Protein AF-A0A3A4NHY4-F1 (afdb_monomer_lite)

pLDDT: mean 78.22, std 18.02, range [23.25, 97.06]

Foldseek 3Di:
DDDDDPPDDDDPPDPPPPPPPPLPDDPVLVVLLVVLQVPPVCLVVLLVLLLVCLVVPPLNVVQADQLLVLVVVLCVQQVVQQVVCVVVVHRDDPVRRLLVSLLVLLVVHDLSVNSVSLSVVLVPDPDPSNNSSSSPLNSLSVCCVVVVPRRSPRSNSSSSHVSNVVVSVVLVVVLVCLLQCHPPAVQFLVCLLVVVDDPVRVVVVCVVCVVPLLVNLSVLLVLLQVLVVQQPAQFFDACLLQLLCLVLLQLVCVVPDPDPPDDDPPSDPQDPVNSLVSLLVSLCVSCPPPQLSVQLNVRLVRSCVRCVPRDDPSSNRSNSSSSSSLSSDSDSSRPNSSVRSVSCLVCNCVHDDVVCVVLSVVCSNPVLQLVSLQVSLVVCVVVVVLVSSLSSLVSSVVSDPDDDVVSVVSNVVSVVVVVVVSDDPVVVVVVPPDD

Structure (mmCIF, N/CA/C/O backbone):
data_AF-A0A3A4NHY4-F1
#
_entry.id   AF-A0A3A4NHY4-F1
#
loop_
_atom_site.group_PDB
_atom_site.id
_atom_site.type_symbol
_atom_site.label_atom_id
_atom_site.label_alt_id
_atom_site.label_comp_id
_atom_site.label_asym_id
_atom_site.label_entity_id
_atom_site.label_seq_id
_atom_site.pdbx_PDB_ins_code
_atom_site.Cartn_x
_atom_site.Cartn_y
_atom_site.Cartn_z
_atom_site.occupancy
_atom_site.B_iso_or_equiv
_atom_site.auth_seq_id
_atom_site.auth_comp_id
_atom_site.auth_asym_id
_atom_site.auth_atom_id
_atom_site.pdbx_PDB_model_num
ATOM 1 N N . MET A 1 1 ? 17.700 -35.166 19.444 1.00 33.31 1 MET A N 1
ATOM 2 C CA . MET A 1 1 ? 18.373 -33.914 19.863 1.00 33.31 1 MET A CA 1
ATOM 3 C C . MET A 1 1 ? 17.415 -32.751 19.653 1.00 33.31 1 MET A C 1
ATOM 5 O O . MET A 1 1 ? 16.975 -32.539 18.533 1.00 33.31 1 MET A O 1
ATOM 9 N N . LYS A 1 2 ? 17.033 -32.059 20.733 1.00 26.59 2 LYS A N 1
ATOM 10 C CA . LYS A 1 2 ? 16.133 -30.894 20.717 1.00 26.59 2 LYS A CA 1
ATOM 11 C C . LYS A 1 2 ? 16.888 -29.682 20.150 1.00 26.59 2 LYS A C 1
ATOM 13 O O . LYS A 1 2 ? 17.872 -29.264 20.752 1.00 26.59 2 LYS A O 1
ATOM 18 N N . ARG A 1 3 ? 16.460 -29.128 19.010 1.00 25.44 3 ARG A N 1
ATOM 19 C CA . ARG A 1 3 ? 16.958 -27.838 18.500 1.00 25.44 3 ARG A CA 1
ATOM 20 C C . ARG A 1 3 ? 16.029 -26.727 18.989 1.00 25.44 3 ARG A C 1
ATOM 22 O O . ARG A 1 3 ? 14.913 -26.586 18.508 1.00 25.44 3 ARG A O 1
ATOM 29 N N . ASN A 1 4 ? 16.514 -25.971 19.971 1.00 24.44 4 ASN A N 1
ATOM 30 C CA . ASN A 1 4 ? 15.930 -24.712 20.419 1.00 24.44 4 ASN A CA 1
ATOM 31 C C . ASN A 1 4 ? 16.006 -23.684 19.280 1.00 24.44 4 ASN A C 1
ATOM 33 O O . ASN A 1 4 ? 17.081 -23.152 19.007 1.00 24.44 4 ASN A O 1
ATOM 37 N N . GLN A 1 5 ? 14.877 -23.374 18.645 1.00 25.94 5 GLN A N 1
ATOM 38 C CA . GLN A 1 5 ? 14.732 -22.140 17.877 1.00 25.94 5 GLN A CA 1
ATOM 39 C C . GLN A 1 5 ? 14.509 -20.988 18.864 1.00 25.94 5 GLN A C 1
ATOM 41 O O . GLN A 1 5 ? 13.420 -20.793 19.401 1.00 25.94 5 GLN A O 1
ATOM 46 N N . LYS A 1 6 ? 15.579 -20.236 19.140 1.00 23.25 6 LYS A N 1
ATOM 47 C CA . LYS A 1 6 ? 15.478 -18.888 19.703 1.00 23.25 6 LYS A CA 1
ATOM 48 C C . LYS A 1 6 ? 14.903 -17.989 18.611 1.00 23.25 6 LYS A C 1
ATOM 50 O O . LYS A 1 6 ? 15.624 -17.582 17.709 1.00 23.25 6 LYS A O 1
ATOM 55 N N . ILE A 1 7 ? 13.613 -17.690 18.711 1.00 24.83 7 ILE A N 1
ATOM 56 C CA . ILE A 1 7 ? 12.988 -16.581 17.989 1.00 24.83 7 ILE A CA 1
ATOM 57 C C . ILE A 1 7 ? 13.617 -15.296 18.540 1.00 24.83 7 ILE A C 1
ATOM 59 O O . ILE A 1 7 ? 13.459 -14.973 19.723 1.00 24.83 7 ILE A O 1
ATOM 63 N N . SER A 1 8 ? 14.396 -14.604 17.709 1.00 23.61 8 SER A N 1
ATOM 64 C CA . SER A 1 8 ? 14.976 -13.304 18.029 1.00 23.61 8 SER A CA 1
ATOM 65 C C . SER A 1 8 ? 13.855 -12.276 18.152 1.00 23.61 8 SER A C 1
ATOM 67 O O . SER A 1 8 ? 13.223 -11.887 17.176 1.00 23.61 8 SER A O 1
ATOM 69 N N . ARG A 1 9 ? 13.594 -11.844 19.386 1.00 31.52 9 ARG A N 1
ATOM 70 C CA . ARG A 1 9 ? 12.784 -10.662 19.679 1.00 31.52 9 ARG A CA 1
ATOM 71 C C . ARG A 1 9 ? 13.628 -9.405 19.432 1.00 31.52 9 ARG A C 1
ATOM 73 O O . ARG A 1 9 ? 14.366 -8.995 20.323 1.00 31.52 9 ARG A O 1
ATOM 80 N N . SER A 1 10 ? 13.477 -8.790 18.267 1.00 25.22 10 SER A N 1
ATOM 81 C CA . SER A 1 10 ? 13.779 -7.375 17.987 1.00 25.22 10 SER A CA 1
ATOM 82 C C . SER A 1 10 ? 12.566 -6.852 17.209 1.00 25.22 10 SER A C 1
ATOM 84 O O . SER A 1 10 ? 12.217 -7.433 16.194 1.00 25.22 10 SER A O 1
ATOM 86 N N . ASN A 1 11 ? 11.732 -5.948 17.723 1.00 25.95 11 ASN A N 1
ATOM 87 C CA . ASN A 1 11 ? 12.065 -4.591 18.140 1.00 25.95 11 ASN A CA 1
ATOM 88 C C . ASN A 1 11 ? 11.518 -4.257 19.539 1.00 25.95 11 ASN A C 1
ATOM 90 O O . ASN A 1 11 ? 10.318 -4.115 19.762 1.00 25.95 11 ASN A O 1
ATOM 94 N N . LYS A 1 12 ? 12.436 -4.096 20.497 1.00 33.38 12 LYS A N 1
ATOM 95 C CA . LYS A 1 12 ? 12.222 -3.360 21.749 1.00 33.38 12 LYS A CA 1
ATOM 96 C C . LYS A 1 12 ? 12.999 -2.047 21.656 1.00 33.38 12 LYS A C 1
ATOM 98 O O . LYS A 1 12 ? 14.076 -1.922 22.223 1.00 33.38 12 LYS A O 1
ATOM 103 N N . SER A 1 13 ? 12.449 -1.079 20.941 1.00 32.25 13 SER A N 1
ATOM 104 C CA . SER A 1 13 ? 12.888 0.322 20.970 1.00 32.25 13 SER A CA 1
ATOM 105 C C . SER A 1 13 ? 11.788 1.133 20.294 1.00 32.25 13 SER A C 1
ATOM 107 O O . SER A 1 13 ? 11.719 1.177 19.078 1.00 32.25 13 SER A O 1
ATOM 109 N N . SER A 1 14 ? 10.785 1.635 21.013 1.00 30.75 14 SER A N 1
ATOM 110 C CA . SER A 1 14 ? 10.869 2.990 21.571 1.00 30.75 14 SER A CA 1
ATOM 111 C C . SER A 1 14 ? 9.692 3.320 22.514 1.00 30.75 14 SER A C 1
ATOM 113 O O . SER A 1 14 ? 9.210 4.444 22.539 1.00 30.75 14 SER A O 1
ATOM 115 N N . LEU A 1 15 ? 9.211 2.384 23.338 1.00 32.88 15 LEU A N 1
ATOM 116 C CA . LEU A 1 15 ? 8.195 2.686 24.366 1.00 32.88 15 LEU A CA 1
ATOM 117 C C . LEU A 1 15 ? 8.675 2.323 25.773 1.00 32.88 15 LEU A C 1
ATOM 119 O O . LEU A 1 15 ? 8.143 1.460 26.460 1.00 32.88 15 LEU A O 1
ATOM 123 N N . ALA A 1 16 ? 9.700 3.043 26.214 1.00 30.33 16 ALA A N 1
ATOM 124 C CA . ALA A 1 16 ? 9.984 3.238 27.631 1.00 30.33 16 ALA A CA 1
ATOM 125 C C . ALA A 1 16 ? 10.026 4.741 27.942 1.00 30.33 16 ALA A C 1
ATOM 127 O O . ALA A 1 16 ? 10.918 5.222 28.637 1.00 30.33 16 ALA A O 1
ATOM 128 N N . ARG A 1 17 ? 9.055 5.514 27.432 1.00 31.64 17 ARG A N 1
ATOM 129 C CA . ARG A 1 17 ? 8.731 6.789 28.076 1.00 31.64 17 ARG A CA 1
ATOM 130 C C . ARG A 1 17 ? 8.081 6.433 29.407 1.00 31.64 17 ARG A C 1
ATOM 132 O O . ARG A 1 17 ? 6.967 5.920 29.437 1.00 31.64 17 ARG A O 1
ATOM 139 N N . LYS A 1 18 ? 8.782 6.689 30.513 1.00 31.84 18 LYS A N 1
ATOM 140 C CA . LYS A 1 18 ? 8.128 6.889 31.809 1.00 31.84 18 LYS A CA 1
ATOM 141 C C . LYS A 1 18 ? 7.189 8.086 31.632 1.00 31.84 18 LYS A C 1
ATOM 143 O O . LYS A 1 18 ? 7.621 9.221 31.795 1.00 31.84 18 LYS A O 1
ATOM 148 N N . SER A 1 19 ? 5.942 7.846 31.228 1.00 35.72 19 SER A N 1
ATOM 149 C CA . SER A 1 19 ? 4.905 8.872 31.225 1.00 35.72 19 SER A CA 1
ATOM 150 C C . SER A 1 19 ? 4.587 9.188 32.684 1.00 35.72 19 SER A C 1
ATOM 152 O O . SER A 1 19 ? 3.857 8.462 33.361 1.00 35.72 19 SER A O 1
ATOM 154 N N . THR A 1 20 ? 5.174 10.256 33.210 1.00 37.34 20 THR A N 1
ATOM 155 C CA . THR A 1 20 ? 4.632 10.948 34.379 1.00 37.34 20 THR A CA 1
ATOM 156 C C . THR A 1 20 ? 3.327 11.601 33.943 1.00 37.34 20 THR A C 1
ATOM 158 O O . THR A 1 20 ? 3.308 12.780 33.600 1.00 37.34 20 THR A O 1
ATOM 161 N N . VAL A 1 21 ? 2.245 10.823 33.879 1.00 46.28 21 VAL A N 1
ATOM 162 C CA . VAL A 1 21 ? 0.917 11.373 33.610 1.00 46.28 21 VAL A CA 1
ATOM 163 C C . VAL A 1 21 ? 0.518 12.191 34.838 1.00 46.28 21 VAL A C 1
ATOM 165 O O . VAL A 1 21 ? 0.095 11.639 35.854 1.00 46.28 21 VAL A O 1
ATOM 168 N N . ASN A 1 22 ? 0.694 13.512 34.770 1.00 50.03 22 ASN A N 1
ATOM 169 C CA . ASN A 1 22 ? 0.064 14.436 35.708 1.00 50.03 22 ASN A CA 1
ATOM 170 C C . ASN A 1 22 ? -1.422 14.491 35.343 1.00 50.03 22 ASN A C 1
ATOM 172 O O . ASN A 1 22 ? -1.858 15.278 34.509 1.00 50.03 22 ASN A O 1
ATOM 176 N N . LEU A 1 23 ? -2.196 13.577 35.924 1.00 64.94 23 LEU A N 1
ATOM 177 C CA . LEU A 1 23 ? -3.647 13.535 35.783 1.00 64.94 23 LEU A CA 1
ATOM 178 C C . LEU A 1 23 ? -4.236 14.741 36.533 1.00 64.94 23 LEU A C 1
ATOM 180 O O . LEU A 1 23 ? -4.558 14.647 37.720 1.00 64.94 23 LEU A O 1
ATOM 184 N N . GLU A 1 24 ? -4.348 15.889 35.865 1.00 75.56 24 GLU A N 1
ATOM 185 C CA . GLU A 1 24 ? -5.000 17.084 36.412 1.00 75.56 24 GLU A CA 1
ATOM 186 C C . GLU A 1 24 ? -6.519 16.869 36.502 1.00 75.56 24 GLU A C 1
ATOM 188 O O . GLU A 1 24 ? -7.298 17.321 35.659 1.00 75.56 24 GLU A O 1
ATOM 193 N N . LEU A 1 25 ? -6.937 16.125 37.524 1.00 83.06 25 LEU A N 1
ATOM 194 C CA . LEU A 1 25 ? -8.328 15.921 37.914 1.00 83.06 25 LEU A CA 1
ATOM 195 C C . LEU A 1 25 ? -8.620 16.746 39.165 1.00 83.06 25 LEU A C 1
ATOM 197 O O . LEU A 1 25 ? -7.962 16.558 40.196 1.00 83.06 25 LEU A O 1
ATOM 201 N N . SER A 1 26 ? -9.627 17.611 39.078 1.00 87.56 26 SER A N 1
ATOM 202 C CA . SER A 1 26 ? -10.187 18.332 40.222 1.00 87.56 26 SER A CA 1
ATOM 203 C C . SER A 1 26 ? -10.855 17.376 41.213 1.00 87.56 26 SER A C 1
ATOM 205 O O . SER A 1 26 ? -11.269 16.272 40.849 1.00 87.56 26 SER A O 1
ATOM 207 N N . ASP A 1 27 ? -11.026 17.807 42.464 1.00 86.69 27 ASP A N 1
ATOM 208 C CA . ASP A 1 27 ? -11.675 16.986 43.498 1.00 86.69 27 ASP A CA 1
ATOM 209 C C . ASP A 1 27 ? -13.095 16.567 43.099 1.00 86.69 27 ASP A C 1
ATOM 211 O O . ASP A 1 27 ? -13.471 15.407 43.252 1.00 86.69 27 ASP A O 1
ATOM 215 N N . LYS A 1 28 ? -13.845 17.472 42.456 1.00 87.62 28 LYS A N 1
ATOM 216 C CA . LYS A 1 28 ? -15.184 17.178 41.923 1.00 87.62 28 LYS A CA 1
ATOM 217 C C . LYS A 1 28 ? -15.166 16.074 40.863 1.00 87.62 28 LYS A C 1
ATOM 219 O O . LYS A 1 28 ? -16.059 15.231 40.838 1.00 87.62 28 LYS A O 1
ATOM 224 N N . GLU A 1 29 ? -14.172 16.067 39.976 1.00 88.19 29 GLU A N 1
ATOM 225 C CA . GLU A 1 29 ? -14.032 15.020 38.954 1.00 88.19 29 GLU A CA 1
ATOM 226 C C . GLU A 1 29 ? -13.638 13.683 39.590 1.00 88.19 29 GLU A C 1
ATOM 228 O O . GLU A 1 29 ? -14.196 12.646 39.234 1.00 88.19 29 GLU A O 1
ATOM 233 N N . ARG A 1 30 ? -12.740 13.701 40.583 1.00 87.38 30 ARG A N 1
ATOM 234 C CA . ARG A 1 30 ? -12.347 12.501 41.341 1.00 87.38 30 ARG A CA 1
ATOM 235 C C . ARG A 1 30 ? -13.535 11.880 42.072 1.00 87.38 30 ARG A C 1
ATOM 237 O O . ARG A 1 30 ? -13.703 10.661 42.030 1.00 87.38 30 ARG A O 1
ATOM 244 N N . GLU A 1 31 ? -14.378 12.700 42.695 1.00 89.31 31 GLU A N 1
ATOM 245 C CA . GLU A 1 31 ? -15.614 12.251 43.341 1.00 89.31 31 GLU A CA 1
ATOM 246 C C . GLU A 1 31 ? -16.590 11.629 42.339 1.00 89.31 31 GLU A C 1
ATOM 248 O O . GLU A 1 31 ? -17.125 10.549 42.595 1.00 89.31 31 GLU A O 1
ATOM 253 N N . GLN A 1 32 ? -16.784 12.257 41.175 1.00 87.50 32 GLN A N 1
ATOM 254 C CA . GLN A 1 32 ? -17.646 11.715 40.121 1.00 87.50 32 GLN A CA 1
ATOM 255 C C . GLN A 1 32 ? -17.137 10.371 39.589 1.00 87.50 32 GLN A C 1
ATOM 257 O O . GLN A 1 32 ? -17.920 9.432 39.455 1.00 87.50 32 GLN A O 1
ATOM 262 N N . ILE A 1 33 ? -15.831 10.243 39.340 1.00 91.06 33 ILE A N 1
ATOM 263 C CA . ILE A 1 33 ? -15.209 8.980 38.916 1.00 91.06 33 ILE A CA 1
ATOM 264 C C . ILE A 1 33 ? -15.422 7.892 39.976 1.00 91.06 33 ILE A C 1
ATOM 266 O O . ILE A 1 33 ? -15.841 6.778 39.657 1.00 91.06 33 ILE A O 1
ATOM 270 N N . ALA A 1 34 ? -15.181 8.211 41.251 1.00 86.94 34 ALA A N 1
ATOM 271 C CA . ALA A 1 34 ? -15.377 7.269 42.348 1.00 86.94 34 ALA A CA 1
ATOM 272 C C . ALA A 1 34 ? -16.844 6.824 42.479 1.00 86.94 34 ALA A C 1
ATOM 274 O O . ALA A 1 34 ? -17.107 5.654 42.772 1.00 86.94 34 ALA A O 1
ATOM 275 N N . LEU A 1 35 ? -17.790 7.736 42.247 1.00 89.56 35 LEU A N 1
ATOM 276 C CA . LEU A 1 35 ? -19.221 7.454 42.283 1.00 89.56 35 LEU A CA 1
ATOM 277 C C . LEU A 1 35 ? -19.637 6.494 41.160 1.00 89.56 35 LEU A C 1
ATOM 279 O O . LEU A 1 35 ? -20.288 5.486 41.436 1.00 89.56 35 LEU A O 1
ATOM 283 N N . GLU A 1 36 ? -19.210 6.744 39.921 1.00 89.69 36 GLU A N 1
ATOM 284 C CA . GLU A 1 36 ? -19.543 5.863 38.794 1.00 89.69 36 GLU A CA 1
ATOM 285 C C . GLU A 1 36 ? -18.872 4.485 38.901 1.00 89.69 36 GLU A C 1
ATOM 287 O O . GLU A 1 36 ? -19.473 3.478 38.535 1.00 89.69 36 GLU A O 1
ATOM 292 N N . MET A 1 37 ? -17.671 4.387 39.482 1.00 86.56 37 MET A N 1
ATOM 293 C CA . MET A 1 37 ? -17.001 3.094 39.696 1.00 86.56 37 MET A CA 1
ATOM 294 C C . MET A 1 37 ? -17.722 2.171 40.684 1.00 86.56 37 MET A C 1
ATOM 296 O O . MET A 1 37 ? -17.682 0.940 40.543 1.00 86.56 37 MET A O 1
ATOM 300 N N . ARG A 1 38 ? -18.384 2.759 41.688 1.00 84.81 38 ARG A N 1
ATOM 301 C CA . ARG A 1 38 ? -19.184 2.031 42.687 1.00 84.81 38 ARG A CA 1
ATOM 302 C C . ARG A 1 38 ? -20.525 1.560 42.130 1.00 84.81 38 ARG A C 1
ATOM 304 O O . ARG A 1 38 ? -21.111 0.631 42.677 1.00 84.81 38 ARG A O 1
ATOM 311 N N . ASN A 1 39 ? -20.993 2.168 41.044 1.00 82.50 39 ASN A N 1
ATOM 312 C CA . ASN A 1 39 ? -22.253 1.828 40.405 1.00 82.50 39 ASN A CA 1
ATOM 313 C C . ASN A 1 39 ? -22.094 0.589 39.503 1.00 82.50 39 ASN A C 1
ATOM 315 O O . ASN A 1 39 ? -21.813 0.682 38.308 1.00 82.50 39 ASN A O 1
ATOM 319 N N . THR A 1 40 ? -22.248 -0.598 40.091 1.00 73.50 40 THR A N 1
ATOM 320 C CA . THR A 1 40 ? -22.081 -1.884 39.396 1.00 73.50 40 THR A CA 1
ATOM 321 C C . THR A 1 40 ? -23.179 -2.169 38.371 1.00 73.50 40 THR A C 1
ATOM 323 O O . THR A 1 40 ? -22.899 -2.829 37.375 1.00 73.50 40 THR A O 1
ATOM 326 N N . THR A 1 41 ? -24.390 -1.639 38.560 1.00 75.56 41 THR A N 1
ATOM 327 C CA . THR A 1 41 ? -25.546 -1.879 37.680 1.00 75.56 41 THR A CA 1
ATOM 328 C C . THR A 1 41 ? -25.484 -1.110 36.362 1.00 75.56 41 THR A C 1
ATOM 330 O O . THR A 1 41 ? -26.133 -1.505 35.401 1.00 75.56 41 THR A O 1
ATOM 333 N N . SER A 1 42 ? -24.700 -0.031 36.270 1.00 78.62 42 SER A N 1
ATOM 334 C CA . SER A 1 42 ? -24.563 0.755 35.030 1.00 78.62 42 SER A CA 1
ATOM 335 C C . SER A 1 42 ? -23.345 0.385 34.178 1.00 78.62 42 SER A C 1
ATOM 337 O O . SER A 1 42 ? -23.189 0.940 33.094 1.00 78.62 42 SER A O 1
ATOM 339 N N . ARG A 1 43 ? -22.496 -0.555 34.621 1.00 78.81 43 ARG A N 1
ATOM 340 C CA . ARG A 1 43 ? -21.231 -0.896 33.939 1.00 78.81 43 ARG A CA 1
ATOM 341 C C . ARG A 1 43 ? -21.434 -1.370 32.504 1.00 78.81 43 ARG A C 1
ATOM 343 O O . ARG A 1 43 ? -20.771 -0.877 31.602 1.00 78.81 43 ARG A O 1
ATOM 350 N N . GLU A 1 44 ? -22.380 -2.277 32.290 1.00 81.44 44 GLU A N 1
ATOM 351 C CA . GLU A 1 44 ? -22.695 -2.792 30.953 1.00 81.44 44 GLU A CA 1
ATOM 352 C C . GLU A 1 44 ? -23.282 -1.695 30.058 1.00 81.44 44 GLU A C 1
ATOM 354 O O . GLU A 1 44 ? -22.855 -1.526 28.921 1.00 81.44 44 GLU A O 1
ATOM 359 N N . SER A 1 45 ? -24.192 -0.873 30.591 1.00 84.69 45 SER A N 1
ATOM 360 C CA . SER A 1 45 ? -24.757 0.266 29.855 1.00 84.69 45 SER A CA 1
ATOM 361 C C . SER A 1 45 ? -23.686 1.284 29.446 1.00 84.69 45 SER A C 1
ATOM 363 O O . SER A 1 45 ? -23.714 1.793 28.326 1.00 84.69 45 SER A O 1
ATOM 365 N N . HIS A 1 46 ? -22.721 1.560 30.329 1.00 89.81 46 HIS A N 1
ATOM 366 C CA . HIS A 1 46 ? -21.577 2.418 30.026 1.00 89.81 46 HIS A CA 1
ATOM 367 C C . HIS A 1 46 ? -20.652 1.795 28.981 1.00 89.81 46 HIS A C 1
ATOM 369 O O . HIS A 1 46 ? -20.165 2.522 28.122 1.00 89.81 46 HIS A O 1
ATOM 375 N N . ALA A 1 47 ? -20.441 0.477 29.011 1.00 85.75 47 ALA A N 1
ATOM 376 C CA . ALA A 1 47 ? -19.655 -0.215 27.995 1.00 85.75 47 ALA A CA 1
ATOM 377 C C . ALA A 1 47 ? -20.271 -0.052 26.595 1.00 85.75 47 ALA A C 1
ATOM 379 O O . ALA A 1 47 ? -19.563 0.356 25.680 1.00 85.75 47 ALA A O 1
ATOM 380 N N . TYR A 1 48 ? -21.584 -0.262 26.437 1.00 86.12 48 TYR A N 1
ATOM 381 C CA . TYR A 1 48 ? -22.260 -0.040 25.150 1.00 86.12 48 TYR A CA 1
ATOM 382 C C . TYR A 1 48 ? -22.143 1.411 24.667 1.00 86.12 48 TYR A C 1
ATOM 384 O O . TYR A 1 48 ? -21.778 1.654 23.523 1.00 86.12 48 TYR A O 1
ATOM 392 N N . LEU A 1 49 ? -22.377 2.378 25.558 1.00 89.69 49 LEU A N 1
ATOM 393 C CA . LEU A 1 49 ? -22.210 3.801 25.246 1.00 89.69 49 LEU A CA 1
ATOM 394 C C . LEU A 1 49 ? -20.792 4.153 24.805 1.00 89.69 49 LEU A C 1
ATOM 396 O O . LEU A 1 49 ? -20.602 4.986 23.925 1.00 89.69 49 LEU A O 1
ATOM 400 N N . LEU A 1 50 ? -19.792 3.547 25.441 1.00 90.75 50 LEU A N 1
ATOM 401 C CA . LEU A 1 50 ? -18.397 3.785 25.104 1.00 90.75 50 LEU A CA 1
ATOM 402 C C . LEU A 1 50 ? -18.033 3.227 23.736 1.00 90.75 50 LEU A C 1
ATOM 404 O O . LEU A 1 50 ? -17.226 3.858 23.066 1.00 90.75 50 LEU A O 1
ATOM 408 N N . CYS A 1 51 ? -18.623 2.109 23.301 1.00 87.19 51 CYS A N 1
ATOM 409 C CA . CYS A 1 51 ? -18.453 1.643 21.924 1.00 87.19 51 CYS A CA 1
ATOM 410 C C . CYS A 1 51 ? -18.871 2.729 20.927 1.00 87.19 51 CYS A C 1
ATOM 412 O O . CYS A 1 51 ? -18.067 3.114 20.079 1.00 87.19 51 CYS A O 1
ATOM 414 N N . ASP A 1 52 ? -20.079 3.275 21.082 1.00 85.94 52 ASP A N 1
ATOM 415 C CA . ASP A 1 52 ? -20.597 4.319 20.192 1.00 85.94 52 ASP A CA 1
ATOM 416 C C . ASP A 1 52 ? -19.740 5.591 20.256 1.00 85.94 52 ASP A C 1
ATOM 418 O O . ASP A 1 52 ? -19.383 6.164 19.226 1.00 85.94 52 ASP A O 1
ATOM 422 N N . LEU A 1 53 ? -19.356 6.010 21.467 1.00 89.38 53 LEU A N 1
ATOM 423 C CA . LEU A 1 53 ? -18.515 7.188 21.674 1.00 89.38 53 LEU A CA 1
ATOM 424 C C . LEU A 1 53 ? -17.130 7.033 21.058 1.00 89.38 53 LEU A C 1
ATOM 426 O O . LEU A 1 53 ? -16.629 8.005 20.500 1.00 89.38 53 LEU A O 1
ATOM 430 N N . MET A 1 54 ? -16.512 5.854 21.156 1.00 89.12 54 MET A N 1
ATOM 431 C CA . MET A 1 54 ? -15.205 5.612 20.549 1.00 89.12 54 MET A CA 1
ATOM 432 C C . MET A 1 54 ? -15.286 5.759 19.036 1.00 89.12 54 MET A C 1
ATOM 434 O O . MET A 1 54 ? -14.504 6.522 18.494 1.00 89.12 54 MET A O 1
ATOM 438 N N . VAL A 1 55 ? -16.282 5.144 18.389 1.00 80.44 55 VAL A N 1
ATOM 439 C CA . VAL A 1 55 ? -16.466 5.211 16.927 1.00 80.44 55 VAL A CA 1
ATOM 440 C C . VAL A 1 55 ? -16.763 6.639 16.444 1.00 80.44 55 VAL A C 1
ATOM 442 O O . VAL A 1 55 ? -16.264 7.076 15.404 1.00 80.44 55 VAL A O 1
ATOM 445 N N . GLN A 1 56 ? -17.588 7.385 17.183 1.00 82.25 56 GLN A N 1
ATOM 446 C CA . GLN A 1 56 ? -18.064 8.705 16.757 1.00 82.25 56 GLN A CA 1
ATOM 447 C C . GLN A 1 56 ? -17.107 9.852 17.105 1.00 82.25 56 GLN A C 1
ATOM 449 O O . GLN A 1 56 ? -17.122 10.877 16.418 1.00 82.25 56 GLN A O 1
ATOM 454 N N . ASN A 1 57 ? -16.299 9.716 18.160 1.00 83.50 57 ASN A N 1
ATOM 455 C CA . ASN A 1 57 ? -15.413 10.771 18.640 1.00 83.50 57 ASN A CA 1
ATOM 456 C C . ASN A 1 57 ? -13.978 10.568 18.115 1.00 83.50 57 ASN A C 1
ATOM 458 O O . ASN A 1 57 ? -13.313 9.624 18.540 1.00 83.50 57 ASN A O 1
ATOM 462 N N . PRO A 1 58 ? -13.453 11.477 17.267 1.00 80.38 58 PRO A N 1
ATOM 463 C CA . PRO A 1 58 ? -12.103 11.358 16.717 1.00 80.38 58 PRO A CA 1
ATOM 464 C C . PRO A 1 58 ? -11.000 11.201 17.771 1.00 80.38 58 PRO A C 1
ATOM 466 O O . PRO A 1 58 ? -10.074 10.438 17.549 1.00 80.38 58 PRO A O 1
ATOM 469 N N . GLU A 1 59 ? -11.117 11.854 18.934 1.00 82.38 59 GLU A N 1
ATOM 470 C CA . GLU A 1 59 ? -10.106 11.763 20.003 1.00 82.38 59 GLU A CA 1
ATOM 471 C C . GLU A 1 59 ? -10.097 10.394 20.694 1.00 82.38 59 GLU A C 1
ATOM 473 O O . GLU A 1 59 ? -9.094 9.999 21.278 1.00 82.38 59 GLU A O 1
ATOM 478 N N . LEU A 1 60 ? -11.221 9.676 20.669 1.00 86.88 60 LEU A N 1
ATOM 479 C CA . LEU A 1 60 ? -11.339 8.350 21.275 1.00 86.88 60 LEU A CA 1
ATOM 480 C C . LEU A 1 60 ? -11.081 7.225 20.26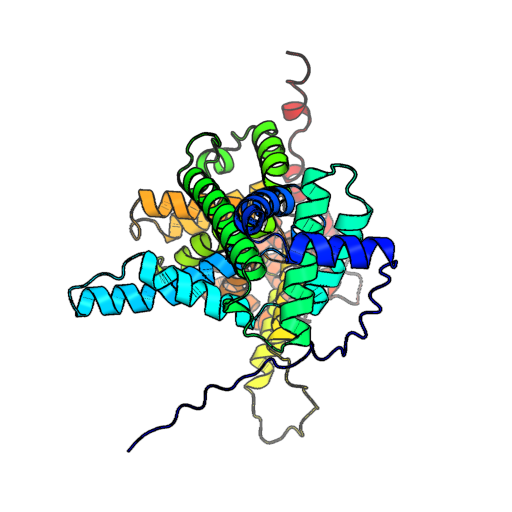7 1.00 86.88 60 LEU A C 1
ATOM 482 O O . LEU A 1 60 ? -10.752 6.120 20.690 1.00 86.88 60 LEU A O 1
ATOM 486 N N . ASN A 1 61 ? -11.187 7.500 18.964 1.00 83.94 61 ASN A N 1
ATOM 487 C CA . ASN A 1 61 ? -10.837 6.549 17.907 1.00 83.94 61 ASN A CA 1
ATOM 488 C C . ASN A 1 61 ? -9.375 6.092 18.000 1.00 83.94 61 ASN A C 1
ATOM 490 O O . ASN A 1 61 ? -9.097 4.930 17.727 1.00 83.94 61 ASN A O 1
ATOM 494 N N . ASP A 1 62 ? -8.466 6.951 18.470 1.00 83.75 62 ASP A N 1
ATOM 495 C CA . ASP A 1 62 ? -7.046 6.615 18.668 1.00 83.75 62 ASP A CA 1
ATOM 496 C C . ASP A 1 62 ? -6.814 5.526 19.734 1.00 83.75 62 ASP A C 1
ATOM 498 O O . ASP A 1 62 ? -5.723 4.964 19.838 1.00 83.75 62 ASP A O 1
ATOM 502 N N . LEU A 1 63 ? -7.835 5.206 20.539 1.00 87.88 63 LEU A N 1
ATOM 503 C CA . LEU A 1 63 ? -7.801 4.088 21.484 1.00 87.88 63 LEU A CA 1
ATOM 504 C C . LEU A 1 63 ? -8.136 2.748 20.830 1.00 87.88 63 LEU A C 1
ATOM 506 O O . LEU A 1 63 ? -7.848 1.705 21.421 1.00 87.88 63 LEU A O 1
ATOM 510 N N . LEU A 1 64 ? -8.784 2.766 19.663 1.00 86.88 64 LEU A N 1
ATOM 511 C CA . LEU A 1 64 ? -9.158 1.560 18.941 1.00 86.88 64 LEU A CA 1
ATOM 512 C C . LEU A 1 64 ? -7.919 0.912 18.326 1.00 86.88 64 LEU A C 1
ATOM 514 O O . LEU A 1 64 ? -6.974 1.572 17.896 1.00 86.88 64 LEU A O 1
ATOM 518 N N . PHE A 1 65 ? -7.941 -0.414 18.258 1.00 84.06 65 PHE A N 1
ATOM 519 C CA . PHE A 1 65 ? -6.920 -1.145 17.526 1.00 84.06 65 PHE A CA 1
ATOM 520 C C . PHE A 1 65 ? -7.093 -0.892 16.030 1.00 84.06 65 PHE A C 1
ATOM 522 O O . PHE A 1 65 ? -8.212 -0.938 15.515 1.00 84.06 65 PHE A O 1
ATOM 529 N N . GLU A 1 66 ? -5.978 -0.658 15.339 1.00 79.31 66 GLU A N 1
ATOM 530 C CA . GLU A 1 66 ? -5.990 -0.387 13.904 1.00 79.31 66 GLU A CA 1
ATOM 531 C C . GLU A 1 66 ? -6.648 -1.570 13.152 1.00 79.31 66 GLU A C 1
ATOM 533 O O . GLU A 1 66 ? -6.252 -2.725 13.358 1.00 79.31 66 GLU A O 1
ATOM 538 N N . PRO A 1 67 ? -7.682 -1.322 12.322 1.00 78.50 67 PRO A N 1
ATOM 539 C CA . PRO A 1 67 ? -8.506 -2.378 11.737 1.00 78.50 67 PRO A CA 1
ATOM 540 C C . PRO A 1 67 ? -7.769 -3.444 10.920 1.00 78.50 67 PRO A C 1
ATOM 542 O O . PRO A 1 67 ? -8.167 -4.612 10.991 1.00 78.50 67 PRO A O 1
ATOM 545 N N . VAL A 1 68 ? -6.731 -3.079 10.158 1.00 73.69 68 VAL A N 1
ATOM 546 C CA . VAL A 1 68 ? -5.942 -4.022 9.340 1.00 73.69 68 VAL A CA 1
ATOM 547 C C . VAL A 1 68 ? -5.064 -4.891 10.228 1.00 73.69 68 VAL A C 1
ATOM 549 O O . VAL A 1 68 ? -5.032 -6.110 10.075 1.00 73.69 68 VAL A O 1
ATOM 552 N N . SER A 1 69 ? -4.399 -4.282 11.203 1.00 77.44 69 SER A N 1
ATOM 553 C CA . SER A 1 69 ? -3.590 -4.961 12.211 1.00 77.44 69 SER A CA 1
ATOM 554 C C . SER A 1 69 ? -4.441 -5.956 12.989 1.00 77.44 69 SER A C 1
ATOM 556 O O . SER A 1 69 ? -4.026 -7.094 13.200 1.00 77.44 69 SER A O 1
ATOM 558 N N . LEU A 1 70 ? -5.666 -5.562 13.350 1.00 79.44 70 LEU A N 1
ATOM 559 C CA . LEU A 1 70 ? -6.631 -6.444 13.994 1.00 79.44 70 LEU A CA 1
ATOM 560 C C . LEU A 1 70 ? -7.056 -7.597 13.079 1.00 79.44 70 LEU A C 1
ATOM 562 O O . LEU A 1 70 ? -7.112 -8.733 13.537 1.00 79.44 70 LEU A O 1
ATOM 566 N N . PHE A 1 71 ? -7.313 -7.342 11.797 1.00 77.69 71 PHE A N 1
ATOM 567 C CA . PHE A 1 71 ? -7.653 -8.392 10.836 1.00 77.69 71 PHE A CA 1
ATOM 568 C C . PHE A 1 71 ? -6.526 -9.411 10.653 1.00 77.69 71 PHE A C 1
ATOM 570 O O . PHE A 1 71 ? -6.756 -10.612 10.793 1.00 77.69 71 PHE A O 1
ATOM 577 N N . LEU A 1 72 ? -5.301 -8.943 10.409 1.00 75.25 72 LEU A N 1
ATOM 578 C CA . LEU A 1 72 ? -4.119 -9.799 10.297 1.00 75.25 72 LEU A CA 1
ATOM 579 C C . LEU A 1 72 ? -3.903 -10.605 11.579 1.00 75.25 72 LEU A C 1
ATOM 581 O O . LEU A 1 72 ? -3.627 -11.804 11.533 1.00 75.25 72 LEU A O 1
ATOM 585 N N . PHE A 1 73 ? -4.086 -9.962 12.732 1.00 78.00 73 PHE A N 1
ATOM 586 C CA . PHE A 1 73 ? -4.007 -10.613 14.030 1.00 78.00 73 PHE A CA 1
ATOM 587 C C . PHE A 1 73 ? -5.093 -11.688 14.208 1.00 78.00 73 PHE A C 1
ATOM 589 O O . PHE A 1 73 ? -4.809 -12.788 14.692 1.00 78.00 73 PHE A O 1
ATOM 596 N N . MET A 1 74 ? -6.326 -11.411 13.778 1.00 76.56 74 MET A N 1
ATOM 597 C CA . MET A 1 74 ? -7.426 -12.373 13.794 1.00 76.56 74 MET A CA 1
ATOM 598 C C . MET A 1 74 ? -7.138 -13.572 12.892 1.00 76.56 74 MET A C 1
ATOM 600 O O . MET A 1 74 ? -7.304 -14.701 13.348 1.00 76.56 74 MET A O 1
ATOM 604 N N . ILE A 1 75 ? -6.658 -13.369 11.663 1.00 74.88 75 ILE A N 1
ATOM 605 C CA . ILE A 1 75 ? -6.249 -14.457 10.758 1.00 74.88 75 ILE A CA 1
ATOM 606 C C . ILE A 1 75 ? -5.166 -15.313 11.419 1.00 74.88 75 ILE A C 1
ATOM 608 O O . ILE A 1 75 ? -5.356 -16.512 11.614 1.00 74.88 75 ILE A O 1
ATOM 612 N N . ALA A 1 76 ? -4.075 -14.687 11.870 1.00 74.75 76 ALA A N 1
ATOM 613 C CA . ALA A 1 76 ? -2.945 -15.383 12.484 1.00 74.75 76 ALA A CA 1
ATOM 614 C C . ALA A 1 76 ? -3.333 -16.184 13.740 1.00 74.75 76 ALA A C 1
ATOM 616 O O . ALA A 1 76 ? -2.706 -17.196 14.049 1.00 74.75 76 ALA A O 1
ATOM 617 N N . THR A 1 77 ? -4.363 -15.743 14.467 1.00 72.12 77 THR A N 1
ATOM 618 C CA . THR A 1 77 ? -4.864 -16.438 15.660 1.00 72.12 77 THR A CA 1
ATOM 619 C C . THR A 1 77 ? -5.868 -17.537 15.304 1.00 72.12 77 THR A C 1
ATOM 621 O O . THR A 1 77 ? -5.853 -18.607 15.911 1.00 72.12 77 THR A O 1
ATOM 624 N N . THR A 1 78 ? -6.742 -17.301 14.324 1.00 72.50 78 THR A N 1
ATOM 625 C CA . THR A 1 78 ? -7.846 -18.213 13.990 1.00 72.50 78 THR A CA 1
ATOM 626 C C . THR A 1 78 ? -7.443 -19.339 13.048 1.00 72.50 78 THR A C 1
ATOM 628 O O . THR A 1 78 ? -7.952 -20.448 13.207 1.00 72.50 78 THR A O 1
ATOM 631 N N . ASP A 1 79 ? -6.504 -19.120 12.130 1.00 74.38 79 ASP A N 1
ATOM 632 C CA . ASP A 1 79 ? -6.079 -20.138 11.165 1.00 74.38 79 ASP A CA 1
ATOM 633 C C . ASP A 1 79 ? -5.405 -21.352 11.818 1.00 74.38 79 ASP A C 1
ATOM 635 O O . ASP A 1 79 ? -5.796 -22.478 11.501 1.00 74.38 79 ASP A O 1
ATOM 639 N N . PRO A 1 80 ? -4.488 -21.205 12.796 1.00 74.75 80 PRO A N 1
ATOM 640 C CA . PRO A 1 80 ? -3.951 -22.352 13.526 1.00 74.75 80 PRO A CA 1
ATOM 641 C C . PRO A 1 80 ? -5.033 -23.115 14.297 1.00 74.75 80 PRO A C 1
ATOM 643 O O . PRO A 1 80 ? -5.001 -24.344 14.362 1.00 74.75 80 PRO A O 1
ATOM 646 N N . MET A 1 81 ? -6.013 -22.400 14.862 1.00 73.00 81 MET A N 1
ATOM 647 C CA . MET A 1 81 ? -7.130 -23.019 15.580 1.00 73.00 81 MET A CA 1
ATOM 648 C C . MET A 1 81 ? -8.047 -23.784 14.619 1.00 73.00 81 MET A C 1
ATOM 650 O O . MET A 1 81 ? -8.465 -24.894 14.940 1.00 73.00 81 MET A O 1
ATOM 654 N N . ARG A 1 82 ? -8.318 -23.240 13.426 1.00 75.31 82 ARG A N 1
ATOM 655 C CA . ARG A 1 82 ? -9.083 -23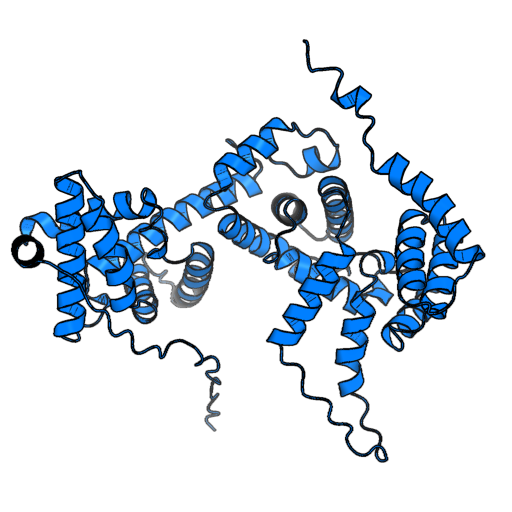.908 12.362 1.00 75.31 82 ARG A CA 1
ATOM 656 C C . ARG A 1 82 ? -8.341 -25.110 11.792 1.00 75.31 82 ARG A C 1
ATOM 658 O O . ARG A 1 82 ? -8.955 -26.154 11.624 1.00 75.31 82 ARG A O 1
ATOM 665 N N . ALA A 1 83 ? -7.037 -25.002 11.548 1.00 74.19 83 ALA A N 1
ATOM 666 C CA . ALA A 1 83 ? -6.211 -26.113 11.082 1.00 74.19 83 ALA A CA 1
ATOM 667 C C . ALA A 1 83 ? -6.163 -27.244 12.121 1.00 74.19 83 ALA A C 1
ATOM 669 O O . ALA A 1 83 ? -6.381 -28.406 11.787 1.00 74.19 83 ALA A O 1
ATOM 670 N N . SER A 1 84 ? -5.967 -26.904 13.398 1.00 74.62 84 SER A N 1
ATOM 671 C CA . SER A 1 84 ? -6.057 -27.861 14.506 1.00 74.62 84 SER A CA 1
ATOM 672 C C . SER A 1 84 ? -7.454 -28.487 14.595 1.00 74.62 84 SER A C 1
ATOM 674 O O . SER A 1 84 ? -7.588 -29.702 14.734 1.00 74.62 84 SER A O 1
ATOM 676 N N . GLY A 1 85 ? -8.506 -27.681 14.436 1.00 76.19 85 GLY A N 1
ATOM 677 C CA . GLY A 1 85 ? -9.891 -28.144 14.414 1.00 76.19 85 GLY A CA 1
ATOM 678 C C . GLY A 1 85 ? -10.200 -29.084 13.249 1.00 76.19 85 GLY A C 1
ATOM 679 O O . GLY A 1 85 ? -10.850 -30.106 13.438 1.00 76.19 85 GLY A O 1
ATOM 680 N N . ALA A 1 86 ? -9.669 -28.802 12.060 1.00 75.56 86 ALA A N 1
ATOM 681 C CA . ALA A 1 86 ? -9.783 -29.662 10.886 1.00 75.56 86 ALA A CA 1
ATOM 682 C C . ALA A 1 86 ? -9.081 -31.012 11.097 1.00 75.56 86 ALA A C 1
ATOM 684 O O . ALA A 1 86 ? -9.618 -32.050 10.721 1.00 75.56 86 ALA A O 1
ATOM 685 N N . LEU A 1 87 ? -7.914 -31.010 11.750 1.00 78.19 87 LEU A N 1
ATOM 686 C CA . LEU A 1 87 ? -7.168 -32.228 12.088 1.00 78.19 87 LEU A CA 1
ATOM 687 C C . LEU A 1 87 ? -7.836 -33.053 13.198 1.00 78.19 87 LEU A C 1
ATOM 689 O O . LEU A 1 87 ? -7.708 -34.274 13.222 1.00 78.19 87 LEU A O 1
ATOM 693 N N . THR A 1 88 ? -8.538 -32.395 14.121 1.00 80.56 88 THR A N 1
ATOM 694 C CA . THR A 1 88 ? -9.204 -33.033 15.271 1.00 80.56 88 THR A CA 1
ATOM 695 C C . THR A 1 88 ? -10.692 -33.313 15.036 1.00 80.56 88 THR A C 1
ATOM 697 O O . THR A 1 88 ? -11.337 -33.940 15.875 1.00 80.56 88 THR A O 1
ATOM 700 N N . GLY A 1 89 ? -11.251 -32.862 13.909 1.00 77.12 89 GLY A N 1
ATOM 701 C CA . GLY A 1 89 ? -12.681 -32.938 13.597 1.00 77.12 89 GLY A CA 1
ATOM 702 C C . GLY A 1 89 ? -13.566 -32.001 14.434 1.00 77.12 89 GLY A C 1
ATOM 703 O O . GLY A 1 89 ? -14.789 -32.090 14.349 1.00 77.12 89 GLY A O 1
ATOM 704 N N . GLN A 1 90 ? -12.983 -31.110 15.241 1.00 78.88 90 GLN A N 1
ATOM 705 C CA . GLN A 1 90 ? -13.701 -30.166 16.097 1.00 78.88 90 GLN A CA 1
ATOM 706 C C . GLN A 1 90 ? -13.305 -28.733 15.756 1.00 78.88 90 GLN A C 1
ATOM 708 O O . GLN A 1 90 ? -12.298 -28.215 16.231 1.00 78.88 90 GLN A O 1
ATOM 713 N N . MET A 1 91 ? -14.116 -28.073 14.930 1.00 75.44 91 MET A N 1
ATOM 714 C CA . MET A 1 91 ? -13.882 -26.668 14.606 1.00 75.44 91 MET A CA 1
ATOM 715 C C . MET A 1 91 ? -14.028 -25.790 15.861 1.00 75.44 91 MET A C 1
ATOM 717 O O . MET A 1 91 ? -14.990 -25.969 16.614 1.00 75.44 91 MET A O 1
ATOM 721 N N . PRO A 1 92 ? -13.101 -24.842 16.092 1.00 71.12 92 PRO A N 1
ATOM 722 C CA . PRO A 1 92 ? -13.162 -23.948 17.242 1.00 71.12 92 PRO A CA 1
ATOM 723 C C . PRO A 1 92 ? -14.432 -23.095 17.185 1.00 71.12 92 PRO A C 1
ATOM 725 O O . PRO A 1 92 ? -14.780 -22.554 16.130 1.00 71.12 92 PRO A O 1
ATOM 728 N N . LYS A 1 93 ? -15.121 -22.950 18.322 1.00 74.38 93 LYS A N 1
ATOM 729 C CA . LYS A 1 93 ? -16.277 -22.054 18.413 1.00 74.38 93 LYS A CA 1
ATOM 730 C C . LYS A 1 93 ? -15.798 -20.611 18.542 1.00 74.38 93 LYS A C 1
ATOM 732 O O . LYS A 1 93 ? -14.729 -20.334 19.082 1.00 74.38 93 LYS A O 1
ATOM 737 N N . GLN A 1 94 ? -16.622 -19.667 18.095 1.00 65.00 94 GLN A N 1
ATOM 738 C CA . GLN A 1 94 ? -16.335 -18.231 18.209 1.00 65.00 94 GLN A CA 1
ATOM 739 C C . GLN A 1 94 ? -16.105 -17.789 19.669 1.00 65.00 94 GLN A C 1
ATOM 741 O O . GLN A 1 94 ? -15.283 -16.914 19.940 1.00 65.00 94 GLN A O 1
ATOM 746 N N . GLU A 1 95 ? -16.781 -18.457 20.604 1.00 72.19 95 GLU A N 1
ATOM 747 C CA . GLU A 1 95 ? -16.664 -18.274 22.055 1.00 72.19 95 GLU A CA 1
ATOM 748 C C . GLU A 1 95 ? -15.263 -18.606 22.596 1.00 72.19 95 GLU A C 1
ATOM 750 O O . GLU A 1 95 ? -14.823 -17.985 23.562 1.00 72.19 95 GLU A O 1
ATOM 755 N N . ASP A 1 96 ? -14.535 -19.523 21.950 1.00 71.00 96 ASP A N 1
ATOM 756 C CA . ASP A 1 96 ? -13.177 -19.918 22.346 1.00 71.00 96 ASP A CA 1
ATOM 757 C C . ASP A 1 96 ? -12.115 -18.947 21.801 1.00 71.00 96 ASP A C 1
ATOM 759 O O . ASP A 1 96 ? -11.035 -18.791 22.373 1.00 71.00 96 ASP A O 1
ATOM 763 N N . ILE A 1 97 ? -12.427 -18.271 20.693 1.00 72.06 97 ILE A N 1
ATOM 764 C CA . ILE A 1 97 ? -11.512 -17.383 19.966 1.00 72.06 97 ILE A CA 1
ATOM 765 C C . ILE A 1 97 ? -11.449 -16.004 20.635 1.00 72.06 97 ILE A C 1
ATOM 767 O O . ILE A 1 97 ? -10.369 -15.439 20.823 1.00 72.06 97 ILE A O 1
ATOM 771 N N . LEU A 1 98 ? -12.602 -15.453 21.024 1.00 75.00 98 LEU A N 1
ATOM 772 C CA . LEU A 1 98 ? -12.702 -14.081 21.525 1.00 75.00 98 LEU A CA 1
ATOM 773 C C . LEU A 1 98 ? -11.867 -13.817 22.801 1.00 75.00 98 LEU A C 1
ATOM 775 O O . LEU A 1 98 ? -11.173 -12.799 22.846 1.00 75.00 98 LEU A O 1
ATOM 779 N N . PRO A 1 99 ? -11.839 -14.702 23.820 1.00 79.62 99 PRO A N 1
ATOM 780 C CA . PRO A 1 99 ? -10.993 -14.509 25.000 1.00 79.62 99 PRO A CA 1
ATOM 781 C C . PRO A 1 99 ? -9.494 -14.515 24.681 1.00 79.62 99 PRO A C 1
ATOM 783 O O . PRO A 1 99 ? -8.732 -13.781 25.315 1.00 79.62 99 PRO A O 1
ATOM 786 N N . VAL A 1 100 ? -9.066 -15.324 23.704 1.00 79.38 100 VAL A N 1
ATOM 787 C CA . VAL A 1 100 ? -7.669 -15.383 23.249 1.00 79.38 100 VAL A CA 1
ATOM 788 C C . VAL A 1 100 ? -7.292 -14.072 22.566 1.00 79.38 100 VAL A C 1
ATOM 790 O O . VAL A 1 100 ? -6.282 -13.472 22.935 1.00 79.38 100 VAL A O 1
ATOM 793 N N . LEU A 1 101 ? -8.145 -13.583 21.658 1.00 77.81 101 LEU A N 1
ATOM 794 C CA . LEU A 1 101 ? -7.942 -12.301 20.983 1.00 77.81 101 LEU A CA 1
ATOM 795 C C . LEU A 1 101 ? -7.830 -11.150 21.989 1.00 77.81 101 LEU A C 1
ATOM 797 O O . LEU A 1 101 ? -6.840 -10.423 21.979 1.00 77.81 101 LEU A O 1
ATOM 801 N N . ILE A 1 102 ? -8.788 -11.033 22.916 1.00 81.50 102 ILE A N 1
ATOM 802 C CA . ILE A 1 102 ? -8.801 -9.983 23.948 1.00 81.50 102 ILE A CA 1
ATOM 803 C C . ILE A 1 102 ? -7.531 -10.030 24.795 1.00 81.50 102 ILE A C 1
ATOM 805 O O . ILE A 1 102 ? -6.955 -8.988 25.105 1.00 81.50 102 ILE A O 1
ATOM 809 N N . ARG A 1 103 ? -7.082 -11.228 25.186 1.00 83.88 103 ARG A N 1
ATOM 810 C CA . ARG A 1 103 ? -5.880 -11.373 26.006 1.00 83.88 103 ARG A CA 1
ATOM 811 C C . ARG A 1 103 ? -4.648 -10.857 25.272 1.00 83.88 103 ARG A C 1
ATOM 813 O O . ARG A 1 103 ? -3.922 -10.037 25.826 1.00 83.88 103 ARG A O 1
ATOM 820 N N . SER A 1 104 ? -4.453 -11.272 24.030 1.00 80.44 104 SER A N 1
ATOM 821 C CA . SER A 1 104 ? -3.321 -10.826 23.220 1.00 80.44 104 SER A CA 1
ATOM 822 C C . SER A 1 104 ? -3.378 -9.339 22.867 1.00 80.44 104 SER A C 1
ATOM 824 O O . SER A 1 104 ? -2.346 -8.674 22.882 1.00 80.44 104 SER A O 1
ATOM 826 N N . MET A 1 105 ? -4.568 -8.791 22.609 1.00 81.62 105 MET A N 1
ATOM 827 C CA . MET A 1 105 ? -4.763 -7.352 22.395 1.00 81.62 105 MET A CA 1
ATOM 828 C C . MET A 1 105 ? -4.444 -6.555 23.665 1.00 81.62 105 MET A C 1
ATOM 830 O O . MET A 1 105 ? -3.800 -5.510 23.605 1.00 81.62 105 MET A O 1
ATOM 834 N N . SER A 1 106 ? -4.828 -7.071 24.836 1.00 84.31 106 SER A N 1
ATOM 835 C CA . SER A 1 106 ? -4.570 -6.403 26.115 1.00 84.31 106 SER A CA 1
ATOM 836 C C . SER A 1 106 ? -3.082 -6.277 26.451 1.00 84.31 106 SER A C 1
ATOM 838 O O . SER A 1 106 ? -2.703 -5.323 27.124 1.00 84.31 106 SER A O 1
ATOM 840 N N . ASP A 1 107 ? -2.234 -7.184 25.951 1.00 80.94 107 ASP A N 1
ATOM 841 C CA . ASP A 1 107 ? -0.779 -7.115 26.143 1.00 80.94 107 ASP A CA 1
ATOM 842 C C . ASP A 1 107 ? -0.152 -5.917 25.404 1.00 80.94 107 ASP A C 1
ATOM 844 O O . ASP A 1 107 ? 0.926 -5.452 25.778 1.00 80.94 107 ASP A O 1
ATOM 848 N N . GLN A 1 108 ? -0.825 -5.404 24.369 1.00 77.44 108 GLN A N 1
ATOM 849 C CA . GLN A 1 108 ? -0.403 -4.229 23.597 1.00 77.44 108 GLN A CA 1
ATOM 850 C C . GLN A 1 108 ? -1.016 -2.925 24.130 1.00 77.44 108 GLN A C 1
ATOM 852 O O . GLN A 1 108 ? -0.627 -1.836 23.712 1.00 77.44 108 GLN A O 1
ATOM 857 N N . PHE A 1 109 ? -1.970 -3.017 25.059 1.00 85.38 109 PHE A N 1
ATOM 858 C CA . PHE A 1 109 ? -2.725 -1.872 25.543 1.00 85.38 109 PHE A CA 1
ATOM 859 C C . PHE A 1 109 ? -1.945 -1.091 26.608 1.00 85.38 109 PHE A C 1
ATOM 861 O O . PHE A 1 109 ? -1.524 -1.646 27.624 1.00 85.38 109 PHE A O 1
ATOM 868 N N . ASN A 1 110 ? -1.786 0.222 26.416 1.00 88.69 110 ASN A N 1
ATOM 869 C CA . ASN A 1 110 ? -1.155 1.095 27.405 1.00 88.69 110 ASN A CA 1
ATOM 870 C C . ASN A 1 110 ? -2.224 1.857 28.216 1.00 88.69 110 ASN A C 1
ATOM 872 O O . ASN A 1 110 ? -2.821 2.805 27.701 1.00 88.69 110 ASN A O 1
ATOM 876 N N . PRO A 1 111 ? -2.442 1.514 29.500 1.00 89.19 111 PRO A N 1
ATOM 877 C CA . PRO A 1 111 ? -3.495 2.133 30.301 1.00 89.19 111 PRO A CA 1
ATOM 878 C C . PRO A 1 111 ? -3.207 3.602 30.650 1.00 89.19 111 PRO A C 1
ATOM 880 O O . PRO A 1 111 ? -4.140 4.351 30.922 1.00 89.19 111 PRO A O 1
ATOM 883 N N . TYR A 1 112 ? -1.943 4.041 30.635 1.00 88.44 112 TYR A N 1
ATOM 884 C CA . TYR A 1 112 ? -1.597 5.449 30.853 1.00 88.44 112 TYR A CA 1
ATOM 885 C C . TYR A 1 112 ? -1.946 6.300 29.638 1.00 88.44 112 TYR A C 1
ATOM 887 O O . TYR A 1 112 ? -2.576 7.341 29.790 1.00 88.44 112 TYR A O 1
ATOM 895 N N . LEU A 1 113 ? -1.608 5.808 28.444 1.00 88.31 113 LEU A N 1
ATOM 896 C CA . LEU A 1 113 ? -1.991 6.441 27.185 1.00 88.31 113 LEU A CA 1
ATOM 897 C C . LEU A 1 113 ? -3.518 6.538 27.077 1.00 88.31 113 LEU A C 1
ATOM 899 O O . LEU A 1 113 ? -4.049 7.581 26.719 1.00 88.31 113 LEU A O 1
ATOM 903 N N . ALA A 1 114 ? -4.241 5.495 27.498 1.00 90.12 114 ALA A N 1
ATOM 904 C CA . ALA A 1 114 ? -5.699 5.530 27.526 1.00 90.12 114 ALA A CA 1
ATOM 905 C C . ALA A 1 114 ? -6.260 6.702 28.350 1.00 90.12 114 ALA A C 1
ATOM 907 O O . ALA A 1 114 ? -7.203 7.371 27.930 1.00 90.12 114 ALA A O 1
ATOM 908 N N . LEU A 1 115 ? -5.660 6.995 29.507 1.00 91.81 115 LEU A N 1
ATOM 909 C CA . LEU A 1 115 ? -6.068 8.124 30.345 1.00 91.81 115 LEU A CA 1
ATOM 910 C C . LEU A 1 115 ? -5.778 9.487 29.701 1.00 91.81 115 LEU A C 1
ATOM 912 O O . LEU A 1 115 ? -6.548 10.424 29.926 1.00 91.81 115 LEU A O 1
ATOM 916 N N . GLU A 1 116 ? -4.714 9.594 28.900 1.00 90.25 116 GLU A N 1
ATOM 917 C CA . GLU A 1 116 ? -4.374 10.816 28.160 1.00 90.25 116 GLU A CA 1
ATOM 918 C C . GLU A 1 116 ? -5.452 11.190 27.134 1.00 90.25 116 GLU A C 1
ATOM 920 O O . GLU A 1 116 ? -5.693 12.376 26.938 1.00 90.25 116 GLU A O 1
ATOM 925 N N . PHE A 1 117 ? -6.164 10.215 26.558 1.00 90.69 117 PHE A N 1
ATOM 926 C CA . PHE A 1 117 ? -7.296 10.464 25.654 1.00 90.69 117 PHE A CA 1
ATOM 927 C C . PHE A 1 117 ? -8.636 10.605 26.394 1.00 90.69 117 PHE A C 1
ATOM 929 O O . PHE A 1 117 ? -9.435 11.501 26.105 1.00 90.69 117 PHE A O 1
ATOM 936 N N . LEU A 1 118 ? -8.890 9.758 27.399 1.00 92.94 118 LEU A N 1
ATOM 937 C CA . LEU A 1 118 ? -10.176 9.729 28.104 1.00 92.94 118 LEU A CA 1
ATOM 938 C C . LEU A 1 118 ? -10.458 11.010 28.906 1.00 92.94 118 LEU A C 1
ATOM 940 O O . LEU A 1 118 ? -11.599 11.474 28.944 1.00 92.94 118 LEU A O 1
ATOM 944 N N . ILE A 1 119 ? -9.449 11.593 29.563 1.00 91.62 119 ILE A N 1
ATOM 945 C CA . ILE A 1 119 ? -9.645 12.767 30.431 1.00 91.62 119 ILE A CA 1
ATOM 946 C C . ILE A 1 119 ? -10.002 14.027 29.631 1.00 91.62 119 ILE A C 1
ATOM 948 O O . ILE A 1 119 ? -10.988 14.684 29.987 1.00 91.62 119 ILE A O 1
ATOM 952 N N . PRO A 1 120 ? -9.279 14.389 28.555 1.00 90.69 120 PRO A N 1
ATOM 953 C CA . PRO A 1 120 ? -9.688 15.485 27.683 1.00 90.69 120 PRO A CA 1
ATOM 954 C C . PRO A 1 120 ? -11.091 15.283 27.106 1.00 90.69 120 PRO A C 1
ATOM 956 O O . PRO A 1 120 ? -11.906 16.209 27.172 1.00 90.69 120 PRO A O 1
ATOM 959 N N . ALA A 1 121 ? -11.411 14.073 26.633 1.00 91.06 121 ALA A N 1
ATOM 960 C CA . ALA A 1 121 ? -12.736 13.753 26.111 1.00 91.06 121 ALA A CA 1
ATOM 961 C C . ALA A 1 121 ? -13.829 13.961 27.176 1.00 91.06 121 ALA A C 1
ATOM 963 O O . ALA A 1 121 ? -14.841 14.618 26.916 1.00 91.06 121 ALA A O 1
ATOM 964 N N . MET A 1 122 ? -13.607 13.496 28.410 1.00 93.00 122 MET A N 1
ATOM 965 C CA . MET A 1 122 ? -14.526 13.700 29.539 1.00 93.00 122 MET A CA 1
ATOM 966 C C . MET A 1 122 ? -14.749 15.189 29.843 1.00 93.00 122 MET A C 1
ATOM 968 O O . MET A 1 122 ? -15.880 15.605 30.118 1.00 93.00 122 MET A O 1
ATOM 972 N N . LYS A 1 123 ? -13.689 16.006 29.797 1.00 90.88 123 LYS A N 1
ATOM 973 C CA . LYS A 1 123 ? -13.768 17.451 30.062 1.00 90.88 123 LYS A CA 1
ATOM 974 C C . LYS A 1 123 ? -14.557 18.195 28.982 1.00 90.88 123 LYS A C 1
ATOM 976 O O . LYS A 1 123 ? -15.345 19.079 29.316 1.00 90.88 123 LYS A O 1
ATOM 981 N N . LYS A 1 124 ? -14.386 17.818 27.712 1.00 90.88 124 LYS A N 1
ATOM 982 C CA . LYS A 1 124 ? -15.080 18.424 26.560 1.00 90.88 124 LYS A CA 1
ATOM 983 C C . LYS A 1 124 ? -16.536 17.968 26.425 1.00 90.88 124 LYS A C 1
ATOM 985 O O . LYS A 1 124 ? -17.369 18.708 25.899 1.00 90.88 124 LYS A O 1
ATOM 990 N N . THR A 1 125 ? -16.860 16.771 26.909 1.00 91.19 125 THR A N 1
ATOM 991 C CA . THR A 1 125 ? -18.193 16.177 26.766 1.00 91.19 125 THR A CA 1
ATOM 992 C C . THR A 1 125 ? -19.235 16.915 27.609 1.00 91.19 125 THR A C 1
ATOM 994 O O . THR A 1 125 ? -19.171 16.944 28.841 1.00 91.19 125 THR A O 1
ATOM 997 N N . LYS A 1 126 ? -20.238 17.493 26.936 1.00 91.38 126 LYS A N 1
ATOM 998 C CA . LYS A 1 126 ? -21.365 18.199 27.575 1.00 91.38 126 LYS A CA 1
ATOM 999 C C . LYS A 1 126 ? -22.539 17.275 27.910 1.00 91.38 126 LYS A C 1
ATOM 1001 O O . LYS A 1 126 ? -23.309 17.566 28.825 1.00 91.38 126 LYS A O 1
ATOM 1006 N N . VAL A 1 127 ? -22.681 16.162 27.190 1.00 91.94 127 VAL A N 1
ATOM 1007 C CA . VAL A 1 127 ? -23.767 15.198 27.392 1.00 91.94 127 VAL A CA 1
ATOM 1008 C C . VAL A 1 127 ? -23.521 14.416 28.682 1.00 91.94 127 VAL A C 1
ATOM 1010 O O . VAL A 1 127 ? -22.519 13.721 28.834 1.00 91.94 127 VAL A O 1
ATOM 1013 N N . LYS A 1 128 ? -24.449 14.525 29.642 1.00 90.62 128 LYS A N 1
ATOM 1014 C CA . LYS A 1 128 ? -24.289 13.937 30.984 1.00 90.62 128 LYS A CA 1
ATOM 1015 C C . LYS A 1 128 ? -24.123 12.415 30.944 1.00 90.62 128 LYS A C 1
ATOM 1017 O O . LYS A 1 128 ? -23.313 11.885 31.693 1.00 90.62 128 LYS A O 1
ATOM 1022 N N . ARG A 1 129 ? -24.892 11.722 30.098 1.00 91.00 129 ARG A N 1
ATOM 1023 C CA . ARG A 1 129 ? -24.842 10.258 29.948 1.00 91.00 129 ARG A CA 1
ATOM 1024 C C . ARG A 1 129 ? -23.447 9.798 29.510 1.00 91.00 129 ARG A C 1
ATOM 1026 O O . ARG A 1 129 ? -22.848 8.960 30.175 1.00 91.00 129 ARG A O 1
ATOM 1033 N N . ASP A 1 130 ? -22.913 10.430 28.477 1.00 91.56 130 ASP A N 1
ATOM 1034 C CA . ASP A 1 130 ? -21.612 10.108 27.886 1.00 91.56 130 ASP A CA 1
ATOM 1035 C C . ASP A 1 130 ? -20.469 10.436 28.845 1.00 91.56 130 ASP A C 1
ATOM 1037 O O . ASP A 1 130 ? -19.560 9.635 29.058 1.00 91.56 130 ASP A O 1
ATOM 1041 N N . LYS A 1 131 ? -20.571 11.580 29.532 1.00 92.38 131 LYS A N 1
ATOM 1042 C CA . LYS A 1 131 ? -19.606 11.973 30.560 1.00 92.38 131 LYS A CA 1
ATOM 1043 C C . LYS A 1 131 ? -19.526 10.953 31.698 1.00 92.38 131 LYS A C 1
ATOM 1045 O O . LYS A 1 131 ? -18.431 10.655 32.160 1.00 92.38 131 LYS A O 1
ATOM 1050 N N . ARG A 1 132 ? -20.657 10.383 32.132 1.00 91.69 132 ARG A N 1
ATOM 1051 C CA . ARG A 1 132 ? -20.680 9.323 33.159 1.00 91.69 132 ARG A CA 1
ATOM 1052 C C . ARG A 1 132 ? -19.997 8.043 32.678 1.00 91.69 132 ARG A C 1
ATOM 1054 O O . ARG A 1 132 ? -19.241 7.447 33.442 1.00 91.69 132 ARG A O 1
ATOM 1061 N N . ALA A 1 133 ? -20.202 7.663 31.416 1.00 92.62 133 ALA A N 1
ATOM 1062 C CA . ALA A 1 133 ? -19.523 6.515 30.821 1.00 92.62 133 ALA A CA 1
ATOM 1063 C C . ALA A 1 133 ? -17.997 6.731 30.752 1.00 92.62 133 ALA A C 1
ATOM 1065 O O . ALA A 1 133 ? -17.233 5.850 31.146 1.00 92.62 133 ALA A O 1
ATOM 1066 N N . LEU A 1 134 ? -17.544 7.931 30.369 1.00 93.62 134 LEU A N 1
ATOM 1067 C CA . LEU A 1 134 ? -16.122 8.302 30.374 1.00 93.62 134 LEU A CA 1
ATOM 1068 C C . LEU A 1 134 ? -15.523 8.320 31.791 1.00 93.62 134 LEU A C 1
ATOM 1070 O O . LEU A 1 134 ? -14.434 7.790 31.997 1.00 93.62 134 LEU A O 1
ATOM 1074 N N . CYS A 1 135 ? -16.242 8.853 32.786 1.00 93.19 135 CYS A N 1
ATOM 1075 C CA . CYS A 1 135 ? -15.825 8.792 34.192 1.00 93.19 135 CYS A CA 1
ATOM 1076 C C . CYS A 1 135 ? -15.644 7.344 34.673 1.00 93.19 135 CYS A C 1
ATOM 1078 O O . CYS A 1 135 ? -14.676 7.042 35.371 1.00 93.19 135 CYS A O 1
ATOM 1080 N N . TRP A 1 136 ? -16.555 6.445 34.289 1.00 94.25 136 TRP A N 1
ATOM 1081 C CA . TRP A 1 136 ? -16.436 5.020 34.589 1.00 94.25 136 TRP A CA 1
ATOM 1082 C C . TRP A 1 136 ? -15.192 4.397 33.931 1.00 94.25 136 TRP A C 1
ATOM 1084 O O . TRP A 1 136 ? -14.420 3.739 34.624 1.00 94.25 136 TRP A O 1
ATOM 1094 N N . ALA A 1 137 ? -14.944 4.660 32.643 1.00 93.56 137 ALA A N 1
ATOM 1095 C CA . ALA A 1 137 ? -13.758 4.164 31.934 1.00 93.56 137 ALA A CA 1
ATOM 1096 C C . ALA A 1 137 ? -12.443 4.636 32.576 1.00 93.56 137 ALA A C 1
ATOM 1098 O O . ALA A 1 137 ? -11.535 3.835 32.806 1.00 93.56 137 ALA A O 1
ATOM 1099 N N . ILE A 1 138 ? -12.358 5.926 32.926 1.00 93.69 138 ILE A N 1
ATOM 1100 C CA . ILE A 1 138 ? -11.211 6.500 33.645 1.00 93.69 138 ILE A CA 1
ATOM 1101 C C . ILE A 1 138 ? -11.008 5.770 34.975 1.00 93.69 138 ILE A C 1
ATOM 1103 O O . ILE A 1 138 ? -9.890 5.384 35.315 1.00 93.69 138 ILE A O 1
ATOM 1107 N N . GLY A 1 139 ? -12.091 5.549 35.720 1.00 91.62 139 GLY A N 1
ATOM 1108 C CA . GLY A 1 139 ? -12.050 4.820 36.980 1.00 91.62 139 GLY A CA 1
ATOM 1109 C C . GLY A 1 139 ? -11.565 3.375 36.834 1.00 91.62 139 GLY A C 1
ATOM 1110 O O . GLY A 1 139 ? -10.757 2.929 37.651 1.00 91.62 139 GLY A O 1
ATOM 1111 N N . ASP A 1 140 ? -12.003 2.663 35.792 1.00 91.88 140 ASP A N 1
ATOM 1112 C CA . ASP A 1 140 ? -11.596 1.280 35.515 1.00 91.88 140 ASP A CA 1
ATOM 1113 C C . ASP A 1 140 ? -10.098 1.203 35.179 1.00 91.88 140 ASP A C 1
ATOM 1115 O O . ASP A 1 140 ? -9.375 0.363 35.721 1.00 91.88 140 ASP A O 1
ATOM 1119 N N . MET A 1 141 ? -9.591 2.150 34.382 1.00 92.38 141 MET A N 1
ATOM 1120 C CA . MET A 1 141 ? -8.161 2.261 34.068 1.00 92.38 141 MET A CA 1
ATOM 1121 C C . MET A 1 141 ? -7.311 2.596 35.288 1.00 92.38 141 MET A C 1
ATOM 1123 O O . MET A 1 141 ? -6.304 1.930 35.543 1.00 92.38 141 MET A O 1
ATOM 1127 N N . LEU A 1 142 ? -7.730 3.577 36.092 1.00 91.06 142 LEU A N 1
ATOM 1128 C CA . LEU A 1 142 ? -7.040 3.918 37.336 1.00 91.06 142 LEU A CA 1
ATOM 1129 C C . LEU A 1 142 ? -7.017 2.736 38.306 1.00 91.06 142 LEU A C 1
ATOM 1131 O O . LEU A 1 142 ? -5.997 2.491 38.953 1.00 91.06 142 LEU A O 1
ATOM 1135 N N . HIS A 1 143 ? -8.112 1.976 38.384 1.00 89.69 143 HIS A N 1
ATOM 1136 C CA . HIS A 1 143 ? -8.168 0.760 39.183 1.00 89.69 143 HIS A CA 1
ATOM 1137 C C . HIS A 1 143 ? -7.163 -0.285 38.688 1.00 89.69 143 HIS A C 1
ATOM 1139 O O . HIS A 1 143 ? -6.389 -0.805 39.496 1.00 89.69 143 HIS A O 1
ATOM 1145 N N . CYS A 1 144 ? -7.122 -0.544 37.377 1.00 89.12 144 CYS A N 1
ATOM 1146 C CA . CYS A 1 144 ? -6.186 -1.494 36.775 1.00 89.12 144 CYS A CA 1
ATOM 1147 C C . CYS A 1 144 ? -4.728 -1.112 37.041 1.00 89.12 144 CYS A C 1
ATOM 1149 O O . CYS A 1 144 ? -3.946 -1.956 37.482 1.00 89.12 144 CYS A O 1
ATOM 1151 N N . ILE A 1 145 ? -4.379 0.165 36.862 1.00 89.56 145 ILE A N 1
ATOM 1152 C CA . ILE A 1 145 ? -3.038 0.695 37.140 1.00 89.56 145 ILE A CA 1
ATOM 1153 C C . ILE A 1 145 ? -2.691 0.533 38.623 1.00 89.56 145 ILE A C 1
ATOM 1155 O O . ILE A 1 145 ? -1.650 -0.028 38.969 1.00 89.56 145 ILE A O 1
ATOM 1159 N N . HIS A 1 146 ? -3.565 1.003 39.514 1.00 88.88 146 HIS A N 1
ATOM 1160 C CA . HIS A 1 146 ? -3.285 1.040 40.947 1.00 88.88 146 HIS A CA 1
ATOM 1161 C C . HIS A 1 146 ? -3.195 -0.361 41.562 1.00 88.88 146 HIS A C 1
ATOM 1163 O O . HIS A 1 146 ? -2.340 -0.616 42.410 1.00 88.88 146 HIS A O 1
ATOM 1169 N N . LYS A 1 147 ? -4.058 -1.286 41.129 1.00 89.50 147 LYS A N 1
ATOM 1170 C CA . LYS A 1 147 ? -4.060 -2.677 41.601 1.00 89.50 147 LYS A CA 1
ATOM 1171 C C . LYS A 1 147 ? -3.112 -3.588 40.829 1.00 89.50 147 LYS A C 1
ATOM 1173 O O . LYS A 1 147 ? -2.979 -4.746 41.215 1.00 89.50 147 LYS A O 1
ATOM 1178 N N . LYS A 1 148 ? -2.451 -3.086 39.778 1.00 85.44 148 LYS A N 1
ATOM 1179 C CA . LYS A 1 148 ? -1.673 -3.896 38.826 1.00 85.44 148 LYS A CA 1
ATOM 1180 C C . LYS A 1 148 ? -2.488 -5.095 38.321 1.00 85.44 148 LYS A C 1
ATOM 1182 O O . LYS A 1 148 ? -1.971 -6.206 38.207 1.00 85.44 148 LYS A O 1
ATOM 1187 N N . ALA A 1 149 ? -3.784 -4.873 38.095 1.00 85.62 149 ALA A N 1
ATOM 1188 C CA . ALA A 1 149 ? -4.689 -5.917 37.644 1.00 85.62 149 ALA A CA 1
ATOM 1189 C C . ALA A 1 149 ? -4.371 -6.280 36.182 1.00 85.62 149 ALA A C 1
ATOM 1191 O O . ALA A 1 149 ? -3.966 -5.403 35.413 1.00 85.62 149 ALA A O 1
ATOM 1192 N N . PRO A 1 150 ? -4.554 -7.544 35.771 1.00 86.62 150 PRO A N 1
ATOM 1193 C CA . PRO A 1 150 ? -4.352 -7.923 34.380 1.00 86.62 150 PRO A CA 1
ATOM 1194 C C . PRO A 1 150 ? -5.327 -7.185 33.452 1.00 86.62 150 PRO A C 1
ATOM 1196 O O . PRO A 1 150 ? -6.539 -7.235 33.660 1.00 86.62 150 PRO A O 1
ATOM 1199 N N . LEU A 1 151 ? -4.813 -6.546 32.397 1.00 88.56 151 LEU A N 1
ATOM 1200 C CA . LEU A 1 151 ? -5.616 -5.699 31.503 1.00 88.56 151 LEU A CA 1
ATOM 1201 C C . LEU A 1 151 ? -6.721 -6.467 30.768 1.00 88.56 151 LEU A C 1
ATOM 1203 O O . LEU A 1 151 ? -7.800 -5.923 30.570 1.00 88.56 151 LEU A O 1
ATOM 1207 N N . TYR A 1 152 ? -6.531 -7.752 30.458 1.00 86.12 152 TYR A N 1
ATOM 1208 C CA . TYR A 1 152 ? -7.588 -8.585 29.866 1.00 86.12 152 TYR A CA 1
ATOM 1209 C C . TYR A 1 152 ? -8.826 -8.764 30.774 1.00 86.12 152 TYR A C 1
ATOM 1211 O O . TYR A 1 152 ? -9.866 -9.251 30.319 1.00 86.12 152 TYR A O 1
ATOM 1219 N N . GLN A 1 153 ? -8.732 -8.436 32.068 1.00 86.31 153 GLN A N 1
ATOM 1220 C CA . GLN A 1 153 ? -9.859 -8.462 33.009 1.00 86.31 153 GLN A CA 1
ATOM 1221 C C . GLN A 1 153 ? -10.598 -7.122 33.086 1.00 86.31 153 GLN A C 1
ATOM 1223 O O . GLN A 1 153 ? -11.726 -7.093 33.573 1.00 86.31 153 GLN A O 1
ATOM 1228 N N . SER A 1 154 ? -9.998 -6.035 32.592 1.00 89.25 154 SER A N 1
ATOM 1229 C CA . SER A 1 154 ? -10.660 -4.736 32.505 1.00 89.25 154 SER A CA 1
ATOM 1230 C C . SER A 1 154 ? -11.855 -4.821 31.566 1.00 89.25 154 SER A C 1
ATOM 1232 O O . SER A 1 154 ? -11.736 -5.282 30.427 1.00 89.25 154 SER A O 1
ATOM 1234 N N . LEU A 1 155 ? -13.007 -4.336 32.031 1.00 88.44 155 LEU A N 1
ATOM 1235 C CA . LEU A 1 155 ? -14.174 -4.232 31.165 1.00 88.44 155 LEU A CA 1
ATOM 1236 C C . LEU A 1 155 ? -13.948 -3.150 30.108 1.00 88.44 155 LEU A C 1
ATOM 1238 O O . LEU A 1 155 ? -14.326 -3.364 28.966 1.00 88.44 155 LEU A O 1
ATOM 1242 N N . PHE A 1 156 ? -13.265 -2.051 30.441 1.00 90.44 156 PHE A N 1
ATOM 1243 C CA . PHE A 1 156 ? -12.929 -1.025 29.458 1.00 90.44 156 PHE A CA 1
ATOM 1244 C C . PHE A 1 156 ? -12.056 -1.564 28.313 1.00 90.44 156 PHE A C 1
ATOM 1246 O O . PHE A 1 156 ? -12.398 -1.356 27.153 1.00 90.44 156 PHE A O 1
ATOM 1253 N N . VAL A 1 157 ? -10.986 -2.319 28.599 1.00 89.94 157 VAL A N 1
ATOM 1254 C CA . VAL A 1 157 ? -10.138 -2.918 27.541 1.00 89.94 157 VAL A CA 1
ATOM 1255 C C . VAL A 1 157 ? -10.943 -3.876 26.661 1.00 89.94 157 VAL A C 1
ATOM 1257 O O . VAL A 1 157 ? -10.776 -3.896 25.442 1.00 89.94 157 VAL A O 1
ATOM 1260 N N . ARG A 1 158 ? -11.861 -4.646 27.255 1.00 87.50 158 ARG A N 1
ATOM 1261 C CA . ARG A 1 158 ? -12.781 -5.509 26.500 1.00 87.50 158 ARG A CA 1
ATOM 1262 C C . ARG A 1 158 ? -13.718 -4.702 25.608 1.00 87.50 158 ARG A C 1
ATOM 1264 O O . ARG A 1 158 ? -13.943 -5.106 24.474 1.00 87.50 158 ARG A O 1
ATOM 1271 N N . THR A 1 159 ? -14.223 -3.569 26.091 1.00 89.44 159 THR A N 1
ATOM 1272 C CA . THR A 1 159 ? -15.046 -2.644 25.304 1.00 89.44 159 THR A CA 1
ATOM 1273 C C . THR A 1 159 ? -14.263 -2.075 24.123 1.00 89.44 159 THR A C 1
ATOM 1275 O O . THR A 1 159 ? -14.772 -2.087 23.008 1.00 89.44 159 THR A O 1
ATOM 1278 N N . VAL A 1 160 ? -13.010 -1.648 24.330 1.00 89.88 160 VAL A N 1
ATOM 1279 C CA . VAL A 1 160 ? -12.120 -1.191 23.246 1.00 89.88 160 VAL A CA 1
ATOM 1280 C C . VAL A 1 160 ? -11.939 -2.291 22.200 1.00 89.88 160 VAL A C 1
ATOM 1282 O O . VAL A 1 160 ? -12.100 -2.043 21.005 1.00 89.88 160 VAL A O 1
ATOM 1285 N N . ALA A 1 161 ? -11.651 -3.522 22.635 1.00 86.00 161 ALA A N 1
ATOM 1286 C CA . ALA A 1 161 ? -11.495 -4.655 21.729 1.00 86.00 161 ALA A CA 1
ATOM 1287 C C . ALA A 1 161 ? -12.785 -4.941 20.943 1.00 86.00 161 ALA A C 1
ATOM 1289 O O . ALA A 1 161 ? -12.736 -5.089 19.725 1.00 86.00 161 ALA A O 1
ATOM 1290 N N . ALA A 1 162 ? -13.941 -4.956 21.611 1.00 84.00 162 ALA A N 1
ATOM 1291 C CA . ALA A 1 162 ? -15.236 -5.178 20.972 1.00 84.00 162 ALA A CA 1
ATOM 1292 C C . ALA A 1 162 ? -15.572 -4.090 19.938 1.00 84.00 162 ALA A C 1
ATOM 1294 O O . ALA A 1 162 ? -15.963 -4.415 18.818 1.00 84.00 162 ALA A O 1
ATOM 1295 N N . ALA A 1 163 ? -15.364 -2.815 20.279 1.00 86.50 163 ALA A N 1
ATOM 1296 C CA . ALA A 1 163 ? -15.555 -1.701 19.353 1.00 86.50 163 ALA A CA 1
ATOM 1297 C C . ALA A 1 163 ? -14.619 -1.813 18.137 1.00 86.50 163 ALA A C 1
ATOM 1299 O O . ALA A 1 163 ? -15.067 -1.680 17.000 1.00 86.50 163 ALA A O 1
ATOM 1300 N N . SER A 1 164 ? -13.347 -2.158 18.364 1.00 86.44 164 SER A N 1
ATOM 1301 C CA . SER A 1 164 ? -12.359 -2.346 17.291 1.00 86.44 164 SER A CA 1
ATOM 1302 C C . SER A 1 164 ? -12.751 -3.488 16.344 1.00 86.44 164 SER A C 1
ATOM 1304 O O . SER A 1 164 ? -12.660 -3.343 15.126 1.00 86.44 164 SER A O 1
ATOM 1306 N N . ILE A 1 165 ? -13.249 -4.608 16.886 1.00 82.38 165 ILE A N 1
ATOM 1307 C CA . ILE A 1 165 ? -13.771 -5.731 16.090 1.00 82.38 165 ILE A CA 1
ATOM 1308 C C . ILE A 1 165 ? -14.981 -5.288 15.261 1.00 82.38 165 ILE A C 1
ATOM 1310 O O . ILE A 1 165 ? -15.062 -5.634 14.083 1.00 82.38 165 ILE A O 1
ATOM 1314 N N . GLY A 1 166 ? -15.900 -4.508 15.838 1.00 80.94 166 GLY A N 1
ATOM 1315 C CA . GLY A 1 166 ? -17.061 -3.976 15.119 1.00 80.94 166 GLY A CA 1
ATOM 1316 C C . GLY A 1 166 ? -16.664 -3.097 13.929 1.00 80.94 166 GLY A C 1
ATOM 1317 O O . GLY A 1 166 ? -17.151 -3.305 12.814 1.00 80.94 166 GLY A O 1
ATOM 1318 N N . VAL A 1 167 ? -15.720 -2.173 14.138 1.00 80.75 167 VAL A N 1
ATOM 1319 C CA . VAL A 1 167 ? -15.174 -1.314 13.073 1.00 80.75 167 VAL A CA 1
ATOM 1320 C C . VAL A 1 167 ? -14.480 -2.150 11.997 1.00 80.75 167 VAL A C 1
ATOM 1322 O O . VAL A 1 167 ? -14.787 -2.001 10.817 1.00 80.75 167 VAL A O 1
ATOM 1325 N N . SER A 1 168 ? -13.597 -3.077 12.384 1.00 81.12 168 SER A N 1
ATOM 1326 C CA . SER A 1 168 ? -12.888 -3.941 11.430 1.00 81.12 168 SER A CA 1
ATOM 1327 C C . SER A 1 168 ? -13.849 -4.821 10.624 1.00 81.12 168 SER A C 1
ATOM 1329 O O . SER A 1 168 ? -13.696 -4.935 9.413 1.00 81.12 168 SER A O 1
ATOM 1331 N N . THR A 1 169 ? -14.894 -5.367 11.252 1.00 79.81 169 THR A N 1
ATOM 1332 C CA . THR A 1 169 ? -15.925 -6.163 10.562 1.00 79.81 169 THR A CA 1
ATOM 1333 C C . THR A 1 169 ? -16.683 -5.321 9.539 1.00 79.81 169 THR A C 1
ATOM 1335 O O . THR A 1 169 ? -16.906 -5.765 8.416 1.00 79.81 169 THR A O 1
ATOM 1338 N N . THR A 1 170 ? -17.040 -4.088 9.905 1.00 78.75 170 THR A N 1
ATOM 1339 C CA . THR A 1 170 ? -17.715 -3.158 8.991 1.00 78.75 170 THR A CA 1
ATOM 1340 C C . THR A 1 170 ? -16.820 -2.858 7.791 1.00 78.75 170 THR A C 1
ATOM 1342 O O . THR A 1 170 ? -17.262 -2.970 6.652 1.00 78.75 170 THR A O 1
ATOM 1345 N N . LEU A 1 171 ? -15.539 -2.560 8.024 1.00 77.75 171 LEU A N 1
ATOM 1346 C CA . LEU A 1 171 ? -14.574 -2.308 6.952 1.00 77.75 171 LEU A CA 1
ATOM 1347 C C . LEU A 1 171 ? -14.350 -3.526 6.058 1.00 77.75 171 LEU A C 1
ATOM 1349 O O . LEU A 1 171 ? -14.293 -3.370 4.845 1.00 77.75 171 LEU A O 1
ATOM 1353 N N . GLN A 1 172 ? -14.290 -4.732 6.621 1.00 77.44 172 GLN A N 1
ATOM 1354 C CA . GLN A 1 172 ? -14.192 -5.971 5.845 1.00 77.44 172 GLN A CA 1
ATOM 1355 C C . GLN A 1 172 ? -15.413 -6.191 4.952 1.00 77.44 172 GLN A C 1
ATOM 1357 O O . GLN A 1 172 ? -15.264 -6.630 3.816 1.00 77.44 172 GLN A O 1
ATOM 1362 N N . GLN A 1 173 ? -16.615 -5.874 5.434 1.00 78.19 173 GLN A N 1
ATOM 1363 C CA . GLN A 1 173 ? -17.826 -5.954 4.617 1.00 78.19 173 GLN A CA 1
ATOM 1364 C C . GLN A 1 173 ? -17.786 -4.938 3.473 1.00 78.19 173 GLN A C 1
ATOM 1366 O O . GLN A 1 173 ? -18.061 -5.300 2.334 1.00 78.19 173 GLN A O 1
ATOM 1371 N N . GLN A 1 174 ? -17.374 -3.696 3.746 1.00 75.88 174 GLN A N 1
ATOM 1372 C CA . GLN A 1 174 ? -17.194 -2.682 2.699 1.00 75.88 174 GLN A CA 1
ATOM 1373 C C . GLN A 1 174 ? -16.119 -3.105 1.681 1.00 75.88 174 GLN A C 1
ATOM 1375 O O . GLN A 1 174 ? -16.319 -2.965 0.478 1.00 75.88 174 GLN A O 1
ATOM 1380 N N . ALA A 1 175 ? -15.011 -3.682 2.153 1.00 79.56 175 ALA A N 1
ATOM 1381 C CA . ALA A 1 175 ? -13.957 -4.262 1.327 1.00 79.56 175 ALA A CA 1
ATOM 1382 C C . ALA A 1 175 ? -14.469 -5.407 0.447 1.00 79.56 175 ALA A C 1
ATOM 1384 O O . ALA A 1 175 ? -14.146 -5.450 -0.735 1.00 79.56 175 ALA A O 1
ATOM 1385 N N . ALA A 1 176 ? -15.285 -6.311 0.987 1.00 81.00 176 ALA A N 1
ATOM 1386 C CA . ALA A 1 176 ? -15.859 -7.414 0.223 1.00 81.00 176 ALA A CA 1
ATOM 1387 C C . ALA A 1 176 ? -16.755 -6.908 -0.917 1.00 81.00 176 ALA A C 1
ATOM 1389 O O . ALA A 1 176 ? -16.532 -7.293 -2.064 1.00 81.00 176 ALA A O 1
ATOM 1390 N N . LEU A 1 177 ? -17.674 -5.981 -0.619 1.00 78.06 177 LEU A N 1
ATOM 1391 C CA . LEU A 1 177 ? -18.546 -5.358 -1.624 1.00 78.06 177 LEU A CA 1
ATOM 1392 C C . LEU A 1 177 ? -17.725 -4.690 -2.733 1.00 78.06 177 LEU A C 1
ATOM 1394 O O . LEU A 1 177 ? -17.993 -4.879 -3.916 1.00 78.06 177 LEU A O 1
ATOM 1398 N N . PHE A 1 178 ? -16.659 -3.986 -2.349 1.00 77.81 178 PHE A N 1
ATOM 1399 C CA . PHE A 1 178 ? -15.735 -3.353 -3.281 1.00 77.81 178 PHE A CA 1
ATOM 1400 C C . PHE A 1 178 ? -15.018 -4.365 -4.190 1.00 77.81 178 PHE A C 1
ATOM 1402 O O . PHE A 1 178 ? -14.952 -4.183 -5.403 1.00 77.81 178 PHE A O 1
ATOM 1409 N N . LEU A 1 179 ? -14.497 -5.459 -3.627 1.00 82.38 179 LEU A N 1
ATOM 1410 C CA . LEU A 1 179 ? -13.825 -6.512 -4.399 1.00 82.38 179 LEU A CA 1
ATOM 1411 C C . LEU A 1 179 ? -14.774 -7.191 -5.391 1.00 82.38 179 LEU A C 1
ATOM 1413 O O . LEU A 1 179 ? -14.332 -7.634 -6.451 1.00 82.38 179 LEU A O 1
ATOM 1417 N N . GLN A 1 180 ? -16.058 -7.280 -5.048 1.00 79.38 180 GLN A N 1
ATOM 1418 C CA . GLN A 1 180 ? -17.094 -7.902 -5.870 1.00 79.38 180 GLN A CA 1
ATOM 1419 C C . GLN A 1 180 ? -17.714 -6.947 -6.902 1.00 79.38 180 GLN A C 1
ATOM 1421 O O . GLN A 1 180 ? -18.389 -7.423 -7.811 1.00 79.38 180 GLN A O 1
ATOM 1426 N N . GLY A 1 181 ? -17.469 -5.635 -6.798 1.00 70.62 181 GLY A N 1
ATOM 1427 C CA . GLY A 1 181 ? -18.142 -4.625 -7.622 1.00 70.62 181 GLY A CA 1
ATOM 1428 C C . GLY A 1 181 ? -19.643 -4.512 -7.318 1.00 70.62 181 GLY A C 1
ATOM 1429 O O . GLY A 1 181 ? -20.441 -4.264 -8.222 1.00 70.62 181 GLY A O 1
ATOM 1430 N N . GLU A 1 182 ? -20.038 -4.764 -6.066 1.00 68.81 182 GLU A N 1
ATOM 1431 C CA . GLU A 1 182 ? -21.432 -4.786 -5.608 1.00 68.81 182 GLU A CA 1
ATOM 1432 C C . GLU A 1 182 ? -21.852 -3.463 -4.930 1.00 68.81 182 GLU A C 1
ATOM 1434 O O . GLU A 1 182 ? -21.033 -2.722 -4.377 1.00 68.81 182 GLU A O 1
ATOM 1439 N N . GLU A 1 183 ? -23.161 -3.168 -4.931 1.00 52.12 183 GLU A N 1
ATOM 1440 C CA . GLU A 1 183 ? -23.721 -1.983 -4.263 1.00 52.12 183 GLU A CA 1
ATOM 1441 C C . GLU A 1 183 ? -23.274 -1.868 -2.786 1.00 52.12 183 GLU A C 1
ATOM 1443 O O . GLU A 1 183 ? -23.195 -2.873 -2.079 1.00 52.12 183 GLU A O 1
ATOM 1448 N N . PRO A 1 184 ? -23.013 -0.647 -2.273 1.00 50.34 184 PRO A N 1
ATOM 1449 C CA . PRO A 1 184 ? -23.341 0.653 -2.866 1.00 50.34 184 PRO A CA 1
ATOM 1450 C C . PRO A 1 184 ? -22.260 1.220 -3.805 1.00 50.34 184 PRO A C 1
ATOM 1452 O O . PRO A 1 184 ? -22.335 2.402 -4.148 1.00 50.34 184 PRO A O 1
ATOM 1455 N N . TYR A 1 185 ? -21.258 0.426 -4.204 1.00 58.41 185 TYR A N 1
ATOM 1456 C CA . TYR A 1 185 ? -20.151 0.894 -5.039 1.00 58.41 185 TYR A CA 1
ATOM 1457 C C . TYR A 1 185 ? -20.124 0.164 -6.385 1.00 58.41 185 TYR A C 1
ATOM 1459 O O . TYR A 1 185 ? -19.860 -1.028 -6.449 1.00 58.41 185 TYR A O 1
ATOM 1467 N N . HIS A 1 186 ? -20.287 0.896 -7.488 1.00 60.50 186 HIS A N 1
ATOM 1468 C CA . HIS A 1 186 ? -20.070 0.372 -8.846 1.00 60.50 186 HIS A CA 1
ATOM 1469 C C . HIS A 1 186 ? -18.586 0.392 -9.249 1.00 60.50 186 HIS A C 1
ATOM 1471 O O . HIS A 1 186 ? -18.242 0.609 -10.412 1.00 60.50 186 HIS A O 1
ATOM 1477 N N . PHE A 1 187 ? -17.686 0.210 -8.277 1.00 65.44 187 PHE A N 1
ATOM 1478 C CA . PHE A 1 187 ? -16.261 0.172 -8.560 1.00 65.44 187 PHE A CA 1
ATOM 1479 C C . PHE A 1 187 ? -15.931 -1.124 -9.301 1.00 65.44 187 PHE A C 1
ATOM 1481 O O . PHE A 1 187 ? -15.960 -2.209 -8.725 1.00 65.44 187 PHE A O 1
ATOM 1488 N N . ASP A 1 188 ? -15.590 -0.988 -10.576 1.00 74.38 188 ASP A N 1
ATOM 1489 C CA . ASP A 1 188 ? -15.124 -2.074 -11.425 1.00 74.38 188 ASP A CA 1
ATOM 1490 C C . ASP A 1 188 ? -13.859 -1.607 -12.146 1.00 74.38 188 ASP A C 1
ATOM 1492 O O . ASP A 1 188 ? -13.835 -0.545 -12.782 1.00 74.38 188 ASP A O 1
ATOM 1496 N N . TYR A 1 189 ? -12.794 -2.405 -12.064 1.00 77.00 189 TYR A N 1
ATOM 1497 C CA . TYR A 1 189 ? -11.581 -2.152 -12.830 1.00 77.00 189 TYR A CA 1
ATOM 1498 C C . TYR A 1 189 ? -11.872 -2.027 -14.331 1.00 77.00 189 TYR A C 1
ATOM 1500 O O . TYR A 1 189 ? -11.155 -1.310 -15.026 1.00 77.00 189 TYR A O 1
ATOM 1508 N N . ALA A 1 190 ? -12.889 -2.720 -14.856 1.00 76.56 190 ALA A N 1
ATOM 1509 C CA . ALA A 1 190 ? -13.243 -2.664 -16.268 1.00 76.56 190 ALA A CA 1
ATOM 1510 C C . ALA A 1 190 ? -13.699 -1.254 -16.662 1.00 76.56 190 ALA A C 1
ATOM 1512 O O . ALA A 1 190 ? -13.209 -0.715 -17.656 1.00 76.56 190 ALA A O 1
ATOM 1513 N N . ASN A 1 191 ? -14.529 -0.622 -15.829 1.00 75.31 191 ASN A N 1
ATOM 1514 C CA . ASN A 1 191 ? -14.965 0.761 -16.025 1.00 75.31 191 ASN A CA 1
ATOM 1515 C C . ASN A 1 191 ? -13.764 1.729 -15.958 1.00 75.31 191 ASN A C 1
ATOM 1517 O O . ASN A 1 191 ? -13.701 2.689 -16.723 1.00 75.31 191 ASN A O 1
ATOM 1521 N N . LEU A 1 192 ? -12.771 1.454 -15.094 1.00 72.06 192 LEU A N 1
ATOM 1522 C CA . LEU A 1 192 ? -11.522 2.234 -15.010 1.00 72.06 192 LEU A CA 1
ATOM 1523 C C . LEU A 1 192 ? -10.662 2.103 -16.266 1.00 72.06 192 LEU A C 1
ATOM 1525 O O . LEU A 1 192 ? -10.138 3.096 -16.759 1.00 72.06 192 LEU A O 1
ATOM 1529 N N . VAL A 1 193 ? -10.499 0.887 -16.780 1.00 72.69 193 VAL A N 1
ATOM 1530 C CA 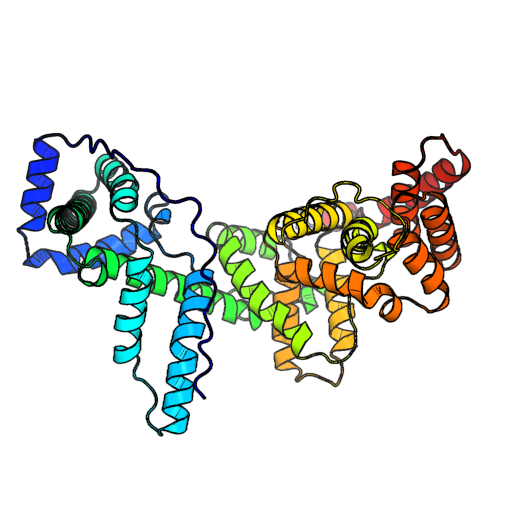. VAL A 1 193 ? -9.678 0.618 -17.971 1.00 72.69 193 VAL A CA 1
ATOM 1531 C C . VAL A 1 193 ? -10.296 1.223 -19.234 1.00 72.69 193 VAL A C 1
ATOM 1533 O O . VAL A 1 193 ? -9.555 1.644 -20.129 1.00 72.69 193 VAL A O 1
ATOM 1536 N N . ASN A 1 194 ? -11.627 1.275 -19.298 1.00 71.19 194 ASN A N 1
ATOM 1537 C CA . ASN A 1 194 ? -12.380 1.802 -20.436 1.00 71.19 194 ASN A CA 1
ATOM 1538 C C . ASN A 1 194 ? -12.594 3.321 -20.385 1.00 71.19 194 ASN A C 1
ATOM 1540 O O . ASN A 1 194 ? -13.262 3.856 -21.263 1.00 71.19 194 ASN A O 1
ATOM 1544 N N . ASP A 1 195 ? -12.030 4.015 -19.390 1.00 65.81 195 ASP A N 1
ATOM 1545 C CA . ASP A 1 195 ? -12.209 5.459 -19.195 1.00 65.81 195 ASP A CA 1
ATOM 1546 C C . ASP A 1 195 ? -13.698 5.863 -19.023 1.00 65.81 195 ASP A C 1
ATOM 1548 O O . ASP A 1 195 ? -14.076 7.015 -19.223 1.00 65.81 195 ASP A O 1
ATOM 1552 N N . GLU A 1 196 ? -14.552 4.917 -18.609 1.00 65.00 196 GLU A N 1
ATOM 1553 C CA . GLU A 1 196 ? -16.005 5.090 -18.426 1.00 65.00 196 GLU A CA 1
ATOM 1554 C C . GLU A 1 196 ? -16.363 5.581 -17.019 1.00 65.00 196 GLU A C 1
ATOM 1556 O O . GLU A 1 196 ? -17.525 5.576 -16.611 1.00 65.00 196 GLU A O 1
ATOM 1561 N N . LEU A 1 197 ? -15.363 5.993 -16.242 1.00 57.06 197 LEU A N 1
ATOM 1562 C CA . LEU A 1 197 ? -15.585 6.255 -14.839 1.00 57.06 197 LEU A CA 1
ATOM 1563 C C . LEU A 1 197 ? -16.166 7.630 -14.553 1.00 57.06 197 LEU A C 1
ATOM 1565 O O . LEU A 1 197 ? -15.646 8.667 -14.967 1.00 57.06 197 LEU A O 1
ATOM 1569 N N . VAL A 1 198 ? -17.203 7.636 -13.725 1.00 58.38 198 VAL A N 1
ATOM 1570 C CA . VAL A 1 198 ? -17.873 8.858 -13.311 1.00 58.38 198 VAL A CA 1
ATOM 1571 C C . VAL A 1 198 ? -17.059 9.505 -12.188 1.00 58.38 198 VAL A C 1
ATOM 1573 O O . VAL A 1 198 ? -16.977 8.984 -11.079 1.00 58.38 198 VAL A O 1
ATOM 1576 N N . THR A 1 199 ? -16.483 10.686 -12.431 1.00 58.06 199 THR A N 1
ATOM 1577 C CA . THR A 1 199 ? -15.722 11.494 -11.447 1.00 58.06 199 THR A CA 1
ATOM 1578 C C . THR A 1 199 ? -16.432 11.642 -10.088 1.00 58.06 199 THR A C 1
ATOM 1580 O O . THR A 1 199 ? -15.791 11.741 -9.040 1.00 58.06 199 THR A O 1
ATOM 1583 N N . ASN A 1 200 ? -17.768 11.620 -10.090 1.00 55.44 200 ASN A N 1
ATOM 1584 C CA . ASN A 1 200 ? -18.597 11.695 -8.887 1.00 55.44 200 ASN A CA 1
ATOM 1585 C C . ASN A 1 200 ? -18.516 10.435 -8.008 1.00 55.44 200 ASN A C 1
ATOM 1587 O O . ASN A 1 200 ? -18.632 10.551 -6.791 1.00 55.44 200 ASN A O 1
ATOM 1591 N N . GLU A 1 201 ? -18.277 9.253 -8.580 1.00 55.59 201 GLU A N 1
ATOM 1592 C CA . GLU A 1 201 ? -18.118 8.003 -7.827 1.00 55.59 201 GLU A CA 1
ATOM 1593 C C . GLU A 1 201 ? -16.789 7.972 -7.075 1.00 55.59 201 GLU A C 1
ATOM 1595 O O . GLU A 1 201 ? -16.774 7.601 -5.906 1.00 55.59 201 GLU A O 1
ATOM 1600 N N . TRP A 1 202 ? -15.699 8.464 -7.677 1.00 57.72 202 TRP A N 1
ATOM 1601 C CA . TRP A 1 202 ? -14.419 8.645 -6.977 1.00 57.72 202 TRP A CA 1
ATOM 1602 C C . TRP A 1 202 ? -14.506 9.652 -5.846 1.00 57.72 202 TRP A C 1
ATOM 1604 O O . TRP A 1 202 ? -13.965 9.411 -4.771 1.00 57.72 202 TRP A O 1
ATOM 1614 N N . ARG A 1 203 ? -15.176 10.784 -6.076 1.00 56.59 203 ARG A N 1
ATOM 1615 C CA . ARG A 1 203 ? -15.357 11.800 -5.036 1.00 56.59 203 ARG A CA 1
ATOM 1616 C C . ARG A 1 203 ? -16.173 11.238 -3.873 1.00 56.59 203 ARG A C 1
ATOM 1618 O O . ARG A 1 203 ? -15.763 11.369 -2.727 1.00 56.59 203 ARG A O 1
ATOM 1625 N N . ARG A 1 204 ? -17.262 10.529 -4.177 1.00 56.44 204 ARG A N 1
ATOM 1626 C CA . ARG A 1 204 ? -18.093 9.850 -3.178 1.00 56.44 204 ARG A CA 1
ATOM 1627 C C . ARG A 1 204 ? -17.320 8.751 -2.444 1.00 56.44 204 ARG A C 1
ATOM 1629 O O . ARG A 1 204 ? -17.446 8.630 -1.232 1.00 56.44 204 ARG A O 1
ATOM 1636 N N . LEU A 1 205 ? -16.493 7.985 -3.153 1.00 56.47 205 LEU A N 1
ATOM 1637 C CA . LEU A 1 205 ? -15.616 6.971 -2.572 1.00 56.47 205 LEU A CA 1
ATOM 1638 C C . LEU A 1 205 ? -14.585 7.612 -1.635 1.00 56.47 205 LEU A C 1
ATOM 1640 O O . LEU A 1 205 ? -14.429 7.154 -0.512 1.00 56.47 205 LEU A O 1
ATOM 1644 N N . ALA A 1 206 ? -13.932 8.699 -2.047 1.00 58.28 206 ALA A N 1
ATOM 1645 C CA . ALA A 1 206 ? -12.986 9.430 -1.210 1.00 58.28 206 ALA A CA 1
ATOM 1646 C C . ALA A 1 206 ? -13.656 10.003 0.050 1.00 58.28 206 ALA A C 1
ATOM 1648 O O . ALA A 1 206 ? -13.109 9.863 1.135 1.00 58.28 206 ALA A O 1
ATOM 1649 N N . GLU A 1 207 ? -14.860 10.572 -0.065 1.00 58.00 207 GLU A N 1
ATOM 1650 C CA . GLU A 1 207 ? -15.624 11.109 1.072 1.00 58.00 207 GLU A CA 1
ATOM 1651 C C . GLU A 1 207 ? -16.069 10.020 2.060 1.00 58.00 207 GLU A C 1
ATOM 1653 O O . GLU A 1 207 ? -16.010 10.220 3.273 1.00 58.00 207 GLU A O 1
ATOM 1658 N N . ILE A 1 208 ? -16.495 8.856 1.558 1.00 55.97 208 ILE A N 1
ATOM 1659 C CA . ILE A 1 208 ? -16.898 7.724 2.405 1.00 55.97 208 ILE A CA 1
ATOM 1660 C C . ILE A 1 208 ? -15.677 7.070 3.061 1.00 55.97 208 ILE A C 1
ATOM 1662 O O . ILE A 1 208 ? -15.739 6.648 4.219 1.00 55.97 208 ILE A O 1
ATOM 1666 N N . LEU A 1 209 ? -14.561 6.995 2.336 1.00 59.53 209 LEU A N 1
ATOM 1667 C CA . LEU A 1 209 ? -13.343 6.359 2.812 1.00 59.53 209 LEU A CA 1
ATOM 1668 C C . LEU A 1 209 ? -12.456 7.282 3.643 1.00 59.53 209 LEU A C 1
ATOM 1670 O O . LEU A 1 209 ? -11.587 6.750 4.312 1.00 59.53 209 LEU A O 1
ATOM 1674 N N . ASP A 1 210 ? -12.647 8.602 3.666 1.00 63.31 210 ASP A N 1
ATOM 1675 C CA . ASP A 1 210 ? -11.686 9.571 4.230 1.00 63.31 210 ASP A CA 1
ATOM 1676 C C . ASP A 1 210 ? -11.151 9.183 5.625 1.00 63.31 210 ASP A C 1
ATOM 1678 O O . ASP A 1 210 ? -9.951 9.215 5.891 1.00 63.31 210 ASP A O 1
ATOM 1682 N N . ARG A 1 211 ? -12.023 8.675 6.506 1.00 63.56 211 ARG A N 1
ATOM 1683 C CA . ARG A 1 211 ? -11.643 8.261 7.873 1.00 63.56 211 ARG A CA 1
ATOM 1684 C C . ARG A 1 211 ? -10.996 6.880 7.979 1.00 63.56 211 ARG A C 1
ATOM 1686 O O . ARG A 1 211 ? -10.387 6.569 8.998 1.00 63.56 211 ARG A O 1
ATOM 1693 N N . HIS A 1 212 ? -11.144 6.042 6.961 1.00 70.62 212 HIS A N 1
ATOM 1694 C CA . HIS A 1 212 ? -10.684 4.652 6.953 1.00 70.62 212 HIS A CA 1
ATOM 1695 C C . HIS A 1 212 ? -9.871 4.297 5.706 1.00 70.62 212 HIS A C 1
ATOM 1697 O O . HIS A 1 212 ? -9.613 3.120 5.465 1.00 70.62 212 HIS A O 1
ATOM 1703 N N . LEU A 1 213 ? -9.441 5.291 4.925 1.00 73.56 213 LEU A N 1
ATOM 1704 C CA . LEU A 1 213 ? -8.804 5.101 3.628 1.00 73.56 213 LEU A CA 1
ATOM 1705 C C . LEU A 1 213 ? -7.525 4.286 3.778 1.00 73.56 213 LEU A C 1
ATOM 1707 O O . LEU A 1 213 ? -7.314 3.345 3.024 1.00 73.56 213 LEU A O 1
ATOM 1711 N N . LEU A 1 214 ? -6.715 4.596 4.793 1.00 73.88 214 LEU A N 1
ATOM 1712 C CA . LEU A 1 214 ? -5.487 3.860 5.092 1.00 73.88 214 LEU A CA 1
ATOM 1713 C C . LEU A 1 214 ? -5.768 2.392 5.435 1.00 73.88 214 LEU A C 1
ATOM 1715 O O . LEU A 1 214 ? -5.100 1.504 4.910 1.00 73.88 214 LEU A O 1
ATOM 1719 N N . SER A 1 215 ? -6.785 2.123 6.258 1.00 77.69 215 SER A N 1
ATOM 1720 C CA . SER A 1 215 ? -7.161 0.750 6.602 1.00 77.69 215 SER A CA 1
ATOM 1721 C C . SER A 1 215 ? -7.741 0.009 5.393 1.00 77.69 215 SER A C 1
ATOM 1723 O O . SER A 1 215 ? -7.334 -1.112 5.106 1.00 77.69 215 SER A O 1
ATOM 1725 N N . MET A 1 216 ? -8.632 0.639 4.626 1.00 78.62 216 MET A N 1
ATOM 1726 C CA . MET A 1 216 ? -9.180 0.073 3.389 1.00 78.62 216 MET A CA 1
ATOM 1727 C C . MET A 1 216 ? -8.069 -0.246 2.384 1.00 78.62 216 MET A C 1
ATOM 1729 O O . MET A 1 216 ? -8.061 -1.308 1.770 1.00 78.62 216 MET A O 1
ATOM 1733 N N . HIS A 1 217 ? -7.082 0.636 2.263 1.00 79.88 217 HIS A N 1
ATOM 1734 C CA . HIS A 1 217 ? -5.925 0.446 1.399 1.00 79.88 217 HIS A CA 1
ATOM 1735 C C . HIS A 1 217 ? -5.019 -0.694 1.862 1.00 79.88 217 HIS A C 1
ATOM 1737 O O . HIS A 1 217 ? -4.564 -1.480 1.030 1.00 79.88 217 HIS A O 1
ATOM 1743 N N . GLY A 1 218 ? -4.838 -0.863 3.174 1.00 79.50 218 GLY A N 1
ATOM 1744 C CA . GLY A 1 218 ? -4.182 -2.039 3.742 1.00 79.50 218 GLY A CA 1
ATOM 1745 C C . GLY A 1 218 ? -4.926 -3.338 3.412 1.00 79.50 218 GLY A C 1
ATOM 1746 O O . GLY A 1 218 ? -4.303 -4.291 2.947 1.00 79.50 218 GLY A O 1
ATOM 1747 N N . PHE A 1 219 ? -6.257 -3.361 3.554 1.00 83.25 219 PHE A N 1
ATOM 1748 C CA . PHE A 1 219 ? -7.090 -4.506 3.162 1.00 83.25 219 PHE A CA 1
ATOM 1749 C C . PHE A 1 219 ? -6.968 -4.834 1.671 1.00 83.25 219 PHE A C 1
ATOM 1751 O O . PHE A 1 219 ? -6.672 -5.974 1.315 1.00 83.25 219 PHE A O 1
ATOM 1758 N N . MET A 1 220 ? -7.153 -3.843 0.796 1.00 87.06 220 MET A N 1
ATOM 1759 C CA . MET A 1 220 ? -7.034 -4.034 -0.653 1.00 87.06 220 MET A CA 1
ATOM 1760 C C . MET A 1 220 ? -5.636 -4.512 -1.036 1.00 87.06 220 MET A C 1
ATOM 1762 O O . MET A 1 220 ? -5.500 -5.420 -1.847 1.00 87.06 220 MET A O 1
ATOM 1766 N N . SER A 1 221 ? -4.595 -3.986 -0.392 1.00 89.44 221 SER A N 1
ATOM 1767 C CA . SER A 1 221 ? -3.222 -4.404 -0.660 1.00 89.44 221 SER A CA 1
ATOM 1768 C C . SER A 1 221 ? -2.954 -5.860 -0.283 1.00 89.44 221 SER A C 1
ATOM 1770 O O . SER A 1 221 ? -2.230 -6.532 -1.010 1.00 89.44 221 SER A O 1
ATOM 1772 N N . ILE A 1 222 ? -3.556 -6.379 0.797 1.00 86.38 222 ILE A N 1
ATOM 1773 C CA . ILE A 1 222 ? -3.465 -7.809 1.145 1.00 86.38 222 ILE A CA 1
ATOM 1774 C C . ILE A 1 222 ? -4.021 -8.666 0.003 1.00 86.38 222 ILE A C 1
ATOM 1776 O O . ILE A 1 222 ? -3.369 -9.619 -0.417 1.00 86.38 222 ILE A O 1
ATOM 1780 N N . HIS A 1 223 ? -5.189 -8.308 -0.536 1.00 87.88 223 HIS A N 1
ATOM 1781 C CA . HIS A 1 223 ? -5.789 -9.020 -1.668 1.00 87.88 223 HIS A CA 1
ATOM 1782 C C . HIS A 1 223 ? -4.986 -8.852 -2.960 1.00 87.88 223 HIS A C 1
ATOM 1784 O O . HIS A 1 223 ? -4.771 -9.822 -3.682 1.00 87.88 223 HIS A O 1
ATOM 1790 N N . ALA A 1 224 ? -4.500 -7.643 -3.239 1.00 91.56 224 ALA A N 1
ATOM 1791 C CA . ALA A 1 224 ? -3.697 -7.361 -4.419 1.00 91.56 224 ALA A CA 1
ATOM 1792 C C . ALA A 1 224 ? -2.381 -8.150 -4.406 1.00 91.56 224 ALA A C 1
ATOM 1794 O O . ALA A 1 224 ? -1.981 -8.670 -5.438 1.00 91.56 224 ALA A O 1
ATOM 1795 N N . LEU A 1 225 ? -1.725 -8.305 -3.251 1.00 92.31 225 LEU A N 1
ATOM 1796 C CA . LEU A 1 225 ? -0.461 -9.042 -3.131 1.00 92.31 225 LEU A CA 1
ATOM 1797 C C . LEU A 1 225 ? -0.583 -10.536 -3.466 1.00 92.31 225 LEU A C 1
ATOM 1799 O O . LEU A 1 225 ? 0.386 -11.118 -3.955 1.00 92.31 225 LEU A O 1
ATOM 1803 N N . GLN A 1 226 ? -1.760 -11.144 -3.278 1.00 91.12 226 GLN A N 1
ATOM 1804 C CA . GLN A 1 226 ? -1.998 -12.559 -3.602 1.00 91.12 226 GLN A CA 1
ATOM 1805 C C . GLN A 1 226 ? -1.734 -12.876 -5.082 1.00 91.12 226 GLN A C 1
ATOM 1807 O O . GLN A 1 226 ? -1.387 -14.008 -5.421 1.00 91.12 226 GLN A O 1
ATOM 1812 N N . ILE A 1 227 ? -1.825 -11.878 -5.971 1.00 92.75 227 ILE A N 1
ATOM 1813 C CA . ILE A 1 227 ? -1.546 -12.057 -7.399 1.00 92.75 227 ILE A CA 1
ATOM 1814 C C . ILE A 1 227 ? -0.123 -12.571 -7.659 1.00 92.75 227 ILE A C 1
ATOM 1816 O O . ILE A 1 227 ? 0.071 -13.405 -8.541 1.00 92.75 227 ILE A O 1
ATOM 1820 N N . PHE A 1 228 ? 0.863 -12.144 -6.861 1.00 91.12 228 PHE A N 1
ATOM 1821 C CA . PHE A 1 228 ? 2.263 -12.555 -7.010 1.00 91.12 228 PHE A CA 1
ATOM 1822 C C . PHE A 1 228 ? 2.518 -14.001 -6.575 1.00 91.12 228 PHE A C 1
ATOM 1824 O O . PHE A 1 228 ? 3.512 -14.594 -6.988 1.00 91.12 228 PHE A O 1
ATOM 1831 N N . GLU A 1 229 ? 1.650 -14.563 -5.735 1.00 89.44 229 GLU A N 1
ATOM 1832 C CA . GLU A 1 229 ? 1.734 -15.963 -5.311 1.00 89.44 229 GLU A CA 1
ATOM 1833 C C . GLU A 1 229 ? 1.020 -16.889 -6.300 1.00 89.44 229 GLU A C 1
ATOM 1835 O O . GLU A 1 229 ? 1.439 -18.027 -6.504 1.00 89.44 229 GLU A O 1
ATOM 1840 N N . MET A 1 230 ? -0.054 -16.399 -6.926 1.00 89.00 230 MET A N 1
ATOM 1841 C CA . MET A 1 230 ? -0.916 -17.207 -7.789 1.00 89.00 230 MET A CA 1
ATOM 1842 C C . MET A 1 230 ? -0.505 -17.188 -9.264 1.00 89.00 230 MET A C 1
ATOM 1844 O O . MET A 1 230 ? -0.745 -18.162 -9.978 1.00 89.00 230 MET A O 1
ATOM 1848 N N . VAL A 1 231 ? 0.106 -16.104 -9.748 1.00 90.00 231 VAL A N 1
ATOM 1849 C CA . VAL A 1 231 ? 0.537 -15.989 -11.146 1.00 90.00 231 VAL A CA 1
ATOM 1850 C C . VAL A 1 231 ? 1.981 -16.458 -11.287 1.00 90.00 231 VAL A C 1
ATOM 1852 O O . VAL A 1 231 ? 2.908 -15.855 -10.757 1.00 90.00 231 VAL A O 1
ATOM 1855 N N . SER A 1 232 ? 2.183 -17.534 -12.051 1.00 84.50 232 SER A N 1
ATOM 1856 C CA . SER A 1 232 ? 3.507 -18.138 -12.241 1.00 84.50 232 SER A CA 1
ATOM 1857 C C . SER A 1 232 ? 4.383 -17.421 -13.272 1.00 84.50 232 SER A C 1
ATOM 1859 O O . SER A 1 232 ? 5.602 -17.586 -13.265 1.00 84.50 232 SER A O 1
ATOM 1861 N N . LYS A 1 233 ? 3.780 -16.680 -14.209 1.00 87.75 233 LYS A N 1
ATOM 1862 C CA . LYS A 1 233 ? 4.519 -15.925 -15.229 1.00 87.75 233 LYS A CA 1
ATOM 1863 C C . LYS A 1 233 ? 5.111 -14.663 -14.592 1.00 87.75 233 LYS A C 1
ATOM 1865 O O . LYS A 1 233 ? 4.372 -13.983 -13.888 1.00 87.75 233 LYS A O 1
ATOM 1870 N N . PRO A 1 234 ? 6.381 -14.306 -14.852 1.00 88.88 234 PRO A N 1
ATOM 1871 C CA . PRO A 1 234 ? 6.920 -13.021 -14.422 1.00 88.88 234 PRO A CA 1
ATOM 1872 C C . PRO A 1 234 ? 6.091 -11.866 -14.990 1.00 88.88 234 PRO A C 1
ATOM 1874 O O . PRO A 1 234 ? 5.800 -11.837 -16.185 1.00 88.88 234 PRO A O 1
ATOM 1877 N N . PHE A 1 235 ? 5.724 -10.920 -14.132 1.00 93.38 235 PHE A N 1
ATOM 1878 C CA . PHE A 1 235 ? 5.054 -9.683 -14.517 1.00 93.38 235 PHE A CA 1
ATOM 1879 C C . PHE A 1 235 ? 5.526 -8.541 -13.620 1.00 93.38 235 PHE A C 1
ATOM 1881 O O . PHE A 1 235 ? 6.002 -8.757 -12.503 1.00 93.38 235 PHE A O 1
ATOM 1888 N N . GLY A 1 236 ? 5.415 -7.322 -14.129 1.00 93.94 236 GLY A N 1
ATOM 1889 C CA . GLY A 1 236 ? 5.893 -6.129 -13.453 1.00 93.94 236 GLY A CA 1
ATOM 1890 C C . GLY A 1 236 ? 5.972 -4.948 -14.408 1.00 93.94 236 GLY A C 1
ATOM 1891 O O . GLY A 1 236 ? 5.608 -5.047 -15.578 1.00 93.94 236 GLY A O 1
ATOM 1892 N N . LEU A 1 237 ? 6.451 -3.831 -13.885 1.00 94.00 237 LEU A N 1
ATOM 1893 C CA . LEU A 1 237 ? 6.711 -2.616 -14.635 1.00 94.00 237 LEU A CA 1
ATOM 1894 C C . LEU A 1 237 ? 7.944 -2.787 -15.530 1.00 94.00 237 LEU A C 1
ATOM 1896 O O . LEU A 1 237 ? 8.906 -3.483 -15.191 1.00 94.00 237 LEU A O 1
ATOM 1900 N N . ARG A 1 238 ? 7.926 -2.105 -16.675 1.00 93.38 238 ARG A N 1
ATOM 1901 C CA . ARG A 1 238 ? 9.082 -1.991 -17.570 1.00 93.38 238 ARG A CA 1
ATOM 1902 C C . ARG A 1 238 ? 10.199 -1.217 -16.880 1.00 93.38 238 ARG A C 1
ATOM 1904 O O . ARG A 1 238 ? 9.941 -0.369 -16.029 1.00 93.38 238 ARG A O 1
ATOM 1911 N N . PHE A 1 239 ? 11.450 -1.444 -17.274 1.00 95.00 239 PHE A N 1
ATOM 1912 C CA . PHE A 1 239 ? 12.582 -0.857 -16.548 1.00 95.00 239 PHE A CA 1
ATOM 1913 C C . PHE A 1 239 ? 12.614 0.677 -16.616 1.00 95.00 239 PHE A C 1
ATOM 1915 O O . PHE A 1 239 ? 13.000 1.336 -15.657 1.00 95.00 239 PHE A O 1
ATOM 1922 N N . HIS A 1 240 ? 12.139 1.261 -17.721 1.00 93.00 240 HIS A N 1
ATOM 1923 C CA . HIS A 1 240 ? 12.038 2.716 -17.862 1.00 93.00 240 HIS A CA 1
ATOM 1924 C C . HIS A 1 240 ? 10.992 3.358 -16.931 1.00 93.00 240 HIS A C 1
ATOM 1926 O O . HIS A 1 240 ? 11.017 4.569 -16.751 1.00 93.00 240 HIS A O 1
ATOM 1932 N N . GLN A 1 241 ? 10.093 2.565 -16.336 1.00 92.12 241 GLN A N 1
ATOM 1933 C CA . GLN A 1 241 ? 9.080 3.017 -15.370 1.00 92.12 241 GLN A CA 1
ATOM 1934 C C . GLN A 1 241 ? 9.578 2.950 -13.918 1.00 92.12 241 GLN A C 1
ATOM 1936 O O . GLN A 1 241 ? 8.869 3.361 -13.006 1.00 92.12 241 GLN A O 1
ATOM 1941 N N . ILE A 1 242 ? 10.771 2.388 -13.703 1.00 94.25 242 ILE A N 1
ATOM 1942 C CA . ILE A 1 242 ? 11.418 2.230 -12.396 1.00 94.25 242 ILE A CA 1
ATOM 1943 C C . ILE A 1 242 ? 12.883 2.688 -12.471 1.00 94.25 242 ILE A C 1
ATOM 1945 O O . ILE A 1 242 ? 13.803 2.019 -11.987 1.00 94.25 242 ILE A O 1
ATOM 1949 N N . ILE A 1 243 ? 13.128 3.801 -13.167 1.00 94.56 243 ILE A N 1
ATOM 1950 C CA . ILE A 1 243 ? 14.470 4.211 -13.594 1.00 94.56 243 ILE A CA 1
ATOM 1951 C C . ILE A 1 243 ? 15.368 4.647 -12.427 1.00 94.56 243 ILE A C 1
ATOM 1953 O O . ILE A 1 243 ? 16.584 4.768 -12.594 1.00 94.56 243 ILE A O 1
ATOM 1957 N N . HIS A 1 244 ? 14.803 4.835 -11.230 1.00 94.12 244 HIS A N 1
ATOM 1958 C CA . HIS A 1 244 ? 15.550 5.092 -10.002 1.00 94.12 244 HIS A CA 1
ATOM 1959 C C . HIS A 1 244 ? 15.931 3.808 -9.238 1.00 94.12 244 HIS A C 1
ATOM 1961 O O . HIS A 1 244 ? 16.843 3.847 -8.407 1.00 94.12 244 HIS A O 1
ATOM 1967 N N . TYR A 1 245 ? 15.335 2.648 -9.551 1.00 94.44 245 TYR A N 1
ATOM 1968 C CA . TYR A 1 245 ? 15.673 1.348 -8.946 1.00 94.44 245 TYR A CA 1
ATOM 1969 C C . TYR A 1 245 ? 17.169 0.968 -8.997 1.00 94.44 245 TYR A C 1
ATOM 1971 O O . TYR A 1 245 ? 17.648 0.377 -8.022 1.00 94.44 245 TYR A O 1
ATOM 1979 N N . PRO A 1 246 ? 17.954 1.301 -10.047 1.00 93.94 246 PRO A N 1
ATOM 1980 C CA . PRO A 1 246 ? 19.389 1.009 -10.088 1.00 93.94 246 PRO A CA 1
ATOM 1981 C C . PRO A 1 246 ? 20.174 1.441 -8.846 1.00 93.94 246 PRO A C 1
ATOM 1983 O O . PRO A 1 246 ? 21.100 0.742 -8.435 1.00 93.94 246 PRO A O 1
ATOM 1986 N N . VAL A 1 247 ? 19.775 2.547 -8.206 1.00 90.94 247 VAL A N 1
ATOM 1987 C CA . VAL A 1 247 ? 20.388 3.035 -6.961 1.00 90.94 247 VAL A CA 1
ATOM 1988 C C . VAL A 1 247 ? 20.301 1.972 -5.863 1.00 90.94 247 VAL A C 1
ATOM 1990 O O . VAL A 1 247 ? 21.294 1.665 -5.205 1.00 90.94 247 VAL A O 1
ATOM 1993 N N . LEU A 1 248 ? 19.133 1.350 -5.703 1.00 88.75 248 LEU A N 1
ATOM 1994 C CA . LEU A 1 248 ? 18.923 0.289 -4.723 1.00 88.75 248 LEU A CA 1
ATOM 1995 C C . LEU A 1 248 ? 19.684 -0.994 -5.089 1.00 88.75 248 LEU A C 1
ATOM 1997 O O . LEU A 1 248 ? 20.268 -1.642 -4.217 1.00 88.75 248 LEU A O 1
ATOM 2001 N N . ALA A 1 249 ? 19.704 -1.361 -6.373 1.00 87.56 249 ALA A N 1
ATOM 2002 C CA . ALA A 1 249 ? 20.428 -2.540 -6.852 1.00 87.56 249 ALA A CA 1
ATOM 2003 C C . ALA A 1 249 ? 21.935 -2.442 -6.559 1.00 87.56 249 ALA A C 1
ATOM 2005 O O . ALA A 1 249 ? 22.547 -3.411 -6.111 1.00 87.56 249 ALA A O 1
ATOM 2006 N N . TYR A 1 250 ? 22.523 -1.262 -6.750 1.00 86.25 250 TYR A N 1
ATOM 2007 C CA . TYR A 1 250 ? 23.930 -1.006 -6.458 1.00 86.25 250 TYR A CA 1
ATOM 2008 C C . TYR A 1 250 ? 24.241 -1.109 -4.957 1.00 86.25 250 TYR A C 1
ATOM 2010 O O . TYR A 1 250 ? 25.178 -1.809 -4.563 1.00 86.25 250 TYR A O 1
ATOM 2018 N N . LEU A 1 251 ? 23.414 -0.490 -4.105 1.00 81.88 251 LEU A N 1
ATOM 2019 C CA . LEU A 1 251 ? 23.562 -0.529 -2.641 1.00 81.88 251 LEU A CA 1
ATOM 2020 C C . LEU A 1 251 ? 23.412 -1.944 -2.057 1.00 81.88 251 LEU A C 1
ATOM 2022 O O . LEU A 1 251 ? 23.988 -2.258 -1.017 1.00 81.88 251 LEU A O 1
ATOM 2026 N N . THR A 1 252 ? 22.644 -2.810 -2.720 1.00 76.12 252 THR A N 1
ATOM 2027 C CA . THR A 1 252 ? 22.425 -4.197 -2.283 1.00 76.12 252 THR A CA 1
ATOM 2028 C C . THR A 1 252 ? 23.468 -5.173 -2.840 1.00 76.12 252 THR A C 1
ATOM 2030 O O . THR A 1 252 ? 23.925 -6.042 -2.098 1.00 76.12 252 THR A O 1
ATOM 2033 N N . LYS A 1 253 ? 23.902 -5.031 -4.105 1.00 66.12 253 LYS A N 1
ATOM 2034 C CA . LYS A 1 253 ? 24.906 -5.912 -4.744 1.00 66.12 253 LYS A CA 1
ATOM 2035 C C . LYS A 1 253 ? 26.349 -5.653 -4.309 1.00 66.12 253 LYS A C 1
ATOM 2037 O O . LYS A 1 253 ? 27.130 -6.602 -4.248 1.00 66.12 253 LYS A O 1
ATOM 2042 N N . SER A 1 254 ? 26.706 -4.415 -3.965 1.00 53.78 254 SER A N 1
ATOM 2043 C CA . SER A 1 254 ? 28.038 -4.056 -3.434 1.00 53.78 254 SER A CA 1
ATOM 2044 C C . SER A 1 254 ? 28.422 -4.820 -2.151 1.00 53.78 254 SER A C 1
ATOM 2046 O O . SER A 1 254 ? 29.597 -4.881 -1.807 1.00 53.78 254 SER A O 1
ATOM 2048 N N . ARG A 1 255 ? 27.464 -5.502 -1.503 1.00 46.59 255 ARG A N 1
ATOM 2049 C CA . ARG A 1 255 ? 27.668 -6.420 -0.368 1.00 46.59 255 ARG A CA 1
ATOM 2050 C C . ARG A 1 255 ? 28.246 -7.801 -0.721 1.00 46.59 255 ARG A C 1
ATOM 2052 O O . ARG A 1 255 ? 28.678 -8.504 0.184 1.00 46.59 255 ARG A O 1
ATOM 2059 N N . ILE A 1 256 ? 28.214 -8.235 -1.986 1.00 44.00 256 ILE A N 1
ATOM 2060 C CA . ILE A 1 256 ? 28.537 -9.632 -2.371 1.00 44.00 256 ILE A CA 1
ATOM 2061 C C . ILE A 1 256 ? 29.978 -9.781 -2.901 1.00 44.00 256 ILE A C 1
ATOM 2063 O O . ILE A 1 256 ? 30.507 -10.890 -2.970 1.00 44.00 256 ILE A O 1
ATOM 2067 N N . ILE A 1 257 ? 30.659 -8.680 -3.235 1.00 39.69 257 ILE A N 1
ATOM 2068 C CA . ILE A 1 257 ? 32.018 -8.727 -3.793 1.00 39.69 257 ILE A CA 1
ATOM 2069 C C . ILE A 1 257 ? 33.048 -8.658 -2.659 1.00 39.69 257 ILE A C 1
ATOM 2071 O O . ILE A 1 257 ? 33.565 -7.595 -2.327 1.00 39.69 257 ILE A O 1
ATOM 2075 N N . ILE A 1 258 ? 33.373 -9.814 -2.078 1.00 38.44 258 ILE A N 1
ATOM 2076 C CA . ILE A 1 258 ? 34.583 -9.978 -1.263 1.00 38.44 258 ILE A CA 1
ATOM 2077 C C . ILE A 1 258 ? 35.762 -10.124 -2.232 1.00 38.44 258 ILE A C 1
ATOM 2079 O O . ILE A 1 258 ? 36.044 -11.214 -2.728 1.00 38.44 258 ILE A O 1
ATOM 2083 N N . THR A 1 259 ? 36.447 -9.023 -2.534 1.00 40.53 259 THR A N 1
ATOM 2084 C CA . THR A 1 259 ? 37.799 -9.072 -3.118 1.00 40.53 259 THR A CA 1
ATOM 2085 C C . THR A 1 259 ? 38.839 -9.064 -1.992 1.00 40.53 259 THR A C 1
ATOM 2087 O O . THR A 1 259 ? 38.712 -8.218 -1.109 1.00 40.53 259 THR A O 1
ATOM 2090 N N . PRO A 1 260 ? 39.877 -9.929 -2.015 1.00 45.50 260 PRO A N 1
ATOM 2091 C CA . PRO A 1 260 ? 40.845 -10.056 -0.914 1.00 45.50 260 PRO A CA 1
ATOM 2092 C C . PRO A 1 260 ? 41.671 -8.795 -0.605 1.00 45.50 260 PRO A C 1
ATOM 2094 O O . PRO A 1 260 ? 42.255 -8.717 0.468 1.00 45.50 260 PRO A O 1
ATOM 2097 N N . ASP A 1 261 ? 41.703 -7.811 -1.512 1.00 41.97 261 ASP A N 1
ATOM 2098 C CA . ASP A 1 261 ? 42.686 -6.716 -1.483 1.00 41.97 261 ASP A CA 1
ATOM 2099 C C . ASP A 1 261 ? 42.094 -5.305 -1.305 1.00 41.97 261 ASP A C 1
ATOM 2101 O O . ASP A 1 261 ? 42.791 -4.313 -1.520 1.00 41.97 261 ASP A O 1
ATOM 2105 N N . LYS A 1 262 ? 40.824 -5.164 -0.902 1.00 42.38 262 LYS A N 1
ATOM 2106 C CA . LYS A 1 262 ? 40.284 -3.854 -0.499 1.00 42.38 262 LYS A CA 1
ATOM 2107 C C . LYS A 1 262 ? 40.053 -3.828 1.004 1.00 42.38 262 LYS A C 1
ATOM 2109 O O . LYS A 1 262 ? 39.124 -4.453 1.503 1.00 42.38 262 LYS A O 1
ATOM 2114 N N . THR A 1 263 ? 40.915 -3.094 1.708 1.00 39.69 263 THR A N 1
ATOM 2115 C CA . THR A 1 263 ? 40.662 -2.624 3.074 1.00 39.69 263 THR A CA 1
ATOM 2116 C C . THR A 1 263 ? 39.263 -2.034 3.137 1.00 39.69 263 THR A C 1
ATOM 2118 O O . THR A 1 263 ? 38.942 -1.175 2.318 1.00 39.69 263 THR A O 1
ATOM 2121 N N . GLU A 1 264 ? 38.463 -2.544 4.072 1.00 40.00 264 GLU A N 1
ATOM 2122 C CA . GLU A 1 264 ? 37.085 -2.153 4.360 1.00 40.00 264 GLU A CA 1
ATOM 2123 C C . GLU A 1 264 ? 36.938 -0.627 4.362 1.00 40.00 264 GLU A C 1
ATOM 2125 O O . GLU A 1 264 ? 37.184 0.039 5.369 1.00 40.00 264 GLU A O 1
ATOM 2130 N N . ASP A 1 265 ? 36.506 -0.058 3.234 1.00 40.47 265 ASP A N 1
ATOM 2131 C CA . ASP A 1 265 ? 35.772 1.193 3.306 1.00 40.47 265 ASP A CA 1
ATOM 2132 C C . ASP A 1 265 ? 34.525 0.884 4.126 1.00 40.47 265 ASP A C 1
ATOM 2134 O O . ASP A 1 265 ? 33.839 -0.116 3.903 1.00 40.47 265 ASP A O 1
ATOM 2138 N N . SER A 1 266 ? 34.307 1.713 5.139 1.00 41.72 266 SER A N 1
ATOM 2139 C CA . SER A 1 266 ? 33.264 1.590 6.155 1.00 41.72 266 SER A CA 1
ATOM 2140 C C . SER A 1 266 ? 31.859 1.665 5.545 1.00 41.72 266 SER A C 1
ATOM 2142 O O . SER A 1 266 ? 31.122 2.634 5.705 1.00 41.72 266 SER A O 1
ATOM 2144 N N . HIS A 1 267 ? 31.454 0.622 4.829 1.00 48.22 267 HIS A N 1
ATOM 2145 C CA . HIS A 1 267 ? 30.097 0.453 4.353 1.00 48.22 267 HIS A CA 1
ATOM 2146 C C . HIS A 1 267 ? 29.248 0.019 5.543 1.00 48.22 267 HIS A C 1
ATOM 2148 O O . HIS A 1 267 ? 29.147 -1.162 5.867 1.00 48.22 267 HIS A O 1
ATOM 2154 N N . GLN A 1 268 ? 28.669 1.004 6.233 1.00 50.81 268 GLN A N 1
ATOM 2155 C CA . GLN A 1 268 ? 27.637 0.764 7.235 1.00 50.81 268 GLN A CA 1
ATOM 2156 C C . GLN A 1 268 ? 26.569 -0.164 6.641 1.00 50.81 268 GLN A C 1
ATOM 2158 O O . GLN A 1 268 ? 26.031 0.096 5.560 1.00 50.81 268 GLN A O 1
ATOM 2163 N N . GLU A 1 269 ? 26.261 -1.259 7.337 1.00 57.78 269 GLU A N 1
ATOM 2164 C CA . GLU A 1 269 ? 25.148 -2.125 6.968 1.00 57.78 269 GLU A CA 1
ATOM 2165 C C . GLU A 1 269 ? 23.851 -1.303 6.970 1.00 57.78 269 GLU A C 1
ATOM 2167 O O . GLU A 1 269 ? 23.302 -0.971 8.017 1.00 57.78 269 GLU A O 1
ATOM 2172 N N . ILE A 1 270 ? 23.350 -0.967 5.779 1.00 68.81 270 ILE A N 1
ATOM 2173 C CA . ILE A 1 270 ? 21.978 -0.477 5.587 1.00 68.81 270 ILE A CA 1
ATOM 2174 C C . ILE A 1 270 ? 21.009 -1.469 6.250 1.00 68.81 270 ILE A C 1
ATOM 2176 O O . ILE A 1 270 ? 20.928 -2.634 5.843 1.00 68.81 270 ILE A O 1
ATOM 2180 N N . THR A 1 271 ? 20.288 -1.016 7.272 1.00 78.25 271 THR A N 1
ATOM 2181 C CA . THR A 1 271 ? 19.234 -1.798 7.927 1.00 78.25 271 THR A CA 1
ATOM 2182 C C . THR A 1 271 ? 18.073 -2.043 6.958 1.00 78.25 271 THR A C 1
ATOM 2184 O O . THR A 1 271 ? 17.884 -1.289 6.002 1.00 78.25 271 THR A O 1
ATOM 2187 N N . ASP A 1 272 ? 17.259 -3.077 7.193 1.00 75.94 272 ASP A N 1
ATOM 2188 C CA . ASP A 1 272 ? 16.050 -3.314 6.382 1.00 75.94 272 ASP A CA 1
ATOM 2189 C C . ASP A 1 272 ? 15.089 -2.113 6.414 1.00 75.94 272 ASP A C 1
ATOM 2191 O O . ASP A 1 272 ? 14.455 -1.795 5.409 1.00 75.94 272 ASP A O 1
ATOM 2195 N N . GLU A 1 273 ? 15.030 -1.411 7.547 1.00 78.44 273 GLU A N 1
ATOM 2196 C CA . GLU A 1 273 ? 14.257 -0.178 7.723 1.00 78.44 273 GLU A CA 1
ATOM 2197 C C . GLU A 1 273 ? 14.754 0.918 6.772 1.00 78.44 273 GLU A C 1
ATOM 2199 O O . GLU A 1 273 ? 13.975 1.440 5.974 1.00 78.44 273 GLU A O 1
ATOM 2204 N N . HIS A 1 274 ? 16.064 1.181 6.754 1.00 80.69 274 HIS A N 1
ATOM 2205 C CA . HIS A 1 274 ? 16.646 2.182 5.864 1.00 80.69 274 HIS A CA 1
ATOM 2206 C C . HIS A 1 274 ? 16.541 1.783 4.380 1.00 80.69 274 HIS A C 1
ATOM 2208 O O . HIS A 1 274 ? 16.312 2.625 3.512 1.00 80.69 274 HIS A O 1
ATOM 2214 N N . ARG A 1 275 ? 16.625 0.482 4.064 1.00 82.25 275 ARG A N 1
ATOM 2215 C CA . ARG A 1 275 ? 16.378 -0.025 2.704 1.00 82.25 275 ARG A CA 1
ATOM 2216 C C . ARG A 1 275 ? 14.953 0.285 2.241 1.00 82.25 275 ARG A C 1
ATOM 2218 O O . ARG A 1 275 ? 14.767 0.714 1.104 1.00 82.25 275 ARG A O 1
ATOM 2225 N N . ASN A 1 276 ? 13.962 0.052 3.101 1.00 83.12 276 ASN A N 1
ATOM 2226 C CA . ASN A 1 276 ? 12.559 0.309 2.784 1.00 83.12 276 ASN A CA 1
ATOM 2227 C C . ASN A 1 276 ? 12.284 1.810 2.619 1.00 83.12 276 ASN A C 1
ATOM 2229 O O . ASN A 1 276 ? 11.548 2.184 1.711 1.00 83.12 276 ASN A O 1
ATOM 2233 N N . GLU A 1 277 ? 12.913 2.670 3.425 1.00 84.50 277 GLU A N 1
ATOM 2234 C CA . GLU A 1 277 ? 12.838 4.128 3.254 1.00 84.50 277 GLU A CA 1
ATOM 2235 C C . GLU A 1 277 ? 13.353 4.567 1.878 1.00 84.50 277 GLU A C 1
ATOM 2237 O O . GLU A 1 277 ? 12.669 5.309 1.171 1.00 84.50 277 GLU A O 1
ATOM 2242 N N . ILE A 1 278 ? 14.525 4.068 1.467 1.00 87.19 278 ILE A N 1
ATOM 2243 C CA . ILE A 1 278 ? 15.092 4.349 0.142 1.00 87.19 278 ILE A CA 1
ATOM 2244 C C . ILE A 1 278 ? 14.148 3.842 -0.954 1.00 87.19 278 ILE A C 1
ATOM 2246 O O . ILE A 1 278 ? 13.837 4.578 -1.885 1.00 87.19 278 ILE A O 1
ATOM 2250 N N . LEU A 1 279 ? 13.658 2.604 -0.843 1.00 88.25 279 LEU A N 1
ATOM 2251 C CA . LEU A 1 279 ? 12.743 2.005 -1.818 1.00 88.25 279 LEU A CA 1
ATOM 2252 C C . LEU A 1 279 ? 11.477 2.859 -2.009 1.00 88.25 279 LEU A C 1
ATOM 2254 O O . LEU A 1 279 ? 11.097 3.127 -3.147 1.00 88.25 279 LEU A O 1
ATOM 2258 N N . ILE A 1 280 ? 10.871 3.334 -0.914 1.00 88.06 280 ILE A N 1
ATOM 2259 C CA . ILE A 1 280 ? 9.701 4.225 -0.951 1.00 88.06 280 ILE A CA 1
ATOM 2260 C C . ILE A 1 280 ? 10.045 5.538 -1.660 1.00 88.06 280 ILE A C 1
ATOM 2262 O O . ILE A 1 280 ? 9.292 5.968 -2.529 1.00 88.06 280 ILE A O 1
ATOM 2266 N N . GLN A 1 281 ? 11.181 6.164 -1.338 1.00 88.31 281 GLN A N 1
ATOM 2267 C CA . GLN A 1 281 ? 11.591 7.421 -1.973 1.00 88.31 281 GLN A CA 1
ATOM 2268 C C . GLN A 1 281 ? 11.797 7.270 -3.485 1.00 88.31 281 GLN A C 1
ATOM 2270 O O . GLN A 1 281 ? 11.326 8.105 -4.254 1.00 88.31 281 GLN A O 1
ATOM 2275 N N . LEU A 1 282 ? 12.476 6.204 -3.920 1.00 91.00 282 LEU A N 1
ATOM 2276 C CA . LEU A 1 282 ? 12.712 5.947 -5.342 1.00 91.00 282 LEU A CA 1
ATOM 2277 C C . LEU A 1 282 ? 11.391 5.684 -6.079 1.00 91.00 282 LEU A C 1
ATOM 2279 O O . LEU A 1 282 ? 11.154 6.288 -7.120 1.00 91.00 282 LEU A O 1
ATOM 2283 N N . MET A 1 283 ? 10.507 4.867 -5.496 1.00 90.88 283 MET A N 1
ATOM 2284 C CA . MET A 1 283 ? 9.174 4.592 -6.038 1.00 90.88 283 MET A CA 1
ATOM 2285 C C . MET A 1 283 ? 8.341 5.874 -6.184 1.00 90.88 283 MET A C 1
ATOM 2287 O O . MET A 1 283 ? 7.733 6.097 -7.227 1.00 90.88 283 MET A O 1
ATOM 2291 N N . VAL A 1 284 ? 8.323 6.734 -5.160 1.00 87.19 284 VAL A N 1
ATOM 2292 C CA . VAL A 1 284 ? 7.602 8.016 -5.207 1.00 87.19 284 VAL A CA 1
ATOM 2293 C C . VAL A 1 284 ? 8.152 8.914 -6.314 1.00 87.19 284 VAL A C 1
ATOM 2295 O O . VAL A 1 284 ? 7.364 9.534 -7.020 1.00 87.19 284 VAL A O 1
ATOM 2298 N N . ASN A 1 285 ? 9.473 8.960 -6.499 1.00 87.81 285 ASN A N 1
ATOM 2299 C CA . ASN A 1 285 ? 10.092 9.746 -7.567 1.00 87.81 285 ASN A CA 1
ATOM 2300 C C . ASN A 1 285 ? 9.759 9.206 -8.963 1.00 87.81 285 ASN A C 1
ATOM 2302 O O . ASN A 1 285 ? 9.488 9.997 -9.860 1.00 87.81 285 ASN A O 1
ATOM 2306 N N . ASP A 1 286 ? 9.765 7.884 -9.147 1.00 89.31 286 ASP A N 1
ATOM 2307 C CA . ASP A 1 286 ? 9.433 7.256 -10.431 1.00 89.31 286 ASP A CA 1
ATOM 2308 C C . ASP A 1 286 ? 7.950 7.390 -10.791 1.00 89.31 286 ASP A C 1
ATOM 2310 O O . ASP A 1 286 ? 7.604 7.531 -11.961 1.00 89.31 286 ASP A O 1
ATOM 2314 N N . PHE A 1 287 ? 7.059 7.377 -9.798 1.00 86.12 287 PHE A N 1
ATOM 2315 C CA . PHE A 1 287 ? 5.618 7.516 -10.029 1.00 86.12 287 PHE A CA 1
ATOM 2316 C C . PHE A 1 287 ? 5.145 8.975 -10.001 1.00 86.12 287 PHE A C 1
ATOM 2318 O O . PHE A 1 287 ? 3.977 9.256 -10.286 1.00 86.12 287 PHE A O 1
ATOM 2325 N N . ALA A 1 288 ? 6.034 9.918 -9.677 1.00 80.00 288 ALA A N 1
ATOM 2326 C CA . ALA A 1 288 ? 5.715 11.335 -9.637 1.00 80.00 288 ALA A CA 1
ATOM 2327 C C . ALA A 1 288 ? 5.270 11.832 -11.019 1.00 80.00 288 ALA A C 1
ATOM 2329 O O . ALA A 1 288 ? 5.979 11.706 -12.014 1.00 80.00 288 ALA A O 1
ATOM 2330 N N . GLY A 1 289 ? 4.087 12.444 -11.074 1.00 69.94 289 GLY A N 1
ATOM 2331 C CA . GLY A 1 289 ? 3.557 13.042 -12.300 1.00 69.94 289 GLY A CA 1
ATOM 2332 C C . GLY A 1 289 ? 2.852 12.071 -13.250 1.00 69.94 289 GLY A C 1
ATOM 2333 O O . GLY A 1 289 ? 2.326 12.533 -14.259 1.00 69.94 289 GLY A O 1
ATOM 2334 N N . ILE A 1 290 ? 2.766 10.771 -12.934 1.00 75.31 290 ILE A N 1
ATOM 2335 C CA . ILE A 1 290 ? 1.943 9.823 -13.701 1.00 75.31 290 ILE A CA 1
ATOM 2336 C C . ILE A 1 290 ? 0.474 9.947 -13.253 1.00 75.31 290 ILE A C 1
ATOM 2338 O O . ILE A 1 290 ? 0.184 9.784 -12.065 1.00 75.31 290 ILE A O 1
ATOM 2342 N N . PRO A 1 291 ? -0.487 10.199 -14.166 1.00 74.19 291 PRO A N 1
ATOM 2343 C CA . PRO A 1 291 ? -1.903 10.209 -13.836 1.00 74.19 291 PRO A CA 1
ATOM 2344 C C . PRO A 1 291 ? -2.336 8.859 -13.245 1.00 74.19 291 PRO A C 1
ATOM 2346 O O . PRO A 1 291 ? -2.094 7.824 -13.879 1.00 74.19 291 PRO A O 1
ATOM 2349 N N . PRO A 1 292 ? -3.037 8.840 -12.094 1.00 72.75 292 PRO A N 1
ATOM 2350 C CA . PRO A 1 292 ? -3.441 7.597 -11.437 1.00 72.75 292 PRO A CA 1
ATOM 2351 C C . PRO A 1 292 ? -4.183 6.620 -12.359 1.00 72.75 292 PRO A C 1
ATOM 2353 O O . PRO A 1 292 ? -3.918 5.424 -12.338 1.00 72.75 292 PRO A O 1
ATOM 2356 N N . PHE A 1 293 ? -5.055 7.116 -13.241 1.00 72.38 293 PHE A N 1
ATOM 2357 C CA . PHE A 1 293 ? -5.813 6.278 -14.177 1.00 72.38 293 PHE A CA 1
ATOM 2358 C C . PHE A 1 293 ? -4.941 5.589 -15.233 1.00 72.38 293 PHE A C 1
ATOM 2360 O O . PHE A 1 293 ? -5.135 4.406 -15.511 1.00 72.38 293 PHE A O 1
ATOM 2367 N N . ARG A 1 294 ? -3.932 6.286 -15.776 1.00 76.38 294 ARG A N 1
ATOM 2368 C CA . ARG A 1 294 ? -2.956 5.694 -16.712 1.00 76.38 294 ARG A CA 1
ATOM 2369 C C . ARG A 1 294 ? -2.164 4.591 -16.016 1.00 76.38 294 ARG A C 1
ATOM 2371 O O . ARG A 1 294 ? -1.958 3.519 -16.583 1.00 76.38 294 ARG A O 1
ATOM 2378 N N . PHE A 1 295 ? -1.776 4.846 -14.770 1.00 82.12 295 PHE A N 1
ATOM 2379 C CA . PHE A 1 295 ? -1.061 3.885 -13.944 1.00 82.12 295 PHE A CA 1
ATOM 2380 C C . PHE A 1 295 ? -1.905 2.630 -13.664 1.00 82.12 295 PHE A C 1
ATOM 2382 O O . PHE A 1 295 ? -1.445 1.515 -13.912 1.00 82.12 295 PHE A O 1
ATOM 2389 N N . VAL A 1 296 ? -3.171 2.804 -13.262 1.00 84.56 296 VAL A N 1
ATOM 2390 C CA . VAL A 1 296 ? -4.143 1.711 -13.080 1.00 84.56 296 VAL A CA 1
ATOM 2391 C C . VAL A 1 296 ? -4.299 0.895 -14.362 1.00 84.56 296 VAL A C 1
ATOM 2393 O O . VAL A 1 296 ? -4.161 -0.326 -14.326 1.00 84.56 296 VAL A O 1
ATOM 2396 N N . LYS A 1 297 ? -4.557 1.556 -15.497 1.00 84.75 297 LYS A N 1
ATOM 2397 C CA . LYS A 1 297 ? -4.779 0.903 -16.795 1.00 84.75 297 LYS A CA 1
ATOM 2398 C C . LYS A 1 297 ? -3.595 0.028 -17.197 1.00 84.75 297 LYS A C 1
ATOM 2400 O O . LYS A 1 297 ? -3.790 -1.120 -17.593 1.00 84.75 297 LYS A O 1
ATOM 2405 N N . ASN A 1 298 ? -2.377 0.547 -17.038 1.00 87.31 298 ASN A N 1
ATOM 2406 C CA . ASN A 1 298 ? -1.156 -0.194 -17.332 1.00 87.31 298 ASN A CA 1
ATOM 2407 C C . ASN A 1 298 ? -1.009 -1.436 -16.434 1.00 87.31 298 ASN A C 1
ATOM 2409 O O . ASN A 1 298 ? -0.873 -2.551 -16.937 1.00 87.31 298 ASN A O 1
ATOM 2413 N N . ILE A 1 299 ? -1.100 -1.268 -15.109 1.00 91.00 299 ILE A N 1
ATOM 2414 C CA . ILE A 1 299 ? -0.918 -2.378 -14.159 1.00 91.00 299 ILE A CA 1
ATOM 2415 C C . ILE A 1 299 ? -1.979 -3.462 -14.362 1.00 91.00 299 ILE A C 1
ATOM 2417 O O . ILE A 1 299 ? -1.650 -4.648 -14.393 1.00 91.00 299 ILE A O 1
ATOM 2421 N N . VAL A 1 300 ? -3.243 -3.073 -14.542 1.00 91.38 300 VAL A N 1
ATOM 2422 C CA . VAL A 1 300 ? -4.338 -4.018 -14.791 1.00 91.38 300 VAL A CA 1
ATOM 2423 C C . VAL A 1 300 ? -4.105 -4.808 -16.079 1.00 91.38 300 VAL A C 1
ATOM 2425 O O . VAL A 1 300 ? -4.322 -6.019 -16.077 1.00 91.38 300 VAL A O 1
ATOM 2428 N N . SER A 1 301 ? -3.633 -4.168 -17.157 1.00 89.88 301 SER A N 1
ATOM 2429 C CA . SER A 1 301 ? -3.319 -4.868 -18.413 1.00 89.88 301 SER A CA 1
ATOM 2430 C C . SER A 1 301 ? -2.214 -5.903 -18.215 1.00 89.88 301 SER A C 1
ATOM 2432 O O . SER A 1 301 ? -2.415 -7.076 -18.528 1.00 89.88 301 SER A O 1
ATOM 2434 N N . ILE A 1 302 ? -1.094 -5.492 -17.607 1.00 91.69 302 ILE A N 1
ATOM 2435 C CA . ILE A 1 302 ? 0.061 -6.360 -17.325 1.00 91.69 302 ILE A CA 1
ATOM 2436 C C . ILE A 1 302 ? -0.371 -7.591 -16.520 1.00 91.69 302 ILE A C 1
ATOM 2438 O O . ILE A 1 302 ? -0.039 -8.728 -16.863 1.00 91.69 302 ILE A O 1
ATOM 2442 N N . VAL A 1 303 ? -1.145 -7.379 -15.455 1.00 92.38 303 VAL A N 1
ATOM 2443 C CA . VAL A 1 303 ? -1.607 -8.464 -14.583 1.00 92.38 303 VAL A CA 1
ATOM 2444 C C . VAL A 1 303 ? -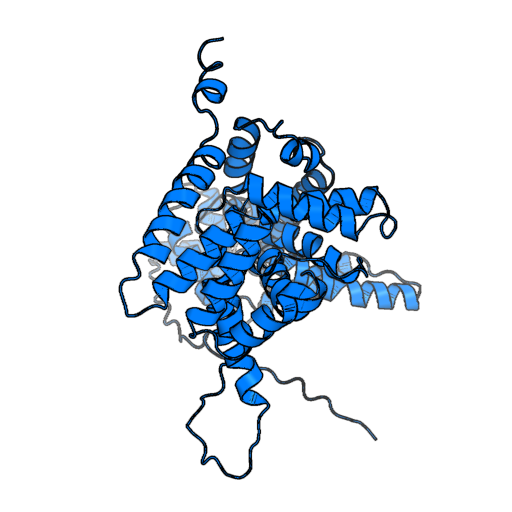2.588 -9.381 -15.308 1.00 92.38 303 VAL A C 1
ATOM 2446 O O . VAL A 1 303 ? -2.476 -10.602 -15.206 1.00 92.38 303 VAL A O 1
ATOM 2449 N N . LYS A 1 304 ? -3.536 -8.820 -16.064 1.00 90.50 304 LYS A N 1
ATOM 2450 C CA . LYS A 1 304 ? -4.529 -9.597 -16.814 1.00 90.50 304 LYS A CA 1
ATOM 2451 C C . LYS A 1 304 ? -3.868 -10.495 -17.861 1.00 90.50 304 LYS A C 1
ATOM 2453 O O . LYS A 1 304 ? -4.260 -11.653 -17.997 1.00 90.50 304 LYS A O 1
ATOM 2458 N N . GLU A 1 305 ? -2.865 -9.987 -18.571 1.00 90.56 305 GLU A N 1
ATOM 2459 C CA . GLU A 1 305 ? -2.082 -10.759 -19.541 1.00 90.56 305 GLU A CA 1
ATOM 2460 C C . GLU A 1 305 ? -1.303 -11.896 -18.868 1.00 90.56 305 GLU A C 1
ATOM 2462 O O . GLU A 1 305 ? -1.318 -13.037 -19.343 1.00 90.56 305 GLU A O 1
ATOM 2467 N N . ALA A 1 306 ? -0.671 -11.618 -17.725 1.00 90.50 306 ALA A N 1
ATOM 2468 C CA . ALA A 1 306 ? 0.090 -12.613 -16.978 1.00 90.50 306 ALA A CA 1
ATOM 2469 C C . ALA A 1 306 ? -0.802 -13.711 -16.369 1.00 90.50 306 ALA A C 1
ATOM 2471 O O . ALA A 1 306 ? -0.449 -14.893 -16.412 1.00 90.50 306 ALA A O 1
ATOM 2472 N N . ALA A 1 307 ? -1.977 -13.338 -15.856 1.00 90.44 307 ALA A N 1
ATOM 2473 C CA . ALA A 1 307 ? -2.935 -14.243 -15.223 1.00 90.44 307 ALA A CA 1
ATOM 2474 C C . ALA A 1 307 ? -3.802 -15.034 -16.220 1.00 90.44 307 ALA A C 1
ATOM 2476 O O . ALA A 1 307 ? -4.509 -15.967 -15.821 1.00 90.44 307 ALA A O 1
ATOM 2477 N N . TYR A 1 308 ? -3.762 -14.693 -17.514 1.00 85.19 308 TYR A N 1
ATOM 2478 C CA . TYR A 1 308 ? -4.571 -15.352 -18.535 1.00 85.19 308 TYR A CA 1
ATOM 2479 C C . TYR A 1 308 ? -4.312 -16.866 -18.584 1.00 85.19 308 TYR A C 1
ATOM 2481 O O . TYR A 1 308 ? -3.186 -17.318 -18.821 1.00 85.19 308 TYR A O 1
ATOM 2489 N N . GLY A 1 309 ? -5.378 -17.647 -18.374 1.00 81.75 309 GLY A N 1
ATOM 2490 C CA . GLY A 1 309 ? -5.346 -19.113 -18.363 1.00 81.75 309 GLY A CA 1
ATOM 2491 C C . GLY A 1 309 ? -4.726 -19.742 -17.109 1.00 81.75 309 GLY A C 1
ATOM 2492 O O . GLY A 1 309 ? -4.607 -20.961 -17.059 1.00 81.75 309 GLY A O 1
ATOM 2493 N N . VAL A 1 310 ? -4.334 -18.936 -16.115 1.00 85.88 310 VAL A N 1
ATOM 2494 C CA . VAL A 1 310 ? -3.727 -19.395 -14.851 1.00 85.88 310 VAL A CA 1
ATOM 2495 C C . VAL A 1 310 ? -4.730 -19.346 -13.697 1.00 85.88 310 VAL A C 1
ATOM 2497 O O . VAL A 1 310 ? -4.659 -20.160 -12.782 1.00 85.88 310 VAL A O 1
ATOM 2500 N N . MET A 1 311 ? -5.677 -18.407 -13.744 1.00 87.50 311 MET A N 1
ATOM 2501 C CA . MET A 1 311 ? -6.581 -18.105 -12.637 1.00 87.50 311 MET A CA 1
ATOM 2502 C C . MET A 1 311 ? -8.050 -18.192 -13.048 1.00 87.50 311 MET A C 1
ATOM 2504 O O . MET A 1 311 ? -8.417 -17.849 -14.175 1.00 87.50 311 MET A O 1
ATOM 2508 N N . GLU A 1 312 ? -8.903 -18.612 -12.112 1.00 89.00 312 GLU A N 1
ATOM 2509 C CA . GLU A 1 312 ? -10.353 -18.531 -12.274 1.00 89.00 312 GLU A CA 1
ATOM 2510 C C . GLU A 1 312 ? -10.803 -17.079 -12.450 1.00 89.00 312 GLU A C 1
ATOM 2512 O O . GLU A 1 312 ? -10.324 -16.168 -11.770 1.00 89.00 312 GLU A O 1
ATOM 2517 N N . LYS A 1 313 ? -11.765 -16.867 -13.354 1.00 86.12 313 LYS A N 1
ATOM 2518 C CA . LYS A 1 313 ? -12.231 -15.533 -13.742 1.00 86.12 313 LYS A CA 1
ATOM 2519 C C . LYS A 1 313 ? -12.696 -14.711 -12.534 1.00 86.12 313 LYS A C 1
ATOM 2521 O O . LYS A 1 313 ? -12.313 -13.554 -12.410 1.00 86.12 313 LYS A O 1
ATOM 2526 N N . GLU A 1 314 ? -13.474 -15.303 -11.633 1.00 86.19 314 GLU A N 1
ATOM 2527 C CA . GLU A 1 314 ? -13.996 -14.617 -10.441 1.00 86.19 314 GLU A CA 1
ATOM 2528 C C . GLU A 1 314 ? -12.888 -14.171 -9.479 1.00 86.19 314 GLU A C 1
ATOM 2530 O O . GLU A 1 314 ? -12.937 -13.063 -8.944 1.00 86.19 314 GLU A O 1
ATOM 2535 N N . VAL A 1 315 ? -11.865 -15.007 -9.286 1.00 87.81 315 VAL A N 1
ATOM 2536 C CA . VAL A 1 315 ? -10.706 -14.676 -8.447 1.00 87.81 315 VAL A CA 1
ATOM 2537 C C . VAL A 1 315 ? -9.898 -13.551 -9.093 1.00 87.81 315 VAL A C 1
ATOM 2539 O O . VAL A 1 315 ? -9.542 -12.586 -8.417 1.00 87.81 315 VAL A O 1
ATOM 2542 N N . LEU A 1 316 ? -9.692 -13.624 -10.412 1.00 89.44 316 LEU A N 1
ATOM 2543 C CA . LEU A 1 316 ? -9.001 -12.583 -11.165 1.00 89.44 316 LEU A CA 1
ATOM 2544 C C . LEU A 1 316 ? -9.736 -11.238 -11.081 1.00 89.44 316 LEU A C 1
ATOM 2546 O O . LEU A 1 316 ? -9.090 -10.224 -10.843 1.00 89.44 316 LEU A O 1
ATOM 2550 N N . HIS A 1 317 ? -11.068 -11.211 -11.206 1.00 88.38 317 HIS A N 1
ATOM 2551 C CA . HIS A 1 317 ? -11.843 -9.969 -11.067 1.00 88.38 317 HIS A CA 1
ATOM 2552 C C . HIS A 1 317 ? -11.643 -9.314 -9.695 1.00 88.38 317 HIS A C 1
ATOM 2554 O O . HIS A 1 317 ? -11.345 -8.122 -9.628 1.00 88.38 317 HIS A O 1
ATOM 2560 N N . LYS A 1 318 ? -11.721 -10.097 -8.609 1.00 89.06 318 LYS A N 1
ATOM 2561 C CA . LYS A 1 318 ? -11.489 -9.593 -7.245 1.00 89.06 318 LYS A CA 1
ATOM 2562 C C . LYS A 1 318 ? -10.092 -8.994 -7.091 1.00 89.06 318 LYS A C 1
ATOM 2564 O O . LYS A 1 318 ? -9.946 -7.907 -6.536 1.00 89.06 318 LYS A O 1
ATOM 2569 N N . MET A 1 319 ? -9.069 -9.676 -7.607 1.00 91.00 319 MET A N 1
ATOM 2570 C CA . MET A 1 319 ? -7.693 -9.178 -7.557 1.00 91.00 319 MET A CA 1
ATOM 2571 C C . MET A 1 319 ? -7.507 -7.910 -8.383 1.00 91.00 319 MET A C 1
ATOM 2573 O O . MET A 1 319 ? -6.869 -6.975 -7.912 1.00 91.00 319 MET A O 1
ATOM 2577 N N . LEU A 1 320 ? -8.079 -7.844 -9.586 1.00 91.38 320 LEU A N 1
ATOM 2578 C CA . LEU A 1 320 ? -7.982 -6.659 -10.434 1.00 91.38 320 LEU A CA 1
ATOM 2579 C C . LEU A 1 320 ? -8.679 -5.448 -9.800 1.00 91.38 320 LEU A C 1
ATOM 2581 O O . LEU A 1 320 ? -8.105 -4.365 -9.825 1.00 91.38 320 LEU A O 1
ATOM 2585 N N . ASN A 1 321 ? -9.827 -5.626 -9.137 1.00 89.00 321 ASN A N 1
ATOM 2586 C CA . ASN A 1 321 ? -10.462 -4.558 -8.353 1.00 89.00 321 ASN A CA 1
ATOM 2587 C C . ASN A 1 321 ? -9.559 -4.070 -7.208 1.00 89.00 321 ASN A C 1
ATOM 2589 O O . ASN A 1 321 ? -9.358 -2.864 -7.047 1.00 89.00 321 ASN A O 1
ATOM 2593 N N . ALA A 1 322 ? -8.954 -4.993 -6.452 1.00 90.31 322 ALA A N 1
ATOM 2594 C CA . ALA A 1 322 ? -8.008 -4.652 -5.387 1.00 90.31 322 ALA A CA 1
ATOM 2595 C C . ALA A 1 322 ? -6.795 -3.869 -5.922 1.00 90.31 322 ALA A C 1
ATOM 2597 O O . ALA A 1 322 ? -6.421 -2.829 -5.382 1.00 90.31 322 ALA A O 1
ATOM 2598 N N . ILE A 1 323 ? -6.211 -4.346 -7.023 1.00 91.38 323 ILE A N 1
ATOM 2599 C CA . ILE A 1 323 ? -5.062 -3.740 -7.701 1.00 91.38 323 ILE A CA 1
ATOM 2600 C C . ILE A 1 323 ? -5.413 -2.349 -8.226 1.00 91.38 323 ILE A C 1
ATOM 2602 O O . ILE A 1 323 ? -4.623 -1.420 -8.057 1.00 91.38 323 ILE A O 1
ATOM 2606 N N . SER A 1 324 ? -6.591 -2.180 -8.825 1.00 87.56 324 SER A N 1
ATOM 2607 C CA . SER A 1 324 ? -7.079 -0.885 -9.291 1.00 87.56 324 SER A CA 1
ATOM 2608 C C . SER A 1 324 ? -7.215 0.115 -8.152 1.00 87.56 324 SER A C 1
ATOM 2610 O O . SER A 1 324 ? -6.757 1.247 -8.288 1.00 87.56 324 SER A O 1
ATOM 2612 N N . PHE A 1 325 ? -7.772 -0.297 -7.012 1.00 84.62 325 PHE A N 1
ATOM 2613 C CA . PHE A 1 325 ? -7.855 0.568 -5.838 1.00 84.62 325 PHE A CA 1
ATOM 2614 C C . PHE A 1 325 ? -6.474 0.959 -5.319 1.00 84.62 325 PHE A C 1
ATOM 2616 O O . PHE A 1 325 ? -6.186 2.144 -5.146 1.00 84.62 325 PHE A O 1
ATOM 2623 N N . SER A 1 326 ? -5.595 -0.028 -5.115 1.00 86.81 326 SER A N 1
ATOM 2624 C CA . SER A 1 326 ? -4.234 0.220 -4.644 1.00 86.81 326 SER A CA 1
ATOM 2625 C C . SER A 1 326 ? -3.462 1.119 -5.612 1.00 86.81 326 SER A C 1
ATOM 2627 O O . SER A 1 326 ? -2.696 1.963 -5.166 1.00 86.81 326 SER A O 1
ATOM 2629 N N . SER A 1 327 ? -3.668 0.997 -6.922 1.00 85.56 327 SER A N 1
ATOM 2630 C CA . SER A 1 327 ? -2.928 1.774 -7.928 1.00 85.56 327 SER A CA 1
ATOM 2631 C C . SER A 1 327 ? -3.470 3.194 -8.118 1.00 85.56 327 SER A C 1
ATOM 2633 O O . SER A 1 327 ? -2.720 4.090 -8.495 1.00 85.56 327 SER A O 1
ATOM 2635 N N . ALA A 1 328 ? -4.752 3.427 -7.837 1.00 77.81 328 ALA A N 1
ATOM 2636 C CA . ALA A 1 328 ? -5.360 4.749 -7.954 1.00 77.81 328 ALA A CA 1
ATOM 2637 C C . ALA A 1 328 ? -4.986 5.694 -6.800 1.00 77.81 328 ALA A C 1
ATOM 2639 O O . ALA A 1 328 ? -4.954 6.912 -6.976 1.00 77.81 328 ALA A O 1
ATOM 2640 N N . PHE A 1 329 ? -4.677 5.142 -5.624 1.00 71.25 329 PHE A N 1
ATOM 2641 C CA . PHE A 1 329 ? -4.244 5.902 -4.456 1.00 71.25 329 PHE A CA 1
ATOM 2642 C C . PHE A 1 329 ? -2.758 5.657 -4.176 1.00 71.25 329 PHE A C 1
ATOM 2644 O O . PHE A 1 329 ? -2.376 4.728 -3.453 1.00 71.25 329 PHE A O 1
ATOM 2651 N N . LEU A 1 330 ? -1.912 6.526 -4.734 1.00 66.62 330 LEU A N 1
ATOM 2652 C CA . LEU A 1 330 ? -0.469 6.555 -4.481 1.00 66.62 330 LEU A CA 1
ATOM 2653 C C . LEU A 1 330 ? -0.185 7.127 -3.081 1.00 66.62 330 LEU A C 1
ATOM 2655 O O . LEU A 1 330 ? 0.223 8.275 -2.921 1.00 66.62 330 LEU A O 1
ATOM 2659 N N . THR A 1 331 ? -0.448 6.335 -2.044 1.00 65.00 331 THR A N 1
ATOM 2660 C CA . THR A 1 331 ? -0.105 6.664 -0.655 1.00 65.00 331 THR A CA 1
ATOM 2661 C C . THR A 1 331 ? 1.247 6.053 -0.283 1.00 65.00 331 THR A C 1
ATOM 2663 O O . THR A 1 331 ? 1.635 5.005 -0.803 1.00 65.00 331 THR A O 1
ATOM 2666 N N . MET A 1 332 ? 1.980 6.681 0.646 1.00 59.09 332 MET A N 1
ATOM 2667 C CA . MET A 1 332 ? 3.299 6.179 1.079 1.00 59.09 332 MET A CA 1
ATOM 2668 C C . MET A 1 332 ? 3.246 4.784 1.725 1.00 59.09 332 MET A C 1
ATOM 2670 O O . MET A 1 332 ? 4.263 4.108 1.827 1.00 59.09 332 MET A O 1
ATOM 2674 N N . SER A 1 333 ? 2.066 4.344 2.156 1.00 63.12 333 SER A N 1
ATOM 2675 C CA . SER A 1 333 ? 1.836 3.079 2.846 1.00 63.12 333 SER A CA 1
ATOM 2676 C C . SER A 1 333 ? 1.330 1.967 1.925 1.00 63.12 333 SER A C 1
ATOM 2678 O O . SER A 1 333 ? 0.684 1.058 2.424 1.00 63.12 333 SER A O 1
ATOM 2680 N N . ASN A 1 334 ? 1.589 2.030 0.611 1.00 80.62 334 ASN A N 1
ATOM 2681 C CA . ASN A 1 334 ? 1.124 1.050 -0.377 1.00 80.62 334 ASN A CA 1
ATOM 2682 C C . ASN A 1 334 ? 2.036 -0.185 -0.495 1.00 80.62 334 ASN A C 1
ATOM 2684 O O . ASN A 1 334 ? 3.011 -0.147 -1.251 1.00 80.62 334 ASN A O 1
ATOM 2688 N N . PRO A 1 335 ? 1.742 -1.314 0.178 1.00 86.50 335 PRO A N 1
ATOM 2689 C CA . PRO A 1 335 ? 2.628 -2.471 0.174 1.00 86.50 335 PRO A CA 1
ATOM 2690 C C . PRO A 1 335 ? 2.590 -3.208 -1.170 1.00 86.50 335 PRO A C 1
ATOM 2692 O O . PRO A 1 335 ? 3.605 -3.761 -1.586 1.00 86.50 335 PRO A O 1
ATOM 2695 N N . PHE A 1 336 ? 1.446 -3.188 -1.868 1.00 91.75 336 PHE A N 1
ATOM 2696 C CA . PHE A 1 336 ? 1.316 -3.789 -3.194 1.00 91.75 336 PHE A CA 1
ATOM 2697 C C . PHE A 1 336 ? 2.231 -3.097 -4.208 1.00 91.75 336 PHE A C 1
ATOM 2699 O O . PHE A 1 336 ? 3.029 -3.768 -4.859 1.00 91.75 336 PHE A O 1
ATOM 2706 N N . LEU A 1 337 ? 2.166 -1.764 -4.311 1.00 90.06 337 LEU A N 1
ATOM 2707 C CA . LEU A 1 337 ? 3.010 -1.018 -5.248 1.00 90.06 337 LEU A CA 1
ATOM 2708 C C . LEU A 1 337 ? 4.488 -1.097 -4.887 1.00 90.06 337 LEU A C 1
ATOM 2710 O O . LEU A 1 337 ? 5.321 -1.217 -5.781 1.00 90.06 337 LEU A O 1
ATOM 2714 N N . LEU A 1 338 ? 4.809 -1.100 -3.592 1.00 90.31 338 LEU A N 1
ATOM 2715 C CA . LEU A 1 338 ? 6.179 -1.283 -3.131 1.00 90.31 338 LEU A CA 1
ATOM 2716 C C . LEU A 1 338 ? 6.738 -2.644 -3.576 1.00 90.31 338 LEU A C 1
ATOM 2718 O O . LEU A 1 338 ? 7.850 -2.721 -4.101 1.00 90.31 338 LEU A O 1
ATOM 2722 N N . HIS A 1 339 ? 5.947 -3.711 -3.420 1.00 92.50 339 HIS A N 1
ATOM 2723 C CA . HIS A 1 339 ? 6.333 -5.051 -3.856 1.00 92.50 339 HIS A CA 1
ATOM 2724 C C . HIS A 1 339 ? 6.413 -5.158 -5.383 1.00 92.50 339 HIS A C 1
ATOM 2726 O O . HIS A 1 339 ? 7.367 -5.737 -5.901 1.00 92.50 339 HIS A O 1
ATOM 2732 N N . LEU A 1 340 ? 5.460 -4.559 -6.107 1.00 93.88 340 LEU A N 1
ATOM 2733 C CA . LEU A 1 340 ? 5.475 -4.475 -7.567 1.00 93.88 340 LEU A CA 1
ATOM 2734 C C . LEU A 1 340 ? 6.752 -3.786 -8.056 1.00 93.88 340 LEU A C 1
ATOM 2736 O O . LEU A 1 340 ? 7.447 -4.334 -8.907 1.00 93.88 340 LEU A O 1
ATOM 2740 N N . TYR A 1 341 ? 7.090 -2.623 -7.499 1.00 93.81 341 TYR A N 1
ATOM 2741 C CA . TYR A 1 341 ? 8.288 -1.862 -7.845 1.00 93.81 341 TYR A CA 1
ATOM 2742 C C . TYR A 1 341 ? 9.563 -2.677 -7.584 1.00 93.81 341 TYR A C 1
ATOM 2744 O O . TYR A 1 341 ? 10.422 -2.796 -8.460 1.00 93.81 341 TYR A O 1
ATOM 2752 N N . GLN A 1 342 ? 9.656 -3.322 -6.416 1.00 92.12 342 GLN A N 1
ATOM 2753 C CA . GLN A 1 342 ? 10.792 -4.175 -6.070 1.00 92.12 342 GLN A CA 1
ATOM 2754 C C . GLN A 1 342 ? 10.946 -5.361 -7.036 1.00 92.12 342 GLN A C 1
ATOM 2756 O O . GLN A 1 342 ? 12.025 -5.546 -7.602 1.00 92.12 342 GLN A O 1
ATOM 2761 N N . ARG A 1 343 ? 9.874 -6.134 -7.263 1.00 92.56 343 ARG A N 1
ATOM 2762 C CA . ARG A 1 343 ? 9.866 -7.281 -8.190 1.00 92.56 343 ARG A CA 1
ATOM 2763 C C . ARG A 1 343 ? 10.227 -6.864 -9.608 1.00 92.56 343 ARG A C 1
ATOM 2765 O O . ARG A 1 343 ? 10.989 -7.561 -10.272 1.00 92.56 343 ARG A O 1
ATOM 2772 N N . SER A 1 344 ? 9.727 -5.711 -10.047 1.00 95.31 344 SER A N 1
ATOM 2773 C CA . SER A 1 344 ? 10.014 -5.164 -11.375 1.00 95.31 344 SER A CA 1
ATOM 2774 C C . SER A 1 344 ? 11.510 -4.914 -11.568 1.00 95.31 344 SER A C 1
ATOM 2776 O O . SER A 1 344 ? 12.067 -5.221 -12.618 1.00 95.31 344 SER A O 1
ATOM 2778 N N . GLY A 1 345 ? 12.189 -4.417 -10.532 1.00 93.81 345 GLY A N 1
ATOM 2779 C CA . GLY A 1 345 ? 13.632 -4.209 -10.562 1.00 93.81 345 GLY A CA 1
ATOM 2780 C C . GLY A 1 345 ? 14.440 -5.505 -10.479 1.00 93.81 345 GLY A C 1
ATOM 2781 O O . GLY A 1 345 ? 15.412 -5.677 -11.222 1.00 93.81 345 GLY A O 1
ATOM 2782 N N . GLU A 1 346 ? 14.028 -6.440 -9.621 1.00 91.06 346 GLU A N 1
ATOM 2783 C CA . GLU A 1 346 ? 14.670 -7.753 -9.461 1.00 91.06 346 GLU A CA 1
ATOM 2784 C C . GLU A 1 346 ? 14.580 -8.600 -10.735 1.00 91.06 346 GLU A C 1
ATOM 2786 O O . GLU A 1 346 ? 15.535 -9.292 -11.083 1.00 91.06 346 GLU A O 1
ATOM 2791 N N . TRP A 1 347 ? 13.453 -8.515 -11.444 1.00 93.31 347 TRP A N 1
ATOM 2792 C CA . TRP A 1 347 ? 13.165 -9.278 -12.659 1.00 93.31 347 TRP A CA 1
ATOM 2793 C C . TRP A 1 347 ? 13.266 -8.447 -13.939 1.00 93.31 347 TRP A C 1
ATOM 2795 O O . TRP A 1 347 ? 12.776 -8.879 -14.979 1.00 93.31 347 TRP A O 1
ATOM 2805 N N . ALA A 1 348 ? 13.910 -7.279 -13.899 1.00 94.31 348 ALA A N 1
ATOM 2806 C CA . ALA A 1 348 ? 13.965 -6.358 -15.035 1.00 94.31 348 ALA A CA 1
ATOM 2807 C C . ALA A 1 348 ? 14.406 -7.039 -16.343 1.00 94.31 348 ALA A C 1
ATOM 2809 O O . ALA A 1 348 ? 13.810 -6.819 -17.387 1.00 94.31 348 ALA A O 1
ATOM 2810 N N . GLU A 1 349 ? 15.392 -7.926 -16.301 1.00 92.69 349 GLU A N 1
ATOM 2811 C CA . GLU A 1 349 ? 15.862 -8.677 -17.463 1.00 92.69 349 GLU A CA 1
ATOM 2812 C C . GLU A 1 349 ? 14.756 -9.594 -18.030 1.00 92.69 349 GLU A C 1
ATOM 2814 O O . GLU A 1 349 ? 14.595 -9.714 -19.233 1.00 92.69 349 GLU A O 1
ATOM 2819 N N . GLN A 1 350 ? 13.907 -10.194 -17.196 1.00 92.50 350 GLN A N 1
ATOM 2820 C CA . GLN A 1 350 ? 12.800 -11.046 -17.662 1.00 92.50 350 GLN A CA 1
ATOM 2821 C C . GLN A 1 350 ? 11.600 -10.238 -18.177 1.00 92.50 350 GLN A C 1
ATOM 2823 O O . GLN A 1 350 ? 10.822 -10.739 -18.985 1.00 92.50 350 GLN A O 1
ATOM 2828 N N . LEU A 1 351 ? 11.448 -8.999 -17.705 1.00 94.12 351 LEU A N 1
ATOM 2829 C CA . LEU A 1 351 ? 10.339 -8.100 -18.042 1.00 94.12 351 LEU A CA 1
ATOM 2830 C C . LEU A 1 351 ? 10.637 -7.196 -19.249 1.00 94.12 351 LEU A C 1
ATOM 2832 O O . LEU A 1 351 ? 9.738 -6.530 -19.772 1.00 94.12 351 LEU A O 1
ATOM 2836 N N . ASN A 1 352 ? 11.897 -7.146 -19.687 1.00 95.25 352 ASN A N 1
ATOM 2837 C CA . ASN A 1 352 ? 12.353 -6.295 -20.781 1.00 95.25 352 ASN A CA 1
ATOM 2838 C C . ASN A 1 352 ? 12.924 -7.135 -21.937 1.00 95.25 352 ASN A C 1
ATOM 2840 O O . ASN A 1 352 ? 13.363 -8.268 -21.723 1.00 95.25 352 ASN A O 1
ATOM 2844 N N . PRO A 1 353 ? 12.883 -6.644 -23.188 1.00 94.50 353 PRO A N 1
ATOM 2845 C CA . PRO A 1 353 ? 13.278 -7.399 -24.357 1.00 94.50 353 PRO A CA 1
ATOM 2846 C C . PRO A 1 353 ? 14.796 -7.584 -24.324 1.00 94.50 353 PRO A C 1
ATOM 2848 O O . PRO A 1 353 ? 15.536 -6.785 -23.745 1.00 94.50 353 PRO A O 1
ATOM 2851 N N . GLN A 1 354 ? 15.263 -8.666 -24.939 1.00 94.94 354 GLN A N 1
ATOM 2852 C CA . GLN A 1 354 ? 16.636 -9.138 -24.761 1.00 94.94 354 GLN A CA 1
ATOM 2853 C C . GLN A 1 354 ? 17.706 -8.111 -25.152 1.00 94.94 354 GLN A C 1
ATOM 2855 O O . GLN A 1 354 ? 18.787 -8.076 -24.566 1.00 94.94 354 GLN A O 1
ATOM 2860 N N . ASP A 1 355 ? 17.411 -7.250 -26.121 1.00 94.75 355 ASP A N 1
ATOM 2861 C CA . ASP A 1 355 ? 18.332 -6.223 -26.588 1.00 94.75 355 ASP A CA 1
ATOM 2862 C C . ASP A 1 355 ? 18.538 -5.078 -25.578 1.00 94.75 355 ASP A C 1
ATOM 2864 O O . ASP A 1 355 ? 19.506 -4.332 -25.706 1.00 94.75 355 ASP A O 1
ATOM 2868 N N . GLU A 1 356 ? 17.694 -4.945 -24.553 1.00 95.06 356 GLU A N 1
ATOM 2869 C CA . GLU A 1 356 ? 17.820 -3.937 -23.485 1.00 95.06 356 GLU A CA 1
ATOM 2870 C C . GLU A 1 356 ? 18.650 -4.422 -22.285 1.00 95.06 356 GLU A C 1
ATOM 2872 O O . GLU A 1 356 ? 19.082 -3.618 -21.459 1.00 95.06 356 GLU A O 1
ATOM 2877 N N . TRP A 1 357 ? 18.921 -5.726 -22.177 1.00 94.94 357 TRP A N 1
ATOM 2878 C CA . TRP A 1 357 ? 19.486 -6.324 -20.961 1.00 94.94 357 TRP A CA 1
ATOM 2879 C C . TRP A 1 357 ? 20.847 -5.757 -20.573 1.00 94.94 357 TRP A C 1
ATOM 2881 O O . TRP A 1 357 ? 21.093 -5.504 -19.396 1.00 94.94 357 TRP A O 1
ATOM 2891 N N . ASN A 1 358 ? 21.725 -5.527 -21.549 1.00 94.31 358 ASN A N 1
ATOM 2892 C CA . ASN A 1 358 ? 23.062 -5.002 -21.276 1.00 94.31 358 ASN A CA 1
ATOM 2893 C C . ASN A 1 358 ? 23.006 -3.595 -20.665 1.00 94.31 358 ASN A C 1
ATOM 2895 O O . ASN A 1 358 ? 23.765 -3.307 -19.743 1.00 94.31 358 ASN A O 1
ATOM 2899 N N . ASP A 1 359 ? 22.082 -2.747 -21.126 1.00 94.50 359 ASP A N 1
ATOM 2900 C CA . ASP A 1 359 ? 21.909 -1.401 -20.574 1.00 94.50 359 ASP A CA 1
ATOM 2901 C C . ASP A 1 359 ? 21.336 -1.455 -19.158 1.00 94.50 359 ASP A C 1
ATOM 2903 O O . ASP A 1 359 ? 21.808 -0.745 -18.273 1.00 94.50 359 ASP A O 1
ATOM 2907 N N . ILE A 1 360 ? 20.366 -2.343 -18.920 1.00 94.50 360 ILE A N 1
ATOM 2908 C CA . ILE A 1 360 ? 19.785 -2.592 -17.593 1.00 94.50 360 ILE A CA 1
ATOM 2909 C C . ILE A 1 360 ? 20.865 -3.046 -16.606 1.00 94.50 360 ILE A C 1
ATOM 2911 O O . ILE A 1 360 ? 20.957 -2.517 -15.496 1.00 94.50 360 ILE A O 1
ATOM 2915 N N . ILE A 1 361 ? 21.698 -4.011 -17.004 1.00 93.25 361 ILE A N 1
ATOM 2916 C CA . ILE A 1 361 ? 22.793 -4.529 -16.178 1.00 93.25 361 ILE A CA 1
ATOM 2917 C C . ILE A 1 361 ? 23.812 -3.424 -15.889 1.00 93.25 361 ILE A C 1
ATOM 2919 O O . ILE A 1 361 ? 24.213 -3.266 -14.736 1.00 93.25 361 ILE A O 1
ATOM 2923 N N . GLU A 1 362 ? 24.206 -2.644 -16.900 1.00 92.69 362 GLU A N 1
ATOM 2924 C CA . GLU A 1 362 ? 25.148 -1.537 -16.724 1.00 92.69 362 GLU A CA 1
ATOM 2925 C C . GLU A 1 362 ? 24.592 -0.473 -15.774 1.00 92.69 362 GLU A C 1
ATOM 2927 O O . GLU A 1 362 ? 25.279 -0.107 -14.823 1.00 92.69 362 GLU A O 1
ATOM 2932 N N . MET A 1 363 ? 23.338 -0.042 -15.949 1.00 94.94 363 MET A N 1
ATOM 2933 C CA . MET A 1 363 ? 22.702 0.929 -15.053 1.00 94.94 363 MET A CA 1
ATOM 2934 C C . MET A 1 363 ? 22.619 0.402 -13.616 1.00 94.94 363 MET A C 1
ATOM 2936 O O . MET A 1 363 ? 22.943 1.132 -12.684 1.00 94.94 363 MET A O 1
ATOM 2940 N N . LYS A 1 364 ? 22.257 -0.874 -13.407 1.00 93.06 364 LYS A N 1
ATOM 2941 C CA . LYS A 1 364 ? 22.251 -1.501 -12.068 1.00 93.06 364 LYS A CA 1
ATOM 2942 C C . LYS A 1 364 ? 23.647 -1.553 -11.425 1.00 93.06 364 LYS A C 1
ATOM 2944 O O . LYS A 1 364 ? 23.739 -1.534 -10.199 1.00 93.06 364 LYS A O 1
ATOM 2949 N N . SER A 1 365 ? 24.710 -1.665 -12.223 1.00 89.81 365 SER A N 1
ATOM 2950 C CA . SER A 1 365 ? 26.100 -1.725 -11.745 1.00 89.81 365 SER A CA 1
ATOM 2951 C C . SER A 1 365 ? 26.755 -0.349 -11.580 1.00 89.81 365 SER A C 1
ATOM 2953 O O . SER A 1 365 ? 27.675 -0.222 -10.777 1.00 89.81 365 SER A O 1
ATOM 2955 N N . ALA A 1 366 ? 26.298 0.662 -12.316 1.00 90.88 366 ALA A N 1
ATOM 2956 C CA . ALA A 1 366 ? 26.808 2.031 -12.293 1.00 90.88 366 ALA A CA 1
ATOM 2957 C C . ALA A 1 366 ? 25.631 3.029 -12.370 1.00 90.88 366 ALA A C 1
ATOM 2959 O O . ALA A 1 366 ? 25.389 3.637 -13.418 1.00 90.88 366 ALA A O 1
ATOM 2960 N N . PRO A 1 367 ? 24.854 3.186 -11.280 1.00 92.44 367 PRO A N 1
ATOM 2961 C CA . PRO A 1 367 ? 23.606 3.955 -11.291 1.00 92.44 367 PRO A CA 1
ATOM 2962 C C . PRO A 1 367 ? 23.802 5.466 -11.460 1.00 92.44 367 PRO A C 1
ATOM 2964 O O . PRO A 1 367 ? 22.825 6.181 -11.685 1.00 92.44 367 PRO A O 1
ATOM 2967 N N . ASP A 1 368 ? 25.034 5.948 -11.338 1.00 92.50 368 ASP A N 1
ATOM 2968 C CA . ASP A 1 368 ? 25.469 7.332 -11.492 1.00 92.50 368 ASP A CA 1
ATOM 2969 C C . ASP A 1 368 ? 26.078 7.631 -12.873 1.00 92.50 368 ASP A C 1
ATOM 2971 O O . ASP A 1 368 ? 26.453 8.772 -13.123 1.00 92.50 368 ASP A O 1
ATOM 2975 N N . ASN A 1 369 ? 26.157 6.649 -13.782 1.00 92.19 369 ASN A N 1
ATOM 2976 C CA . ASN A 1 369 ? 26.712 6.828 -15.124 1.00 92.19 369 ASN A CA 1
ATOM 2977 C C . ASN A 1 369 ? 25.665 7.395 -16.112 1.00 92.19 369 ASN A C 1
ATOM 2979 O O . ASN A 1 369 ? 24.879 6.615 -16.658 1.00 92.19 369 ASN A O 1
ATOM 2983 N N . PRO A 1 370 ? 25.664 8.706 -16.440 1.00 92.75 370 PRO A N 1
ATOM 2984 C CA . PRO A 1 370 ? 24.663 9.297 -17.336 1.00 92.75 370 PRO A CA 1
ATOM 2985 C C . PRO A 1 370 ? 24.705 8.734 -18.767 1.00 92.75 370 PRO A C 1
ATOM 2987 O O . PRO A 1 370 ? 23.681 8.736 -19.453 1.00 92.75 370 PRO A O 1
ATOM 2990 N N . ALA A 1 371 ? 25.852 8.216 -19.226 1.00 92.00 371 ALA A N 1
ATOM 2991 C CA . ALA A 1 371 ? 25.992 7.673 -20.578 1.00 92.00 371 ALA A CA 1
ATOM 2992 C C . ALA A 1 371 ? 25.181 6.381 -20.776 1.00 92.00 371 ALA A C 1
ATOM 2994 O O . ALA A 1 371 ? 24.607 6.182 -21.848 1.00 92.00 371 ALA A O 1
ATOM 2995 N N . ALA A 1 372 ? 25.081 5.540 -19.740 1.00 93.19 372 ALA A N 1
ATOM 2996 C CA . ALA A 1 372 ? 24.269 4.324 -19.775 1.00 93.19 372 ALA A CA 1
ATOM 2997 C C . ALA A 1 372 ? 22.775 4.654 -19.933 1.00 93.19 372 ALA A C 1
ATOM 2999 O O . ALA A 1 372 ? 22.103 4.084 -20.793 1.00 93.19 372 ALA A O 1
ATOM 3000 N N . TYR A 1 373 ? 22.276 5.639 -19.175 1.00 95.56 373 TYR A N 1
ATOM 3001 C CA . TYR A 1 373 ? 20.891 6.107 -19.295 1.00 95.56 373 TYR A CA 1
ATOM 3002 C C . TYR A 1 373 ? 20.626 6.732 -20.665 1.00 95.56 373 TYR A C 1
ATOM 3004 O O . TYR A 1 373 ? 19.609 6.433 -21.280 1.00 95.56 373 TYR A O 1
ATOM 3012 N N . ARG A 1 374 ? 21.544 7.552 -21.192 1.00 93.75 374 ARG A N 1
ATOM 3013 C CA . ARG A 1 374 ? 21.377 8.144 -22.528 1.00 93.75 374 ARG A CA 1
ATOM 3014 C C . ARG A 1 374 ? 21.254 7.077 -23.614 1.00 93.75 374 ARG A C 1
ATOM 3016 O O . ARG A 1 374 ? 20.318 7.132 -24.400 1.00 93.75 374 ARG A O 1
ATOM 3023 N N . ARG A 1 375 ? 22.153 6.090 -23.623 1.00 94.94 375 ARG A N 1
ATOM 3024 C CA . ARG A 1 375 ? 22.135 5.001 -24.610 1.00 94.94 375 ARG A CA 1
ATOM 3025 C C . ARG A 1 375 ? 20.844 4.182 -24.532 1.00 94.94 375 ARG A C 1
ATOM 3027 O O . ARG A 1 375 ? 20.283 3.818 -25.562 1.00 94.94 375 ARG A O 1
ATOM 3034 N N . TYR A 1 376 ? 20.353 3.928 -23.319 1.00 97.06 376 TYR A N 1
ATOM 3035 C CA . TYR A 1 376 ? 19.065 3.270 -23.114 1.00 97.06 376 TYR A CA 1
ATOM 3036 C C . TYR A 1 376 ? 17.889 4.131 -23.606 1.00 97.06 376 TYR A C 1
ATOM 3038 O O . TYR A 1 376 ? 16.997 3.622 -24.280 1.00 97.06 376 TYR A O 1
ATOM 3046 N N . ALA A 1 377 ? 17.906 5.441 -23.345 1.00 96.12 377 ALA A N 1
ATOM 3047 C CA . ALA A 1 377 ? 16.884 6.371 -23.824 1.00 96.12 377 ALA A CA 1
ATOM 3048 C C . ALA A 1 377 ? 16.851 6.475 -25.357 1.00 96.12 377 ALA A C 1
ATOM 3050 O O . ALA A 1 377 ? 15.770 6.428 -25.938 1.00 96.12 377 ALA A O 1
ATOM 3051 N N . ASP A 1 378 ? 18.017 6.555 -26.009 1.00 95.25 378 ASP A N 1
ATOM 3052 C CA . ASP A 1 378 ? 18.134 6.562 -27.473 1.00 95.25 378 ASP A CA 1
ATOM 3053 C C . ASP A 1 378 ? 17.511 5.287 -28.069 1.00 95.25 378 ASP A C 1
ATOM 3055 O O . ASP A 1 378 ? 16.711 5.357 -29.002 1.00 95.25 378 ASP A O 1
ATOM 3059 N N . LYS A 1 379 ? 17.774 4.125 -27.458 1.00 96.06 379 LYS A N 1
ATOM 3060 C CA . LYS A 1 379 ? 17.172 2.847 -27.863 1.00 96.06 379 LYS A CA 1
ATOM 3061 C C . LYS A 1 379 ? 15.648 2.840 -27.724 1.00 96.06 379 LYS A C 1
ATOM 3063 O O . LYS A 1 379 ? 14.953 2.404 -28.639 1.00 96.06 379 LYS A O 1
ATOM 3068 N N . LEU A 1 380 ? 15.109 3.324 -26.603 1.00 96.38 380 LEU A N 1
ATOM 3069 C CA . LEU A 1 380 ? 13.656 3.444 -26.420 1.00 96.38 380 LEU A CA 1
ATOM 3070 C C . LEU A 1 380 ? 13.045 4.406 -27.447 1.00 96.38 380 LEU A C 1
ATOM 3072 O O . LEU A 1 380 ? 11.986 4.126 -28.007 1.00 96.38 380 LEU A O 1
ATOM 3076 N N . TYR A 1 381 ? 13.730 5.511 -27.742 1.00 94.69 381 TYR A N 1
ATOM 3077 C CA . TYR A 1 381 ? 13.303 6.479 -28.746 1.00 94.69 381 TYR A CA 1
ATOM 3078 C C . TYR A 1 381 ? 13.229 5.850 -30.145 1.00 94.69 381 TYR A C 1
ATOM 3080 O O . TYR A 1 381 ? 12.223 6.009 -30.837 1.00 94.69 381 TYR A O 1
ATOM 3088 N N . GLU A 1 382 ? 14.246 5.082 -30.542 1.00 94.69 382 GLU A N 1
ATOM 3089 C CA . GLU A 1 382 ? 14.286 4.344 -31.814 1.00 94.69 382 GLU A CA 1
ATOM 3090 C C . GLU A 1 382 ? 13.171 3.293 -31.922 1.00 94.69 382 GLU A C 1
ATOM 3092 O O . GLU A 1 382 ? 12.596 3.105 -32.996 1.00 94.69 382 GLU A O 1
ATOM 3097 N N . LYS A 1 383 ? 12.803 2.662 -30.800 1.00 94.81 383 LYS A N 1
ATOM 3098 C CA . LYS A 1 383 ? 11.653 1.746 -30.693 1.00 94.81 383 LYS A CA 1
ATOM 3099 C C . LYS A 1 383 ? 10.296 2.451 -30.641 1.00 94.81 383 LYS A C 1
ATOM 3101 O O . LYS A 1 383 ? 9.266 1.784 -30.563 1.00 94.81 383 LYS A O 1
ATOM 3106 N N . ASN A 1 384 ? 10.275 3.784 -30.693 1.00 92.56 384 ASN A N 1
ATOM 3107 C CA . ASN A 1 384 ? 9.085 4.618 -30.539 1.00 92.56 384 ASN A CA 1
ATOM 3108 C C . ASN A 1 384 ? 8.415 4.502 -29.147 1.00 92.56 384 ASN A C 1
ATOM 3110 O O . ASN A 1 384 ? 7.261 4.897 -28.981 1.00 92.56 384 ASN A O 1
ATOM 3114 N N . GLU A 1 385 ? 9.146 4.050 -28.122 1.00 91.94 385 GLU A N 1
ATOM 3115 C CA . GLU A 1 385 ? 8.756 4.098 -26.703 1.00 91.94 385 GLU A CA 1
ATOM 3116 C C . GLU A 1 385 ? 9.038 5.502 -26.129 1.00 91.94 385 GLU A C 1
ATOM 3118 O O . GLU A 1 385 ? 9.860 5.696 -25.233 1.00 91.94 385 GLU A O 1
ATOM 3123 N N . ARG A 1 386 ? 8.371 6.518 -26.690 1.00 91.38 386 ARG A N 1
ATOM 3124 C CA . ARG A 1 386 ? 8.659 7.950 -26.461 1.00 91.38 386 ARG A CA 1
ATOM 3125 C C . ARG A 1 386 ? 8.560 8.384 -25.002 1.00 91.38 386 ARG A C 1
ATOM 3127 O O . ARG A 1 386 ? 9.403 9.140 -24.530 1.00 91.38 386 ARG A O 1
ATOM 3134 N N . GLU A 1 387 ? 7.540 7.908 -24.297 1.00 87.19 387 GLU A N 1
ATOM 3135 C CA . GLU A 1 387 ? 7.348 8.188 -22.872 1.00 87.19 387 GLU A CA 1
ATOM 3136 C C . GLU A 1 387 ? 8.486 7.593 -22.029 1.00 87.19 387 GLU A C 1
ATOM 3138 O O . GLU A 1 387 ? 9.080 8.288 -21.207 1.00 87.19 387 GLU A O 1
ATOM 3143 N N . GLY A 1 388 ? 8.849 6.333 -22.284 1.00 90.69 388 GLY A N 1
ATOM 3144 C CA . GLY A 1 388 ? 9.982 5.690 -21.623 1.00 90.69 388 GLY A CA 1
ATOM 3145 C C . GLY A 1 388 ? 11.290 6.429 -21.900 1.00 90.69 388 GLY A C 1
ATOM 3146 O O . GLY A 1 388 ? 12.037 6.730 -20.971 1.00 90.69 388 GLY A O 1
ATOM 3147 N N . ALA A 1 389 ? 11.537 6.804 -23.158 1.00 94.69 389 ALA A N 1
ATOM 3148 C CA . ALA A 1 389 ? 12.706 7.591 -23.539 1.00 94.69 389 ALA A CA 1
ATOM 3149 C C . ALA A 1 389 ? 12.763 8.935 -22.793 1.00 94.69 389 ALA A C 1
ATOM 3151 O O . ALA A 1 389 ? 13.816 9.303 -22.274 1.00 94.69 389 ALA A O 1
ATOM 3152 N N . TYR A 1 390 ? 11.634 9.642 -22.683 1.00 92.50 390 TYR A N 1
ATOM 3153 C CA . TYR A 1 390 ? 11.538 10.919 -21.974 1.00 92.50 390 TYR A CA 1
ATOM 3154 C C . TYR A 1 390 ? 11.992 10.808 -20.514 1.00 92.50 390 TYR A C 1
ATOM 3156 O O . TYR A 1 390 ? 12.876 11.556 -20.087 1.00 92.50 390 TYR A O 1
ATOM 3164 N N . PHE A 1 391 ? 11.442 9.851 -19.761 1.00 89.94 391 PHE A N 1
ATOM 3165 C CA . PHE A 1 391 ? 11.791 9.669 -18.350 1.00 89.94 391 PHE A CA 1
ATOM 3166 C C . PHE A 1 391 ? 13.265 9.296 -18.162 1.00 89.94 391 PHE A C 1
ATOM 3168 O O . PHE A 1 391 ? 13.941 9.827 -17.275 1.00 89.94 391 PHE A O 1
ATOM 3175 N N . VAL A 1 392 ? 13.804 8.449 -19.041 1.00 94.69 392 VAL A N 1
ATOM 3176 C CA . VAL A 1 392 ? 15.216 8.057 -18.986 1.00 94.69 392 VAL A CA 1
ATOM 3177 C C . VAL A 1 392 ? 16.138 9.232 -19.346 1.00 94.69 392 VAL A C 1
ATOM 3179 O O . VAL A 1 392 ? 17.150 9.433 -18.673 1.00 94.69 392 VAL A O 1
ATOM 3182 N N . TYR A 1 393 ? 15.792 10.067 -20.335 1.00 94.81 393 TYR A N 1
ATOM 3183 C CA . TYR A 1 393 ? 16.564 11.277 -20.645 1.00 94.81 393 TYR A CA 1
ATOM 3184 C C . TYR A 1 393 ? 16.551 12.290 -19.497 1.00 94.81 393 TYR A C 1
ATOM 3186 O O . TYR A 1 393 ? 17.590 12.885 -19.205 1.00 94.81 393 TYR A O 1
ATOM 3194 N N . GLN A 1 394 ? 15.416 12.472 -18.815 1.00 91.50 394 GLN A N 1
ATOM 3195 C CA . GLN A 1 394 ? 15.343 13.333 -17.629 1.00 91.50 394 GLN A CA 1
ATOM 3196 C C . GLN A 1 394 ? 16.275 12.824 -16.521 1.00 91.50 394 GLN A C 1
ATOM 3198 O O . GLN A 1 394 ? 17.001 13.613 -15.911 1.00 91.50 394 GLN A O 1
ATOM 3203 N N . ARG A 1 395 ? 16.339 11.501 -16.317 1.00 92.25 395 ARG A N 1
ATOM 3204 C CA . ARG A 1 395 ? 17.293 10.888 -15.383 1.00 92.25 395 ARG A CA 1
ATOM 3205 C C . ARG A 1 395 ? 18.744 11.107 -15.815 1.00 92.25 395 ARG A C 1
ATOM 3207 O O . ARG A 1 395 ? 19.560 11.505 -14.987 1.00 92.25 395 ARG A O 1
ATOM 3214 N N . ALA A 1 396 ? 19.060 10.900 -17.093 1.00 93.75 396 ALA A N 1
ATOM 3215 C CA . ALA A 1 396 ? 20.394 11.154 -17.636 1.00 93.75 396 ALA A CA 1
ATOM 3216 C C . ALA A 1 396 ? 20.817 12.615 -17.412 1.00 93.75 396 ALA A C 1
ATOM 3218 O O . ALA A 1 396 ? 21.912 12.872 -16.921 1.00 93.75 396 ALA A O 1
ATOM 3219 N N . ARG A 1 397 ? 19.917 13.572 -17.680 1.00 92.88 397 ARG A N 1
ATOM 3220 C CA . ARG A 1 397 ? 20.146 15.006 -17.458 1.00 92.88 397 ARG A CA 1
ATOM 3221 C C . ARG A 1 397 ? 20.410 15.328 -15.992 1.00 92.88 397 ARG A C 1
ATOM 3223 O O . ARG A 1 397 ? 21.293 16.126 -15.710 1.00 92.88 397 ARG A O 1
ATOM 3230 N N . ALA A 1 398 ? 19.660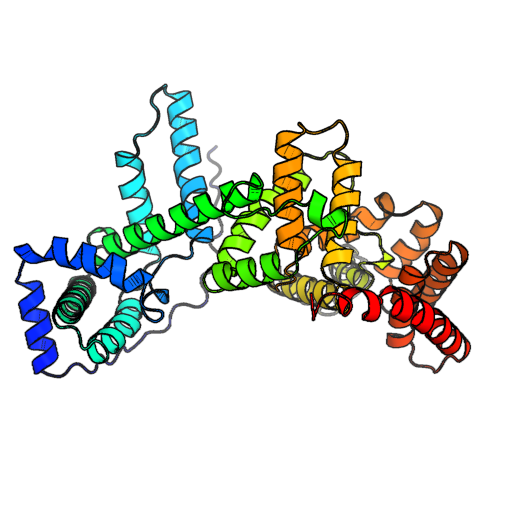 14.723 -15.072 1.00 90.50 398 ALA A N 1
ATOM 3231 C CA . ALA A 1 398 ? 19.841 14.941 -13.639 1.00 90.50 398 ALA A CA 1
ATOM 3232 C C . ALA A 1 398 ? 21.199 14.430 -13.117 1.00 90.50 398 ALA A C 1
ATOM 3234 O O . ALA A 1 398 ? 21.699 14.939 -12.116 1.00 90.50 398 ALA A O 1
ATOM 3235 N N . LEU A 1 399 ? 21.787 13.429 -13.780 1.00 90.56 399 LEU A N 1
ATOM 3236 C CA . LEU A 1 399 ? 23.094 12.860 -13.436 1.00 90.56 399 LEU A CA 1
ATOM 3237 C C . LEU A 1 399 ? 24.265 13.566 -14.139 1.00 90.56 399 LEU A C 1
ATOM 3239 O O . LEU A 1 399 ? 25.390 13.552 -13.635 1.00 90.56 399 LEU A O 1
ATOM 3243 N N . SER A 1 400 ? 24.019 14.185 -15.294 1.00 88.81 400 SER A N 1
ATOM 3244 C CA . SER A 1 400 ? 25.034 14.917 -16.051 1.00 88.81 400 SER A CA 1
ATOM 3245 C C . SER A 1 400 ? 25.480 16.190 -15.330 1.00 88.81 400 SER A C 1
ATOM 3247 O O . SER A 1 400 ? 24.673 17.028 -14.936 1.00 88.81 400 SER A O 1
ATOM 3249 N N . LYS A 1 401 ? 26.800 16.368 -15.205 1.00 80.31 401 LYS A N 1
ATOM 3250 C CA . LYS A 1 401 ? 27.417 17.603 -14.680 1.00 80.31 401 LYS A CA 1
ATOM 3251 C C . LYS A 1 401 ? 27.577 18.691 -15.745 1.00 80.31 401 LYS A C 1
ATOM 3253 O O . LYS A 1 401 ? 27.815 19.846 -15.407 1.00 80.31 401 LYS A O 1
ATOM 3258 N N . GLU A 1 402 ? 27.469 18.313 -17.014 1.00 77.94 402 GLU A N 1
ATOM 3259 C CA . GLU A 1 402 ? 27.679 19.177 -18.172 1.00 77.94 402 GLU A CA 1
ATOM 3260 C C . GLU A 1 402 ? 26.352 19.435 -18.895 1.00 77.94 402 GLU A C 1
ATOM 3262 O O . GLU A 1 402 ? 25.478 18.566 -18.944 1.00 77.94 402 GLU A O 1
ATOM 3267 N N . SER A 1 403 ? 26.210 20.640 -19.452 1.00 73.12 403 SER A N 1
ATOM 3268 C CA . SER A 1 403 ? 25.086 20.986 -20.326 1.00 73.12 403 SER A CA 1
ATOM 3269 C C . SER A 1 403 ? 25.247 20.265 -21.662 1.00 73.12 403 SER A C 1
ATOM 3271 O O . SER A 1 403 ? 26.276 20.413 -22.317 1.00 73.12 403 SER A O 1
ATOM 3273 N N . ASP A 1 404 ? 24.231 19.509 -22.071 1.00 80.62 404 ASP A N 1
ATOM 3274 C CA . ASP A 1 404 ? 24.219 18.760 -23.327 1.00 80.62 404 ASP A CA 1
ATOM 3275 C C . ASP A 1 404 ? 23.043 19.225 -24.192 1.00 80.62 404 ASP A C 1
ATOM 3277 O O . ASP A 1 404 ? 21.884 18.874 -23.949 1.00 80.62 404 ASP A O 1
ATOM 3281 N N . ASP A 1 405 ? 23.344 20.034 -25.208 1.00 81.69 405 ASP A N 1
ATOM 3282 C CA . ASP A 1 405 ? 22.342 20.644 -26.088 1.00 81.69 405 ASP A CA 1
ATOM 3283 C C . ASP A 1 405 ? 21.519 19.603 -26.864 1.00 81.69 405 ASP A C 1
ATOM 3285 O O . ASP A 1 405 ? 20.330 19.812 -27.130 1.00 81.69 405 ASP A O 1
ATOM 3289 N N . HIS A 1 406 ? 22.112 18.450 -27.192 1.00 82.62 406 HIS A N 1
ATOM 3290 C CA . HIS A 1 406 ? 21.395 17.358 -27.846 1.00 82.62 406 HIS A CA 1
ATOM 3291 C C . HIS A 1 406 ? 20.391 16.723 -26.879 1.00 82.62 406 HIS A C 1
ATOM 3293 O O . HIS A 1 406 ? 19.233 16.509 -27.241 1.00 82.62 406 HIS A O 1
ATOM 3299 N N . LEU A 1 407 ? 20.804 16.456 -25.637 1.00 86.25 407 LEU A N 1
ATOM 3300 C CA . LEU A 1 407 ? 19.914 15.944 -24.594 1.00 86.25 407 LEU A CA 1
ATOM 3301 C C . LEU A 1 407 ? 18.766 16.922 -24.302 1.00 86.25 407 LEU A C 1
ATOM 3303 O O . LEU A 1 407 ? 17.610 16.509 -24.225 1.00 86.25 407 LEU A O 1
ATOM 3307 N N . HIS A 1 408 ? 19.061 18.220 -24.206 1.00 85.62 408 HIS A N 1
ATOM 3308 C CA . HIS A 1 408 ? 18.045 19.260 -24.032 1.00 85.62 408 HIS A CA 1
ATOM 3309 C C . HIS A 1 408 ? 17.038 19.296 -25.182 1.00 85.62 408 HIS A C 1
ATOM 3311 O O . HIS A 1 408 ? 15.834 19.397 -24.942 1.00 85.62 408 HIS A O 1
ATOM 3317 N N . THR A 1 409 ? 17.518 19.175 -26.420 1.00 86.62 409 THR A N 1
ATOM 3318 C CA . THR A 1 409 ? 16.657 19.147 -27.606 1.00 86.62 409 THR A CA 1
ATOM 3319 C C . THR A 1 409 ? 15.723 17.937 -27.577 1.00 86.62 409 THR A C 1
ATOM 3321 O O . THR A 1 409 ? 14.515 18.108 -27.736 1.00 86.62 409 THR A O 1
ATOM 3324 N N . ARG A 1 410 ? 16.247 16.739 -27.277 1.00 87.75 410 ARG A N 1
ATOM 3325 C CA . ARG A 1 410 ? 15.448 15.506 -27.163 1.00 87.75 410 ARG A CA 1
ATOM 3326 C C . ARG A 1 410 ? 14.396 15.568 -26.065 1.00 87.75 410 ARG A C 1
ATOM 3328 O O . ARG A 1 410 ? 13.255 15.178 -26.299 1.00 87.75 410 ARG A O 1
ATOM 3335 N N . ILE A 1 411 ? 14.754 16.083 -24.889 1.00 90.19 411 ILE A N 1
ATOM 3336 C CA . ILE A 1 411 ? 13.801 16.251 -23.785 1.00 90.19 411 ILE A CA 1
ATOM 3337 C C . ILE A 1 411 ? 12.668 17.181 -24.209 1.00 90.19 411 ILE A C 1
ATOM 3339 O O . ILE A 1 411 ? 11.514 16.819 -24.027 1.00 90.19 411 ILE A O 1
ATOM 3343 N N . ARG A 1 412 ? 12.974 18.326 -24.832 1.00 88.00 412 ARG A N 1
ATOM 3344 C CA . ARG A 1 412 ? 11.954 19.284 -25.282 1.00 88.00 412 ARG A CA 1
ATOM 3345 C C . ARG A 1 412 ? 11.015 18.690 -26.338 1.00 88.00 412 ARG A C 1
ATOM 3347 O O . ARG A 1 412 ? 9.807 18.873 -26.248 1.00 88.00 412 ARG A O 1
ATOM 3354 N N . GLU A 1 413 ? 11.556 17.966 -27.320 1.00 87.81 413 GLU A N 1
ATOM 3355 C CA . GLU A 1 413 ? 10.755 17.273 -28.346 1.00 87.81 413 GLU A CA 1
ATOM 3356 C C . GLU A 1 413 ? 9.757 16.285 -27.725 1.00 87.81 413 GLU A C 1
ATOM 3358 O O . GLU A 1 413 ? 8.602 16.198 -28.144 1.00 87.81 413 GLU A O 1
ATOM 3363 N N . LEU A 1 414 ? 10.206 15.532 -26.720 1.00 89.56 414 LEU A N 1
ATOM 3364 C CA . LEU A 1 414 ? 9.393 14.524 -26.050 1.00 89.56 414 LEU A CA 1
ATOM 3365 C C . LEU A 1 414 ? 8.453 15.118 -24.997 1.00 89.56 414 LEU A C 1
ATOM 3367 O O . LEU A 1 414 ? 7.365 14.589 -24.797 1.00 89.56 414 LEU A O 1
ATOM 3371 N N . GLU A 1 415 ? 8.821 16.226 -24.362 1.00 86.06 415 GLU A N 1
ATOM 3372 C CA . GLU A 1 415 ? 7.982 16.936 -23.397 1.00 86.06 415 GLU A CA 1
ATOM 3373 C C . GLU A 1 415 ? 6.686 17.417 -24.053 1.00 86.06 415 GLU A C 1
ATOM 3375 O O . 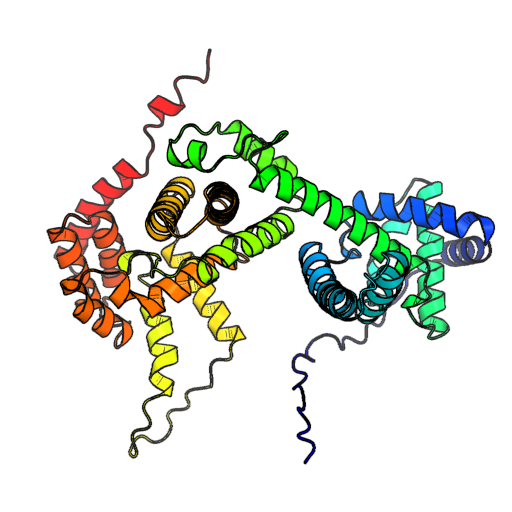GLU A 1 415 ? 5.612 17.248 -23.481 1.00 86.06 415 GLU A O 1
ATOM 3380 N N . GLU A 1 416 ? 6.739 17.920 -25.290 1.00 77.75 416 GLU A N 1
ATOM 3381 C CA . GLU A 1 416 ? 5.528 18.282 -26.035 1.00 77.75 416 GLU A CA 1
ATOM 3382 C C . GLU A 1 416 ? 4.628 17.073 -26.320 1.00 77.75 416 GLU A C 1
ATOM 3384 O O . GLU A 1 416 ? 3.402 17.192 -26.296 1.00 77.75 416 GLU A O 1
ATOM 3389 N N . TYR A 1 417 ? 5.228 15.913 -26.596 1.00 79.38 417 TYR A N 1
ATOM 3390 C CA . TYR A 1 417 ? 4.512 14.663 -26.845 1.00 79.38 417 TYR A CA 1
ATOM 3391 C C . TYR A 1 417 ? 3.815 14.164 -25.573 1.00 79.38 417 TYR A C 1
ATOM 3393 O O . TYR A 1 417 ? 2.608 13.925 -25.578 1.00 79.38 417 TYR A O 1
ATOM 3401 N N . VAL A 1 418 ? 4.564 14.081 -24.473 1.00 75.31 418 VAL A N 1
ATOM 3402 C CA . VAL A 1 418 ? 4.072 13.653 -23.160 1.00 75.31 418 VAL A CA 1
ATOM 3403 C C . VAL A 1 418 ? 3.006 14.632 -22.659 1.00 75.31 418 VAL A C 1
ATOM 3405 O O . VAL A 1 418 ? 1.905 14.217 -22.328 1.00 75.31 418 VAL A O 1
ATOM 3408 N N . THR A 1 419 ? 3.233 15.944 -22.711 1.00 70.81 419 THR A N 1
ATOM 3409 C CA . THR A 1 419 ? 2.241 16.934 -22.244 1.00 70.81 419 THR A CA 1
ATOM 3410 C C . THR A 1 419 ? 0.922 16.850 -23.022 1.00 70.81 419 THR A C 1
ATOM 3412 O O . THR A 1 419 ? -0.150 16.879 -22.417 1.00 70.81 419 THR A O 1
ATOM 3415 N N . LYS A 1 420 ? 0.970 16.665 -24.350 1.00 66.50 420 LYS A N 1
ATOM 3416 C CA . LYS A 1 420 ? -0.237 16.498 -25.183 1.00 66.50 420 LYS A CA 1
ATOM 3417 C C . LYS A 1 420 ? -1.014 15.216 -24.873 1.00 66.50 420 LYS A C 1
ATOM 3419 O O . LYS A 1 420 ? -2.233 15.230 -24.983 1.00 66.50 420 LYS A O 1
ATOM 3424 N N . GLU A 1 421 ? -0.342 14.136 -24.480 1.00 60.56 421 GLU A N 1
ATOM 3425 C CA . GLU A 1 421 ? -1.008 12.910 -24.014 1.00 60.56 421 GLU A CA 1
ATOM 3426 C C . GLU A 1 421 ? -1.553 13.022 -22.578 1.00 60.56 421 GLU A C 1
ATOM 3428 O O . GLU A 1 421 ? -2.513 12.339 -22.233 1.00 60.56 421 GLU A O 1
ATOM 3433 N N . TYR A 1 422 ? -0.936 13.849 -21.729 1.00 53.94 422 TYR A N 1
ATOM 3434 C CA . TYR A 1 422 ? -1.254 13.964 -20.299 1.00 53.94 422 TYR A CA 1
ATOM 3435 C C . TYR A 1 422 ? -2.292 15.043 -19.985 1.00 53.94 422 TYR A C 1
ATOM 3437 O O . TYR A 1 422 ? -2.863 15.042 -18.894 1.00 53.94 422 TYR A O 1
ATOM 3445 N N . THR A 1 423 ? -2.560 15.952 -20.925 1.00 46.09 423 THR A N 1
ATOM 3446 C CA . THR A 1 423 ? -3.748 16.802 -20.859 1.00 46.09 423 THR A CA 1
ATOM 3447 C C . THR A 1 423 ? -4.892 16.009 -21.490 1.00 46.09 423 THR A C 1
ATOM 3449 O O . THR A 1 423 ? -4.891 15.847 -22.712 1.00 46.09 423 THR A O 1
ATOM 3452 N N . PRO A 1 424 ? -5.891 15.519 -20.724 1.00 43.41 424 PRO A N 1
ATOM 3453 C CA . PRO A 1 424 ? -7.160 15.203 -21.356 1.00 43.41 424 PRO A CA 1
ATOM 3454 C C . PRO A 1 424 ? -7.591 16.469 -22.092 1.00 43.41 424 PRO A C 1
ATOM 3456 O O . PRO A 1 424 ? -7.343 17.577 -21.609 1.00 43.41 424 PRO A O 1
ATOM 3459 N N . ASP A 1 425 ? -8.219 16.324 -23.252 1.00 41.16 425 ASP A N 1
ATOM 3460 C CA . ASP A 1 425 ? -8.891 17.441 -23.899 1.00 41.16 425 ASP A CA 1
ATOM 3461 C C . ASP A 1 425 ? -9.935 17.971 -22.900 1.00 41.16 425 ASP A C 1
ATOM 3463 O O . ASP A 1 425 ? -11.034 17.433 -22.778 1.00 41.16 425 ASP A O 1
ATOM 3467 N N . LEU A 1 426 ? -9.563 18.966 -22.087 1.00 37.09 426 LEU A N 1
ATOM 3468 C CA . LEU A 1 426 ? -10.418 19.528 -21.042 1.00 37.09 426 LEU A CA 1
ATOM 3469 C C . LEU A 1 426 ? -11.680 20.131 -21.669 1.00 37.09 426 LEU A C 1
ATOM 3471 O O . LEU A 1 426 ? -12.694 20.244 -20.992 1.00 37.09 426 LEU A O 1
ATOM 3475 N N . ASN A 1 427 ? -11.665 20.406 -22.978 1.00 34.53 427 ASN A N 1
ATOM 3476 C CA . ASN A 1 427 ? -12.843 20.785 -23.751 1.00 34.53 427 ASN A CA 1
ATOM 3477 C C . ASN A 1 427 ? -13.820 19.623 -23.998 1.00 34.53 427 ASN A C 1
ATOM 3479 O O . ASN A 1 427 ? -14.979 19.879 -24.288 1.00 34.53 427 ASN A O 1
ATOM 3483 N N . LYS A 1 428 ? -13.413 18.356 -23.855 1.00 35.38 428 LYS A N 1
ATOM 3484 C CA . LYS A 1 428 ? -14.330 17.199 -23.863 1.00 35.38 428 LYS A CA 1
ATOM 3485 C C . LYS A 1 428 ? -14.879 16.856 -22.481 1.00 35.38 428 LYS A C 1
ATOM 3487 O O . LYS A 1 428 ? -15.937 16.248 -22.398 1.00 35.38 428 LYS A O 1
ATOM 3492 N N . ILE A 1 429 ? -14.202 17.274 -21.411 1.00 36.25 429 ILE A N 1
ATOM 3493 C CA . ILE A 1 429 ? -14.686 17.121 -20.026 1.00 36.25 429 ILE A CA 1
ATOM 3494 C C . ILE A 1 429 ? -15.550 18.329 -19.611 1.00 36.25 429 ILE A C 1
ATOM 3496 O O . ILE A 1 429 ? -16.459 18.189 -18.799 1.00 36.25 429 ILE A O 1
ATOM 3500 N N . ALA A 1 430 ? -15.328 19.506 -20.207 1.00 29.72 430 ALA A N 1
ATOM 3501 C CA . ALA A 1 430 ? -16.115 20.717 -19.959 1.00 29.72 430 ALA A CA 1
ATOM 3502 C C . ALA A 1 430 ? -17.433 20.794 -20.758 1.00 29.72 430 ALA A C 1
ATOM 3504 O O . ALA A 1 430 ? -18.296 21.604 -20.426 1.00 29.72 430 ALA A O 1
ATOM 3505 N N . VAL A 1 431 ? -17.644 19.941 -21.768 1.00 33.62 431 VAL A N 1
ATOM 3506 C CA . VAL A 1 431 ? -18.925 19.847 -22.499 1.00 33.62 431 VAL A CA 1
ATOM 3507 C C . VAL A 1 431 ? -19.815 18.804 -21.819 1.00 33.62 431 VAL A C 1
ATOM 3509 O O . VAL A 1 431 ? -20.075 17.739 -22.359 1.00 33.62 431 VAL A O 1
ATOM 3512 N N . ASN A 1 432 ? -20.187 19.085 -20.570 1.00 35.06 432 ASN A N 1
ATOM 3513 C CA . ASN A 1 432 ? -21.376 18.564 -19.874 1.00 35.06 432 ASN A CA 1
ATOM 3514 C C . ASN A 1 432 ? -21.517 19.245 -18.498 1.00 35.06 432 ASN A C 1
ATOM 3516 O O . ASN A 1 432 ? -21.824 18.610 -17.493 1.00 35.06 432 ASN A O 1
ATOM 3520 N N . VAL A 1 433 ? -21.236 20.551 -18.439 1.00 30.53 433 VAL A N 1
ATOM 3521 C CA . VAL A 1 433 ? -21.435 21.358 -17.223 1.00 30.53 433 VAL A CA 1
ATOM 3522 C C . VAL A 1 433 ? -22.761 22.135 -17.262 1.00 30.53 433 VAL A C 1
ATOM 3524 O O . VAL A 1 433 ? -23.174 22.639 -16.230 1.00 30.53 433 VAL A O 1
ATOM 3527 N N . ASP A 1 434 ? -23.492 22.137 -18.384 1.00 34.38 434 ASP A N 1
ATOM 3528 C CA . ASP A 1 434 ? -24.789 22.827 -18.513 1.00 34.38 434 ASP A CA 1
ATOM 3529 C C . ASP A 1 434 ? -25.847 22.005 -19.292 1.00 34.38 434 ASP A C 1
ATOM 3531 O O . ASP A 1 434 ? -26.458 22.509 -20.236 1.00 34.38 434 ASP A O 1
ATOM 3535 N N . ALA A 1 435 ? -26.073 20.736 -18.925 1.00 31.67 435 ALA A N 1
ATOM 3536 C CA . ALA A 1 435 ? -27.201 19.944 -19.443 1.00 31.67 435 ALA A CA 1
ATOM 3537 C C . ALA A 1 435 ? -27.979 19.237 -18.328 1.00 31.67 435 ALA A C 1
ATOM 3539 O O . ALA A 1 435 ? -27.334 18.525 -17.523 1.00 31.67 435 ALA A O 1
#

Radius of gyration: 27.58 Å; chains: 1; bounding box: 70×57×75 Å

Sequence (435 aa):
MKRNQKISRSNKSSLARKSTVNLELSDKEREQIALEMRNTTSRESHAYLLCDLMVQNPELNDLLFEPVSLFLFMIATTDPMRASGALTGQMPKQEDILPVLIRSMSDQFNPYLALEFLIPAMKKTKVKRDKRALCWAIGDMLHCIHKKAPLYQSLFVRTVAAASIGVSTTLQQQAALFLQGEEPYHFDYANLVNDELVTNEWRRLAEILDRHLLSMHGFMSIHALQIFEMVSKPFGLRFHQIIHYPVLAYLTKSRIIITPDKTEDSHQEITDEHRNEILIQLMVNDFAGIPPFRFVKNIVSIVKEAAYGVMEKEVLHKMLNAISFSSAFLTMSNPFLLHLYQRSGEWAEQLNPQDEWNDIIEMKSAPDNPAAYRRYADKLYEKNEREGAYFVYQRARALSKESDDHLHTRIRELEEYVTKEYTPDLNKIAVNVDA

Secondary structure (DSSP, 8-state):
-------------S------------HHHHHHHHHHHH-GGGHHHHHHHHHHHHHH-HHHHTTSPPHHHHHHHHHHHHHHHHHHHHHHT-PPPHHHHHHHHHHHHHTT--HHHHHHHHHHHHHH---HHHHHHHHHHHHHHHHHHHHT--GGG-HHHHHHHHHHHHHHHHHHHHHHHHHHT-TT----HHHHHTT---HHHHHHHHHHHTTTHHHHHHHHHHHHHTHHHH--S-----GGGSTTHHHHHHHHHTTS---TT----------HHHHHHHHHHHHHHHHTT--HHHHHHHHHHHHHHHHTTTS-HHHHHHHHHHHHHHHH---TT-HHHHHHHHHHHHTHHHHS-GGGHHHHHHHHH-TT-HHHHHHHHHHHHHTT-HHHHHHHHHHHHHH-SS--HHHHHHHHHHHHHHHHHHS--HHHHSTTS--